Protein AF-A0A8T5AG30-F1 (afdb_monomer)

Mean predicted aligned error: 16.07 Å

Secondary structure (DSSP, 8-state):
--B-TTT--B-SSS-TTT---HHHHHH-HHHHHHHHHHHHHHHHHTTT--SS--B-TTPEE--SBTT--EE-TT-B-TTSSEEEETTEEEESSSBTTBB--EEEEEESSP--TTTTTSHHHH-TTTTTS-SSSS--BTBEEEEEES-----S--EEEEEETTEEEEEEHHHHHHHHHHHTTGGGSTT-SEEEE--SS-EEEEEE-TTS-EEEEEEEEEEEEEE-S-EEEEEETTS-EEEE-TT-EEEEEETTEEEEEEGGG--TT-EEEEESS---SSSSS----GGG-----S------SSTT--GGG----B--------S-HHHHHHHSSEEEEEEEEEEEE---EEEEEEEE--TT-TT--B-----------SS--TT-SS-STTHHHHH--S-B-HHHHHTT--TTEEEEEEESS-SGGGHHHHHHHHHHHHHHHHHTT---EEEEEE-S-B-HHHHHHHHHHHHHHT--EEEE---SSHHHHHHHHSS-SHHHHHHHHHHIIIIITT-TTTTSEEEEEEE-TTTS-HHHHHHHHHHHHHH-TT--EEEEE---BTTBTTSPPPPHHHHHHHHHHHHHTT-SSEEE--GGG--

Foldseek 3Di:
DAAAPPPRDDDLLHFVLLNHFQVCCVPVLVVSLVSLLVSQQVLAVVQVADSAAAPDVCFDFPQQWQSRHRADEQGAGRQLQWHHHPNDIDGLDQAQFWHQWDWDWAFKPHQPPCLVQACQNQVWPPPQQHVDNHHVGLFTATEIFRFFDDDFQWWFWKQFPLRTDTDTQNVVLVVQCVVQVVVVPPDDQKTKDAGPTFMWGWFAFPLQATDTFTFGMKMKHFGFKKWKWFQWPLRETATGHQQFWAWWDDPLWIAIDGLVPDDQFIWGWDFQADPDSDPDDDGDRPVPDDDDDDDDDDDDDDPDDDPSYFWFWTDDDGDDDDDDRVVSCVPHRIDTTGGRDMDMAMAGTMDMDTHTDDPNGRGGIITTHDHDHGATEPWSAQQDPCSSRSNCSVVSDDTHHLLRSLVVCDPSHQEYEYDDYACSVNLNNLLSNLVSNVVVCVVVVHQYAYEYEHLQGTRLVSLVSSLVSRLNRSYAYEHEQAWPDQSLCCSRTVHGSVNSLVSLLVSLQPRQVVDVISGRYAYEYEQSRSRCALVRLLSVLLSVVVSPLAHAYEYEWRAADHSRNSHAIAAPVRQVSNQVSSVVSRHPHYDYPPCVRHD

Nearest PDB structures (foldseek):
  2cw8-assembly1_A  TM=8.379E-01  e=8.698E-09  Thermococcus kodakarensis KOD1
  6rpq-assembly1_A  TM=7.203E-01  e=1.528E-08  Saccharomyces cerevisiae S288C
  6rpp-assembly1_A  TM=7.414E-01  e=7.823E-08  Pyrococcus abyssi GE5
  2lcj-assembly1_A  TM=6.545E-01  e=3.198E-07  Pyrococcus abyssi GE5
  5bkh-assembly1_A  TM=4.537E-01  e=1.528E-08  Pyrococcus horikoshii OT3

Solvent-accessible surface area (backbone atoms only — not comparable to full-atom values): 31076 Å² total; per-residue (Å²): 109,4,41,18,77,83,83,62,54,69,36,63,47,18,27,61,58,62,22,52,39,46,65,49,35,73,76,37,44,69,66,38,46,64,53,24,50,54,46,39,35,54,66,25,51,81,42,77,34,50,57,57,62,31,74,36,91,85,21,52,74,63,67,50,28,67,70,57,22,13,26,28,79,77,33,47,31,54,53,38,34,32,33,17,53,97,88,38,81,49,69,69,31,22,40,44,76,24,29,49,34,36,69,50,78,44,53,26,62,53,88,55,94,55,34,89,51,33,13,56,34,42,8,37,40,51,76,85,40,16,98,33,89,29,48,33,68,85,30,22,29,39,38,37,32,34,20,50,20,47,55,36,83,26,53,33,56,33,30,52,82,88,38,75,45,82,42,32,46,42,57,54,48,59,48,46,35,53,80,65,61,60,71,78,62,84,88,64,67,64,44,77,50,60,57,86,61,71,35,26,35,52,23,39,36,96,68,43,38,76,42,72,44,41,49,54,27,37,34,48,32,67,32,27,13,51,22,28,30,44,28,30,68,79,65,17,30,29,38,39,41,45,87,31,24,34,56,32,51,53,96,82,40,68,39,48,46,36,43,73,72,57,52,71,65,41,25,37,56,37,72,69,64,78,84,77,82,60,86,93,72,85,85,84,70,76,89,71,79,78,90,80,86,81,93,80,90,83,90,83,90,66,91,93,70,78,82,65,61,69,34,57,71,46,49,77,60,86,70,81,87,78,97,53,57,67,61,50,50,67,72,23,39,38,42,71,38,38,29,67,40,68,48,77,45,14,9,62,40,52,23,58,49,73,43,43,64,35,97,91,28,84,61,49,32,49,46,33,46,61,70,60,47,46,26,36,46,79,67,50,52,41,56,26,79,64,45,78,15,40,46,41,38,62,62,66,53,42,69,37,30,20,66,66,55,22,70,67,62,42,99,50,35,44,30,40,35,38,32,82,42,26,48,37,69,29,42,57,12,55,51,47,17,50,51,55,35,45,55,52,25,56,77,71,73,46,74,46,20,36,29,39,38,28,58,39,46,31,23,68,76,55,48,53,50,53,48,46,49,6,54,77,37,43,17,30,39,36,32,44,53,73,56,59,54,44,58,56,23,33,50,46,22,67,39,76,37,64,60,24,54,51,49,48,51,53,48,40,78,73,44,29,84,83,31,63,69,30,44,30,49,33,42,32,32,56,35,38,56,53,71,46,49,38,66,47,37,22,51,42,26,33,59,46,26,74,69,39,31,71,49,38,34,39,39,31,53,26,66,54,19,70,53,34,46,76,34,62,46,17,37,51,66,61,56,49,49,26,49,53,28,21,43,74,34,51,30,76,38,69,48,76,40,67,67,89,53,44,85

Structure (mmCIF, N/CA/C/O backbone):
data_AF-A0A8T5AG30-F1
#
_entry.id   AF-A0A8T5AG30-F1
#
loop_
_atom_site.group_PDB
_atom_site.id
_atom_site.type_symbol
_atom_site.label_atom_id
_atom_site.label_alt_id
_atom_site.label_comp_id
_atom_site.label_asym_id
_atom_site.label_entity_id
_atom_site.label_seq_id
_atom_site.pdbx_PDB_ins_code
_atom_site.Cartn_x
_atom_site.Cartn_y
_atom_site.Cartn_z
_atom_site.occupancy
_atom_site.B_iso_or_equiv
_atom_site.auth_seq_id
_atom_site.auth_comp_id
_atom_site.auth_asym_id
_atom_site.auth_atom_id
_atom_site.pdbx_PDB_model_num
ATOM 1 N N . MET A 1 1 ? -5.039 -18.017 -20.165 1.00 83.38 1 MET A N 1
ATOM 2 C CA . MET A 1 1 ? -4.876 -19.249 -19.356 1.00 83.38 1 MET A CA 1
ATOM 3 C C . MET A 1 1 ? -3.386 -19.418 -19.255 1.00 83.38 1 MET A C 1
ATOM 5 O O . MET A 1 1 ? -2.790 -19.891 -20.220 1.00 83.38 1 MET A O 1
ATOM 9 N N . GLY A 1 2 ? -2.805 -18.963 -18.146 1.00 93.56 2 GLY A N 1
ATOM 10 C CA . GLY A 1 2 ? -1.365 -18.887 -18.004 1.00 93.56 2 GLY A CA 1
ATOM 11 C C . GLY A 1 2 ? -0.684 -20.218 -18.258 1.00 93.56 2 GLY A C 1
ATOM 12 O O . GLY A 1 2 ? -1.138 -21.277 -17.811 1.00 93.56 2 GLY A O 1
ATOM 13 N N . ARG A 1 3 ? 0.435 -20.139 -18.972 1.00 97.06 3 ARG A N 1
ATOM 14 C CA . ARG A 1 3 ? 1.350 -21.251 -19.190 1.00 97.06 3 ARG A CA 1
ATOM 15 C C . ARG A 1 3 ? 2.615 -21.039 -18.372 1.00 97.06 3 ARG A C 1
ATOM 17 O O . ARG A 1 3 ? 3.246 -19.988 -18.463 1.00 97.06 3 ARG A O 1
ATOM 24 N N . CYS A 1 4 ? 3.003 -22.039 -17.589 1.00 97.94 4 CYS A N 1
ATOM 25 C CA . CYS A 1 4 ? 4.278 -22.020 -16.891 1.00 97.94 4 CYS A CA 1
ATOM 26 C C . CYS A 1 4 ? 5.426 -22.141 -17.903 1.00 97.94 4 CYS A C 1
ATOM 28 O O . CYS A 1 4 ? 5.482 -23.100 -18.673 1.00 97.94 4 CYS A O 1
ATOM 30 N N . ARG A 1 5 ? 6.357 -21.184 -17.880 1.00 97.12 5 ARG A N 1
ATOM 31 C CA . ARG A 1 5 ? 7.531 -21.123 -18.768 1.00 97.12 5 ARG A CA 1
ATOM 32 C C . ARG A 1 5 ? 8.571 -22.215 -18.473 1.00 97.12 5 ARG A C 1
ATOM 34 O O . ARG A 1 5 ? 9.407 -22.481 -19.324 1.00 97.12 5 ARG A O 1
ATOM 41 N N . ILE A 1 6 ? 8.480 -22.856 -17.303 1.00 97.62 6 ILE A N 1
ATOM 42 C CA . ILE A 1 6 ? 9.381 -23.918 -16.831 1.00 97.62 6 ILE A CA 1
ATOM 43 C C . ILE A 1 6 ? 8.861 -25.309 -17.231 1.00 97.62 6 ILE A C 1
ATOM 45 O O . ILE A 1 6 ? 9.487 -25.995 -18.030 1.00 97.62 6 ILE A O 1
ATOM 49 N N . CYS A 1 7 ? 7.705 -25.736 -16.707 1.00 97.56 7 CYS A N 1
ATOM 50 C CA . CYS A 1 7 ? 7.166 -27.086 -16.949 1.00 97.56 7 CYS A CA 1
ATOM 51 C C . CYS A 1 7 ? 6.157 -27.170 -18.108 1.00 97.56 7 CYS A C 1
ATOM 53 O O . CYS A 1 7 ? 5.653 -28.246 -18.416 1.00 97.56 7 CYS A O 1
ATOM 55 N N . GLY A 1 8 ? 5.804 -26.045 -18.734 1.00 97.12 8 GLY A N 1
ATOM 56 C CA . GLY A 1 8 ? 4.850 -25.996 -19.842 1.00 97.12 8 GLY A CA 1
ATOM 57 C C . GLY A 1 8 ? 3.374 -26.173 -19.462 1.00 97.12 8 GLY A C 1
ATOM 58 O O . GLY A 1 8 ? 2.541 -26.025 -20.358 1.00 97.12 8 GLY A O 1
ATOM 59 N N . LEU A 1 9 ? 3.052 -26.447 -18.187 1.00 97.56 9 LEU A N 1
ATOM 60 C CA . LEU A 1 9 ? 1.691 -26.592 -17.649 1.00 97.56 9 LEU A CA 1
ATOM 61 C C . LEU A 1 9 ? 0.832 -25.356 -17.949 1.00 97.56 9 LEU A C 1
ATOM 63 O O . LEU A 1 9 ? 1.264 -24.234 -17.695 1.00 97.56 9 LEU A O 1
ATOM 67 N N . THR A 1 10 ? -0.402 -25.566 -18.408 1.00 97.50 10 THR A N 1
ATOM 68 C CA . THR A 1 10 ? -1.349 -24.495 -18.761 1.00 97.50 10 THR A CA 1
ATOM 69 C C . THR A 1 10 ? -2.586 -24.568 -17.864 1.00 97.50 10 THR A C 1
ATOM 71 O O . THR A 1 10 ? -3.208 -25.623 -17.761 1.00 97.50 10 THR A O 1
ATOM 74 N N . SER A 1 11 ? -2.960 -23.467 -17.204 1.00 97.19 11 SER A N 1
ATOM 75 C CA . SER A 1 11 ? -4.040 -23.442 -16.201 1.00 97.19 11 SER A CA 1
ATOM 76 C C . SER A 1 11 ? -4.792 -22.102 -16.167 1.00 97.19 11 SER A C 1
ATOM 78 O O . SER A 1 11 ? -4.362 -21.111 -16.751 1.00 97.19 11 SER A O 1
ATOM 80 N N . ARG A 1 12 ? -5.935 -22.055 -15.469 1.00 95.31 12 ARG A N 1
ATOM 81 C CA . ARG A 1 12 ? -6.598 -20.798 -15.052 1.00 95.31 12 ARG A CA 1
ATOM 82 C C . ARG A 1 12 ? -6.037 -20.241 -13.734 1.00 95.31 12 ARG A C 1
ATOM 84 O O . ARG A 1 12 ? -6.372 -19.128 -13.360 1.00 95.31 12 ARG A O 1
ATOM 91 N N . LEU A 1 13 ? -5.203 -21.021 -13.044 1.00 96.25 13 LEU A N 1
ATOM 92 C CA . LEU A 1 13 ? -4.541 -20.675 -11.780 1.00 96.25 13 LEU A CA 1
ATOM 93 C C . LEU A 1 13 ? -3.055 -20.312 -11.969 1.00 96.25 13 LEU A C 1
ATOM 95 O O . LEU A 1 13 ? -2.296 -20.257 -11.011 1.00 96.25 13 LEU A O 1
ATOM 99 N N . ILE A 1 14 ? -2.633 -20.091 -13.213 1.00 97.94 14 ILE A N 1
ATOM 100 C CA . ILE A 1 14 ? -1.331 -19.521 -13.567 1.00 97.94 14 ILE A CA 1
ATOM 101 C C . ILE A 1 14 ? -1.638 -18.177 -14.217 1.00 97.94 14 ILE A C 1
ATOM 103 O O . ILE A 1 14 ? -2.494 -18.128 -15.102 1.00 97.94 14 ILE A O 1
ATOM 107 N N . SER A 1 15 ? -0.950 -17.115 -13.800 1.00 95.75 15 SER A N 1
ATOM 108 C CA . SER A 1 15 ? -1.055 -15.815 -14.464 1.00 95.75 15 SER A CA 1
ATOM 109 C C . SER A 1 15 ? -0.202 -15.802 -15.734 1.00 95.75 15 SER A C 1
ATOM 111 O O . SER A 1 15 ? 0.982 -16.137 -15.682 1.00 95.75 15 SER A O 1
ATOM 113 N N . ASP A 1 16 ? -0.780 -15.389 -16.861 1.00 92.25 16 ASP A N 1
ATOM 114 C CA . ASP A 1 16 ? -0.101 -15.182 -18.145 1.00 92.25 16 ASP A CA 1
ATOM 115 C C . ASP A 1 16 ? 1.053 -14.156 -18.020 1.00 92.25 16 ASP A C 1
ATOM 117 O O . ASP A 1 16 ? 2.134 -14.352 -18.588 1.00 92.25 16 ASP A O 1
ATOM 121 N N . GLY A 1 17 ? 0.873 -13.104 -17.208 1.00 90.38 17 GLY A N 1
ATOM 122 C CA . GLY A 1 17 ? 1.899 -12.084 -16.956 1.00 90.38 17 GLY A CA 1
ATOM 123 C C . GLY A 1 17 ? 3.115 -12.625 -16.194 1.00 90.38 17 GLY A C 1
ATOM 124 O O . GLY A 1 17 ? 4.261 -12.421 -16.605 1.00 90.38 17 GLY A O 1
ATOM 125 N N . LEU A 1 18 ? 2.881 -13.379 -15.115 1.00 95.62 18 L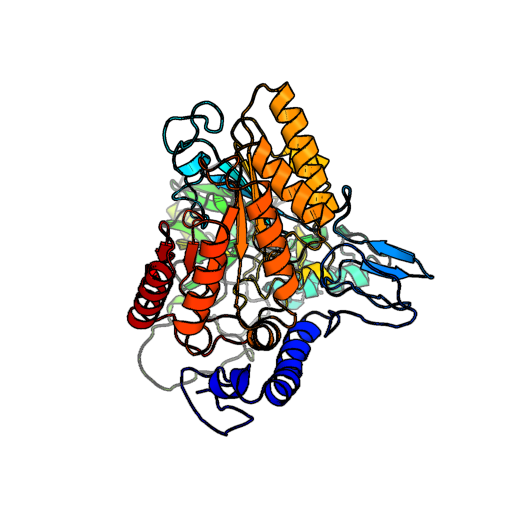EU A N 1
ATOM 126 C CA . LEU A 1 18 ? 3.958 -13.999 -14.334 1.00 95.62 18 LEU A CA 1
ATOM 127 C C . LEU A 1 18 ? 4.596 -15.192 -15.066 1.00 95.62 18 LEU A C 1
ATOM 129 O O . LEU A 1 18 ? 5.819 -15.298 -15.114 1.00 95.62 18 LEU A O 1
ATOM 133 N N . GLY A 1 19 ? 3.787 -16.071 -15.664 1.00 96.50 19 GLY A N 1
ATOM 134 C CA . GLY A 1 19 ? 4.239 -17.246 -16.416 1.00 96.50 19 GLY A CA 1
ATOM 135 C C . GLY A 1 19 ? 4.862 -18.361 -15.570 1.00 96.50 19 GLY A C 1
ATOM 136 O O . GLY A 1 19 ? 5.688 -19.119 -16.077 1.00 96.50 19 GLY A O 1
ATOM 137 N N . LEU A 1 20 ? 4.500 -18.481 -14.290 1.00 98.00 20 LEU A N 1
ATOM 138 C CA . LEU A 1 20 ? 5.020 -19.494 -13.359 1.00 98.00 20 LEU A CA 1
ATOM 139 C C . LEU A 1 20 ? 3.883 -20.131 -12.555 1.00 98.00 20 LEU A C 1
ATOM 141 O O . LEU A 1 20 ? 2.949 -19.429 -12.176 1.00 98.00 20 LEU A O 1
ATOM 145 N N . CYS A 1 21 ? 3.958 -21.435 -12.278 1.00 98.25 21 CYS A N 1
ATOM 146 C CA . CYS A 1 21 ? 3.052 -22.129 -11.354 1.00 98.25 21 CYS A CA 1
ATOM 147 C C . CYS A 1 21 ? 3.714 -22.331 -9.982 1.00 98.25 21 CYS A C 1
ATOM 149 O O . CYS A 1 21 ? 4.939 -22.419 -9.895 1.00 98.25 21 CYS A O 1
ATOM 151 N N . LEU A 1 22 ? 2.908 -22.453 -8.920 1.00 98.12 22 LEU A N 1
ATOM 152 C CA . LEU A 1 22 ? 3.395 -22.639 -7.546 1.00 98.12 22 LEU A CA 1
ATOM 153 C C . LEU A 1 22 ? 4.337 -23.841 -7.387 1.00 98.12 22 LEU A C 1
ATOM 155 O O . LEU A 1 22 ? 5.354 -23.717 -6.710 1.00 98.12 22 LEU A O 1
ATOM 159 N N . GLN A 1 23 ? 4.059 -24.959 -8.066 1.00 97.88 23 GLN A N 1
ATOM 160 C CA . GLN A 1 23 ? 4.917 -26.145 -8.020 1.00 97.88 23 GLN A CA 1
ATOM 161 C C . GLN A 1 23 ? 6.350 -25.825 -8.472 1.00 97.88 23 GLN A C 1
ATOM 163 O O . GLN A 1 23 ? 7.289 -26.057 -7.720 1.00 97.88 23 GLN A O 1
ATOM 168 N N . CYS A 1 24 ? 6.541 -25.203 -9.641 1.00 98.31 24 CYS A N 1
ATOM 169 C CA . CYS A 1 24 ? 7.884 -24.826 -10.090 1.00 98.31 24 CYS A CA 1
ATOM 170 C C . CYS A 1 24 ? 8.518 -23.717 -9.236 1.00 98.31 24 CYS A C 1
ATOM 172 O O . CYS A 1 24 ? 9.739 -23.656 -9.161 1.00 98.31 24 CYS A O 1
ATOM 174 N N . ILE A 1 25 ? 7.728 -22.870 -8.566 1.00 98.12 25 ILE A N 1
ATOM 175 C CA . ILE A 1 25 ? 8.259 -21.879 -7.615 1.00 98.12 25 ILE A CA 1
ATOM 176 C C . ILE A 1 25 ? 8.811 -22.562 -6.350 1.00 98.12 25 ILE A C 1
ATOM 178 O O . ILE A 1 25 ? 9.842 -22.129 -5.842 1.00 98.12 25 ILE A O 1
ATOM 182 N N . ARG A 1 26 ? 8.168 -23.636 -5.865 1.00 97.06 26 ARG A N 1
ATOM 183 C CA . ARG A 1 26 ? 8.631 -24.422 -4.705 1.00 97.06 26 ARG A CA 1
ATOM 184 C C . ARG A 1 26 ? 9.756 -25.413 -5.060 1.00 97.06 26 ARG A C 1
ATOM 186 O O . ARG A 1 26 ? 10.711 -25.525 -4.302 1.00 97.06 26 ARG A O 1
ATOM 193 N N . GLU A 1 27 ? 9.674 -26.102 -6.201 1.00 97.81 27 GLU A N 1
ATOM 194 C CA . GLU A 1 27 ? 10.610 -27.175 -6.602 1.00 97.81 27 GLU A CA 1
ATOM 195 C C . GLU A 1 27 ? 11.847 -26.695 -7.383 1.00 97.81 27 GLU A C 1
ATOM 197 O O . GLU A 1 27 ? 12.892 -27.340 -7.335 1.00 97.81 27 GLU A O 1
ATOM 202 N N . LYS A 1 28 ? 11.741 -25.587 -8.128 1.00 97.88 28 LYS A N 1
ATOM 203 C CA . LYS A 1 28 ? 12.795 -25.054 -9.012 1.00 97.88 28 LYS A CA 1
ATOM 204 C C . LYS A 1 28 ? 13.043 -23.562 -8.724 1.00 97.88 28 LYS A C 1
ATOM 206 O O . LYS A 1 28 ? 12.833 -22.719 -9.603 1.00 97.88 28 LYS A O 1
ATOM 211 N N . PRO A 1 29 ? 13.466 -23.210 -7.494 1.00 97.12 29 PRO A N 1
ATOM 212 C CA . PRO A 1 29 ? 13.489 -21.826 -7.028 1.00 97.12 29 PRO A CA 1
ATOM 213 C C . PRO A 1 29 ? 14.366 -20.911 -7.889 1.00 97.12 29 PRO A C 1
ATOM 215 O O . PRO A 1 29 ? 13.937 -19.808 -8.215 1.00 97.12 29 PRO A O 1
ATOM 218 N N . ASP A 1 30 ? 15.547 -21.360 -8.324 1.00 97.69 30 ASP A N 1
ATOM 219 C CA . ASP A 1 30 ? 16.453 -20.532 -9.130 1.00 97.69 30 ASP A CA 1
ATOM 220 C C . ASP A 1 30 ? 15.893 -20.231 -10.530 1.00 97.69 30 ASP A C 1
ATOM 222 O O . ASP A 1 30 ? 15.916 -19.080 -10.970 1.00 97.69 30 ASP A O 1
ATOM 226 N N . GLU A 1 31 ? 15.311 -21.225 -11.212 1.00 97.38 31 GLU A N 1
ATOM 227 C CA . GLU A 1 31 ? 14.627 -21.029 -12.503 1.00 97.38 31 GLU A CA 1
ATOM 228 C C . GLU A 1 31 ? 13.431 -20.073 -12.354 1.00 97.38 31 GLU A C 1
ATOM 230 O O . GLU A 1 31 ? 13.253 -19.153 -13.157 1.00 97.38 31 GLU A O 1
ATOM 235 N N . ALA A 1 32 ? 12.629 -20.251 -11.298 1.00 97.25 32 ALA A N 1
ATOM 236 C CA . ALA A 1 32 ? 11.474 -19.405 -11.010 1.00 97.25 32 ALA A CA 1
ATOM 237 C C . ALA A 1 32 ? 11.868 -17.956 -10.678 1.00 97.25 32 ALA A C 1
ATOM 239 O O . ALA A 1 32 ? 11.193 -17.022 -11.115 1.00 97.25 32 ALA A O 1
ATOM 240 N N . LEU A 1 33 ? 12.974 -17.752 -9.957 1.00 96.81 33 LEU A N 1
ATOM 241 C CA . LEU A 1 33 ? 13.527 -16.425 -9.691 1.00 96.81 33 LEU A CA 1
ATOM 242 C C . LEU A 1 33 ? 13.986 -15.748 -10.987 1.00 96.81 33 LEU A C 1
ATOM 244 O O . LEU A 1 33 ? 13.591 -14.613 -11.236 1.00 96.81 33 LEU A O 1
ATOM 248 N N . GLN A 1 34 ? 14.759 -16.425 -11.843 1.00 95.50 34 GLN A N 1
ATOM 249 C CA . GLN A 1 34 ? 15.235 -15.829 -13.103 1.00 95.50 34 GLN A CA 1
ATOM 250 C C . GLN A 1 34 ? 14.084 -15.455 -14.055 1.00 95.50 34 GLN A C 1
ATOM 252 O O . GLN A 1 34 ? 14.128 -14.405 -14.700 1.00 95.50 34 GLN A O 1
ATOM 257 N N . GLU A 1 35 ? 13.018 -16.259 -14.118 1.00 93.69 35 GLU A N 1
ATOM 258 C CA . GLU A 1 35 ? 11.829 -15.921 -14.910 1.00 93.69 35 GLU A CA 1
ATOM 259 C C . GLU A 1 35 ? 11.004 -14.767 -14.312 1.00 93.69 35 GLU A C 1
ATOM 261 O O . GLU A 1 35 ? 10.478 -13.945 -15.071 1.00 93.69 35 GLU A O 1
ATOM 266 N N . SER A 1 36 ? 10.908 -14.647 -12.981 1.00 96.12 36 SER A N 1
ATOM 267 C CA . SER A 1 36 ? 10.146 -13.563 -12.338 1.00 96.12 36 SER A CA 1
ATOM 268 C C . SER A 1 36 ? 10.816 -12.191 -12.478 1.00 96.12 36 SER A C 1
ATOM 270 O O . SER A 1 36 ? 10.113 -11.181 -12.588 1.00 96.12 36 SER A O 1
ATOM 272 N N . LEU A 1 37 ? 12.156 -12.134 -12.583 1.00 92.75 37 LEU A N 1
ATOM 273 C CA . LEU A 1 37 ? 12.903 -10.891 -12.838 1.00 92.75 37 LEU A CA 1
ATOM 274 C C . LEU A 1 37 ? 12.360 -10.121 -14.052 1.00 92.75 37 LEU A C 1
ATOM 276 O O . LEU A 1 37 ? 12.364 -8.890 -14.041 1.00 92.75 37 LEU A O 1
ATOM 280 N N . LYS A 1 38 ? 11.854 -10.821 -15.077 1.00 91.88 38 LYS A N 1
ATOM 281 C CA . LYS A 1 38 ? 11.270 -10.215 -16.286 1.00 91.88 38 LYS A CA 1
ATOM 282 C C . LYS A 1 38 ? 9.990 -9.439 -15.965 1.00 91.88 38 LYS A C 1
ATOM 284 O O . LYS A 1 38 ? 9.868 -8.279 -16.352 1.00 91.88 38 LYS A O 1
ATOM 289 N N . ALA A 1 39 ? 9.077 -10.045 -15.202 1.00 93.38 39 ALA A N 1
ATOM 290 C CA . ALA A 1 39 ? 7.822 -9.416 -14.785 1.00 93.38 39 ALA A CA 1
ATOM 291 C C . ALA A 1 39 ? 8.065 -8.222 -13.842 1.00 93.38 39 ALA A C 1
ATOM 293 O O . ALA A 1 39 ? 7.402 -7.192 -13.964 1.00 93.38 39 ALA A O 1
ATOM 294 N N . HIS A 1 40 ? 9.058 -8.318 -12.954 1.00 93.69 40 HIS A N 1
ATOM 295 C CA . HIS A 1 40 ? 9.472 -7.218 -12.074 1.00 93.69 40 HIS A CA 1
ATOM 296 C C . HIS A 1 40 ? 10.158 -6.067 -12.834 1.00 93.69 40 HIS A C 1
ATOM 298 O O . HIS A 1 40 ? 9.847 -4.891 -12.620 1.00 93.69 40 HIS A O 1
ATOM 304 N N . ALA A 1 41 ? 11.030 -6.379 -13.796 1.00 90.56 41 ALA A N 1
ATOM 305 C CA . ALA A 1 41 ? 11.631 -5.380 -14.674 1.00 90.56 41 ALA A CA 1
ATOM 306 C C . ALA A 1 41 ? 10.572 -4.650 -15.520 1.00 90.56 41 ALA A C 1
ATOM 308 O O . ALA A 1 41 ? 10.596 -3.421 -15.602 1.00 90.56 41 ALA A O 1
ATOM 309 N N . GLU A 1 42 ? 9.610 -5.371 -16.102 1.00 88.44 42 GLU A N 1
ATOM 310 C CA . GLU A 1 42 ? 8.503 -4.766 -16.849 1.00 88.44 42 GLU A CA 1
ATOM 311 C C . GLU A 1 42 ? 7.597 -3.919 -15.939 1.00 88.44 42 GLU A C 1
ATOM 313 O O . GLU A 1 42 ? 7.303 -2.765 -16.250 1.00 88.44 42 GLU A O 1
ATOM 318 N N . SER A 1 43 ? 7.223 -4.450 -14.768 1.00 85.62 43 SER A N 1
ATOM 319 C CA . SER A 1 43 ? 6.443 -3.750 -13.739 1.00 85.62 43 SER A CA 1
ATOM 320 C C . SER A 1 43 ? 7.031 -2.373 -13.406 1.00 85.62 43 SER A C 1
ATOM 322 O O . SER A 1 43 ? 6.306 -1.392 -13.235 1.00 85.62 43 SER A O 1
ATOM 324 N N . ARG A 1 44 ? 8.358 -2.273 -13.307 1.00 84.38 44 ARG A N 1
ATOM 325 C CA . ARG A 1 44 ? 9.033 -1.089 -12.758 1.00 84.38 44 ARG A CA 1
ATOM 326 C C . ARG A 1 44 ? 9.564 -0.133 -13.823 1.00 84.38 44 ARG A C 1
ATOM 328 O O . ARG A 1 44 ? 9.544 1.082 -13.596 1.00 84.38 44 ARG A O 1
ATOM 335 N N . SER A 1 45 ? 9.937 -0.637 -15.000 1.00 80.88 45 SER A N 1
ATOM 336 C CA . SER A 1 45 ? 10.317 0.195 -16.152 1.00 80.88 45 SER A CA 1
ATOM 337 C C . SER A 1 45 ? 9.162 1.081 -16.635 1.00 80.88 45 SER A C 1
ATOM 339 O O . SER A 1 45 ? 9.393 2.256 -16.919 1.00 80.88 45 SER A O 1
ATOM 341 N N . ARG A 1 46 ? 7.913 0.586 -16.573 1.00 78.44 46 ARG A N 1
ATOM 342 C CA . ARG A 1 46 ? 6.656 1.338 -16.807 1.00 78.44 46 ARG A CA 1
ATOM 343 C C . ARG A 1 46 ? 6.543 2.661 -16.022 1.00 78.44 46 ARG A C 1
ATOM 345 O O . ARG A 1 46 ? 5.750 3.522 -16.393 1.00 78.44 46 ARG A O 1
ATOM 352 N N . PHE A 1 47 ? 7.325 2.838 -14.952 1.00 69.75 47 PHE A N 1
ATOM 353 C CA . PHE A 1 47 ? 7.337 4.034 -14.101 1.00 69.75 47 PHE A CA 1
ATOM 354 C C . PHE A 1 47 ? 8.695 4.756 -14.055 1.00 69.75 47 PHE A C 1
ATOM 356 O O . PHE A 1 47 ? 8.856 5.697 -13.276 1.00 69.75 47 PHE A O 1
ATOM 363 N N . GLY A 1 48 ? 9.687 4.329 -14.843 1.00 73.94 48 GLY A N 1
ATOM 364 C CA . GLY A 1 48 ? 11.048 4.875 -14.782 1.00 73.94 48 GLY A CA 1
ATOM 365 C C . GLY A 1 48 ? 11.741 4.641 -13.432 1.00 73.94 48 GLY A C 1
ATOM 366 O O . GLY A 1 48 ? 12.556 5.461 -13.005 1.00 73.94 48 GLY A O 1
ATOM 367 N N . LEU A 1 49 ? 11.386 3.560 -12.726 1.00 83.88 49 LEU A N 1
ATOM 368 C CA . LEU A 1 49 ? 11.973 3.199 -11.435 1.00 83.88 49 LEU A CA 1
ATOM 369 C C . LEU A 1 49 ? 13.107 2.175 -11.604 1.00 83.88 49 LEU A C 1
ATOM 371 O O . LEU A 1 49 ? 13.065 1.380 -12.544 1.00 83.88 49 LEU A O 1
ATOM 375 N N . PRO A 1 50 ? 14.100 2.135 -10.688 1.00 87.44 50 PRO A N 1
ATOM 376 C CA . PRO A 1 50 ? 15.149 1.115 -10.713 1.00 87.44 50 PRO A CA 1
ATOM 377 C C . PRO A 1 50 ? 14.534 -0.285 -10.703 1.00 87.44 50 PRO A C 1
ATOM 379 O O . PRO A 1 50 ? 13.700 -0.568 -9.840 1.00 87.44 50 PRO A O 1
ATOM 382 N N . LEU A 1 51 ? 14.923 -1.144 -11.648 1.00 90.06 51 LEU A N 1
ATOM 383 C CA . LEU A 1 51 ? 14.285 -2.451 -11.867 1.00 90.06 51 LEU A CA 1
ATOM 384 C C . LEU A 1 51 ? 14.371 -3.345 -10.621 1.00 90.06 51 LEU A C 1
ATOM 386 O O . LEU A 1 51 ? 13.383 -3.943 -10.217 1.00 90.06 51 LEU A O 1
ATOM 390 N N . PHE A 1 52 ? 15.523 -3.335 -9.953 1.00 92.06 52 PHE A N 1
ATOM 391 C CA . PHE A 1 52 ? 15.801 -4.093 -8.732 1.00 92.06 52 PHE A CA 1
ATOM 392 C C . PHE A 1 52 ? 16.373 -3.160 -7.652 1.00 92.06 52 PHE A C 1
ATOM 394 O O . PHE A 1 52 ? 16.790 -2.041 -7.980 1.00 92.06 52 PHE A O 1
ATOM 401 N N . PRO A 1 53 ? 16.398 -3.563 -6.367 1.00 93.75 53 PRO A N 1
ATOM 402 C CA . PRO A 1 53 ? 17.054 -2.786 -5.320 1.00 93.75 53 PRO A CA 1
ATOM 403 C C . PRO A 1 53 ? 18.535 -2.546 -5.667 1.00 93.75 53 PRO A C 1
ATOM 405 O O . PRO A 1 53 ? 19.253 -3.523 -5.882 1.00 93.75 53 PRO A O 1
ATOM 408 N N . PRO A 1 54 ? 19.009 -1.286 -5.741 1.00 93.38 54 PRO A N 1
ATOM 409 C CA . PRO A 1 54 ? 20.407 -0.994 -6.051 1.00 93.38 54 PRO A CA 1
ATOM 410 C C . PRO A 1 54 ? 21.376 -1.666 -5.072 1.00 93.38 54 PRO A C 1
ATOM 412 O O . PRO A 1 54 ? 21.207 -1.562 -3.856 1.00 93.38 54 PRO A O 1
ATOM 415 N N . LYS A 1 55 ? 22.391 -2.342 -5.614 1.00 95.31 55 LYS A N 1
ATOM 416 C CA . LYS A 1 55 ? 23.484 -3.010 -4.885 1.00 95.31 55 LYS A CA 1
ATOM 417 C C . LYS A 1 55 ? 24.840 -2.613 -5.480 1.00 95.31 55 LYS A C 1
ATOM 419 O O . LYS A 1 55 ? 25.693 -3.459 -5.723 1.00 95.31 55 LYS A O 1
ATOM 424 N N . ASP A 1 56 ? 24.982 -1.333 -5.799 1.00 92.56 56 ASP A N 1
ATOM 425 C CA . ASP A 1 56 ? 26.200 -0.781 -6.386 1.00 92.56 56 ASP A CA 1
ATOM 426 C C . ASP A 1 56 ? 27.358 -0.861 -5.363 1.00 92.56 56 ASP A C 1
ATOM 428 O O . ASP A 1 56 ? 27.169 -0.372 -4.246 1.00 92.56 56 ASP A O 1
ATOM 432 N N . PRO A 1 57 ? 28.516 -1.484 -5.670 1.00 91.62 57 PRO A N 1
ATOM 433 C CA . PRO A 1 57 ? 29.619 -1.626 -4.712 1.00 91.62 57 PRO A CA 1
ATOM 434 C C . PRO A 1 57 ? 30.195 -0.293 -4.220 1.00 91.62 57 PRO A C 1
ATOM 436 O O . PRO A 1 57 ? 30.642 -0.214 -3.079 1.00 91.62 57 PRO A O 1
ATOM 439 N N . GLU A 1 58 ? 30.140 0.752 -5.050 1.00 88.62 58 GLU A N 1
ATOM 440 C CA . GLU A 1 58 ? 30.574 2.118 -4.715 1.00 88.62 58 GLU A CA 1
ATOM 441 C C . GLU A 1 58 ? 29.381 3.009 -4.303 1.00 88.62 58 GLU A C 1
ATOM 443 O O . GLU A 1 58 ? 29.487 4.229 -4.154 1.00 88.62 58 GLU A O 1
ATOM 448 N N . GLY A 1 59 ? 28.203 2.401 -4.130 1.00 90.62 59 GLY A N 1
ATOM 449 C CA . GLY A 1 59 ? 26.963 3.080 -3.793 1.00 90.62 59 GLY A CA 1
ATOM 450 C C . GLY A 1 59 ? 26.809 3.412 -2.313 1.00 90.62 59 GLY A C 1
ATOM 451 O O . GLY A 1 59 ? 27.224 2.672 -1.426 1.00 90.62 59 GLY A O 1
ATOM 452 N N . ILE A 1 60 ? 26.115 4.517 -2.037 1.00 92.88 60 ILE A N 1
ATOM 453 C CA . ILE A 1 60 ? 25.878 4.987 -0.667 1.00 92.88 60 ILE A CA 1
ATOM 454 C C . ILE A 1 60 ? 24.632 4.313 -0.082 1.00 92.88 60 ILE A C 1
ATOM 456 O O . ILE A 1 60 ? 23.575 4.264 -0.723 1.00 92.88 60 ILE A O 1
ATOM 460 N N . ALA A 1 61 ? 24.747 3.843 1.162 1.00 92.31 61 ALA A N 1
ATOM 461 C CA . ALA A 1 61 ? 23.696 3.130 1.880 1.00 92.31 61 ALA A CA 1
ATOM 462 C C . ALA A 1 61 ? 22.490 4.023 2.210 1.00 92.31 61 ALA A C 1
ATOM 464 O O . ALA A 1 61 ? 22.580 4.996 2.956 1.00 92.31 61 ALA A O 1
ATOM 465 N N . CYS A 1 62 ? 21.311 3.655 1.702 1.00 87.50 62 CYS A N 1
ATOM 466 C CA . CYS A 1 62 ? 20.090 4.449 1.868 1.00 87.50 62 CYS A CA 1
ATOM 467 C C . CYS A 1 62 ? 19.498 4.431 3.292 1.00 87.50 62 CYS A C 1
ATOM 469 O O . CYS A 1 62 ? 18.822 5.385 3.687 1.00 87.50 62 CYS A O 1
ATOM 471 N N . GLY A 1 63 ? 19.695 3.346 4.047 1.00 85.31 63 GLY A N 1
ATOM 472 C CA . GLY A 1 63 ? 19.279 3.194 5.450 1.00 85.31 63 GLY A CA 1
ATOM 473 C C . GLY A 1 63 ? 17.773 3.058 5.746 1.00 85.31 63 GLY A C 1
ATOM 474 O O . GLY A 1 63 ? 17.433 2.457 6.756 1.00 85.31 63 GLY A O 1
ATOM 475 N N . ILE A 1 64 ? 16.860 3.561 4.904 1.00 87.94 64 ILE A N 1
ATOM 476 C CA . ILE A 1 64 ? 15.432 3.729 5.274 1.00 87.94 64 ILE A CA 1
ATOM 477 C C . ILE A 1 64 ? 14.618 2.426 5.384 1.00 87.94 64 ILE A C 1
ATOM 479 O O . ILE A 1 64 ? 13.763 2.301 6.261 1.00 87.94 64 ILE A O 1
ATOM 483 N N . CYS A 1 65 ? 14.849 1.459 4.496 1.00 91.38 65 CYS A N 1
ATOM 484 C CA . CYS A 1 65 ? 14.073 0.216 4.423 1.00 91.38 65 CYS A CA 1
ATOM 485 C C . CYS A 1 65 ? 14.975 -0.988 4.125 1.00 91.38 65 CYS A C 1
ATOM 487 O O . CYS A 1 65 ? 16.105 -0.833 3.650 1.00 91.38 65 CYS A O 1
ATOM 489 N N . MET A 1 66 ? 14.465 -2.194 4.369 1.00 94.50 66 MET A N 1
ATOM 490 C CA . MET A 1 66 ? 15.232 -3.447 4.356 1.00 94.50 66 MET A CA 1
ATOM 491 C C . MET A 1 66 ? 15.671 -3.908 2.959 1.00 94.50 66 MET A C 1
ATOM 493 O O . MET A 1 66 ? 16.452 -4.846 2.838 1.00 94.50 66 MET A O 1
ATOM 497 N N . ASN A 1 67 ? 15.305 -3.157 1.914 1.00 92.06 67 ASN A N 1
ATOM 498 C CA . ASN A 1 67 ? 15.981 -3.187 0.615 1.00 92.06 67 ASN A CA 1
ATOM 499 C C . ASN A 1 67 ? 17.478 -2.830 0.700 1.00 92.06 67 ASN A C 1
ATOM 501 O O . ASN A 1 67 ? 18.206 -3.143 -0.236 1.00 92.06 67 ASN A O 1
ATOM 505 N N . LYS A 1 68 ? 17.925 -2.137 1.767 1.00 91.94 68 LYS A N 1
ATOM 506 C CA . LYS A 1 68 ? 19.334 -1.785 2.052 1.00 91.94 68 LYS A CA 1
ATOM 507 C C . LYS A 1 68 ? 20.094 -1.265 0.816 1.00 91.94 68 LYS A C 1
ATOM 509 O O . LYS A 1 68 ? 21.225 -1.658 0.558 1.00 91.94 68 LYS A O 1
ATOM 514 N N . CYS A 1 69 ? 19.438 -0.393 0.041 1.00 93.81 69 CYS A N 1
ATOM 515 C CA . CYS A 1 69 ? 19.926 0.040 -1.271 1.00 93.81 69 CYS A CA 1
ATOM 516 C C . CYS A 1 69 ? 21.305 0.709 -1.158 1.00 93.81 69 CYS A C 1
ATOM 518 O O . CYS A 1 69 ? 21.404 1.723 -0.461 1.00 93.81 69 CYS A O 1
ATOM 520 N N . GLN A 1 70 ? 22.293 0.206 -1.900 1.00 96.19 70 GLN A N 1
ATOM 521 C CA . GLN A 1 70 ? 23.558 0.888 -2.176 1.00 96.19 70 GLN A CA 1
ATOM 522 C C . GLN A 1 70 ? 23.404 1.646 -3.495 1.00 96.19 70 GLN A C 1
ATOM 524 O O . GLN A 1 70 ? 23.258 1.040 -4.560 1.00 96.19 70 GLN A O 1
ATOM 529 N N . ILE A 1 71 ? 23.331 2.975 -3.421 1.00 91.94 71 ILE A N 1
ATOM 530 C CA . ILE A 1 71 ? 22.943 3.826 -4.551 1.00 91.94 71 ILE A CA 1
ATOM 531 C C . ILE A 1 71 ? 24.198 4.465 -5.153 1.00 91.94 71 ILE A C 1
ATOM 533 O O . ILE A 1 71 ? 24.744 5.409 -4.578 1.00 91.94 71 ILE A O 1
ATOM 537 N N . GLY A 1 72 ? 24.654 3.954 -6.300 1.00 91.38 72 GLY A N 1
ATOM 538 C CA . GLY A 1 72 ? 25.794 4.505 -7.043 1.00 91.38 72 GLY A CA 1
ATOM 539 C C . GLY A 1 72 ? 25.555 5.923 -7.580 1.00 91.38 72 GLY A C 1
ATOM 540 O O . GLY A 1 72 ? 24.399 6.358 -7.654 1.00 91.38 72 GLY A O 1
ATOM 541 N N . PRO A 1 73 ? 26.613 6.658 -7.971 1.00 89.44 73 PRO A N 1
ATOM 542 C CA . PRO A 1 73 ? 26.510 8.024 -8.487 1.00 89.44 73 PRO A CA 1
ATOM 543 C C . PRO A 1 73 ? 25.488 8.178 -9.627 1.00 89.44 73 PRO A C 1
ATOM 545 O O . PRO A 1 73 ? 25.417 7.367 -10.555 1.00 89.44 73 PRO A O 1
ATOM 548 N N . GLY A 1 74 ? 24.639 9.205 -9.535 1.00 86.12 74 GLY A N 1
ATOM 549 C CA . GLY A 1 74 ? 23.558 9.481 -10.487 1.00 86.12 74 GLY A CA 1
ATOM 550 C C . GLY A 1 74 ? 22.391 8.479 -10.469 1.00 86.12 74 GLY A C 1
ATOM 551 O O . GLY A 1 74 ? 21.418 8.664 -11.203 1.00 86.12 74 GLY A O 1
ATOM 552 N N . LYS A 1 75 ? 22.445 7.410 -9.660 1.00 88.75 75 LYS A N 1
ATOM 553 C CA . LYS A 1 75 ? 21.373 6.406 -9.560 1.00 88.75 75 LYS A CA 1
ATOM 554 C C . LYS A 1 75 ? 20.335 6.801 -8.503 1.00 88.75 75 LYS A C 1
ATOM 556 O O . LYS A 1 75 ? 20.584 7.624 -7.621 1.00 88.75 75 LYS A O 1
ATOM 561 N N . ARG A 1 76 ? 19.153 6.179 -8.580 1.00 87.56 76 ARG A N 1
ATOM 562 C CA . ARG A 1 76 ? 18.042 6.352 -7.625 1.00 87.56 76 ARG A CA 1
ATOM 563 C C . ARG A 1 76 ? 17.862 5.105 -6.763 1.00 87.56 76 ARG A C 1
ATOM 565 O O . ARG A 1 76 ? 18.100 3.997 -7.234 1.00 87.56 76 ARG A O 1
ATOM 572 N N . GLY A 1 77 ? 17.395 5.272 -5.528 1.00 87.31 77 GLY A N 1
ATOM 573 C CA . GLY A 1 77 ? 16.974 4.170 -4.656 1.00 87.31 77 GLY A CA 1
ATOM 574 C C . GLY A 1 77 ? 15.682 3.499 -5.136 1.00 87.31 77 GLY A C 1
ATOM 575 O O . GLY A 1 77 ? 14.909 4.090 -5.887 1.00 87.31 77 GLY A O 1
ATOM 576 N N . PHE A 1 78 ? 15.411 2.274 -4.671 1.00 90.62 78 PHE A N 1
ATOM 577 C CA . PHE A 1 78 ? 14.300 1.436 -5.160 1.00 90.62 78 PHE A CA 1
ATOM 578 C C . PHE A 1 78 ? 12.909 2.099 -5.079 1.00 90.62 78 PHE A C 1
ATOM 580 O O . PHE A 1 78 ? 12.066 1.882 -5.944 1.00 90.62 78 PHE A O 1
ATOM 587 N N . CYS A 1 79 ? 12.666 2.954 -4.083 1.00 85.88 79 CYS A N 1
ATOM 588 C CA . CYS A 1 79 ? 11.412 3.700 -3.941 1.00 85.88 79 CYS A CA 1
ATOM 589 C C . CYS A 1 79 ? 11.305 4.953 -4.837 1.00 85.88 79 CYS A C 1
ATOM 591 O O . CYS A 1 79 ? 10.290 5.639 -4.783 1.00 85.88 79 CYS A O 1
ATOM 593 N N . GLY A 1 80 ? 12.343 5.308 -5.603 1.00 83.19 80 GLY A N 1
ATOM 594 C CA . GLY A 1 80 ? 12.425 6.514 -6.444 1.00 83.19 80 GLY A CA 1
ATOM 595 C C . GLY A 1 80 ? 12.624 7.845 -5.701 1.00 83.19 80 GLY A C 1
ATOM 596 O O . GLY A 1 80 ? 13.083 8.804 -6.308 1.00 83.19 80 GLY A O 1
ATOM 597 N N . LEU A 1 81 ? 12.358 7.904 -4.390 1.00 83.38 81 LEU A N 1
ATOM 598 C CA . LEU A 1 81 ? 12.355 9.139 -3.580 1.00 83.38 81 LEU A CA 1
ATOM 599 C C . LEU A 1 81 ? 13.743 9.694 -3.200 1.00 83.38 81 LEU A C 1
ATOM 601 O O . LEU A 1 81 ? 13.831 10.698 -2.492 1.00 83.38 81 LEU A O 1
ATOM 605 N N . VAL A 1 82 ? 14.826 9.033 -3.606 1.00 83.69 82 VAL A N 1
ATOM 606 C CA . VAL A 1 82 ? 16.201 9.365 -3.208 1.00 83.69 82 VAL A CA 1
ATOM 607 C C . VAL A 1 82 ? 17.171 9.076 -4.349 1.00 83.69 82 VAL A C 1
ATOM 609 O O . VAL A 1 82 ? 17.069 8.028 -4.989 1.00 83.69 82 VAL A O 1
ATOM 612 N N . THR A 1 83 ? 18.118 9.984 -4.569 1.00 85.62 83 THR A N 1
ATOM 613 C CA . THR A 1 83 ? 19.120 9.932 -5.646 1.00 85.62 83 THR A CA 1
ATOM 614 C C . THR A 1 83 ? 20.500 10.213 -5.061 1.00 85.62 83 THR A C 1
ATOM 616 O O . THR A 1 83 ? 20.621 11.079 -4.197 1.00 85.62 83 THR A O 1
ATOM 619 N N . ASN A 1 84 ? 21.538 9.514 -5.522 1.00 87.00 84 ASN A N 1
ATOM 620 C CA . ASN A 1 84 ? 22.918 9.907 -5.236 1.00 87.00 84 ASN A CA 1
ATOM 621 C C . ASN A 1 84 ? 23.340 10.996 -6.234 1.00 87.00 84 ASN A C 1
ATOM 623 O O . ASN A 1 84 ? 23.397 10.740 -7.437 1.00 87.00 84 ASN A O 1
ATOM 627 N N . ILE A 1 85 ? 23.597 12.201 -5.734 1.00 83.75 85 ILE A N 1
ATOM 628 C CA . ILE A 1 85 ? 24.075 13.358 -6.496 1.00 83.75 85 ILE A CA 1
ATOM 629 C C . ILE A 1 85 ? 25.377 13.802 -5.827 1.00 83.75 85 ILE A C 1
ATOM 631 O O . ILE A 1 85 ? 25.395 14.013 -4.617 1.00 83.75 85 ILE A O 1
ATOM 635 N N . ASP A 1 86 ? 26.461 13.874 -6.598 1.00 80.81 86 ASP A N 1
ATOM 636 C CA . ASP A 1 86 ? 27.790 14.337 -6.166 1.00 80.81 86 ASP A CA 1
ATOM 637 C C . ASP A 1 86 ? 28.297 13.688 -4.860 1.00 80.81 86 ASP A C 1
ATOM 639 O O . ASP A 1 86 ? 28.826 14.344 -3.960 1.00 80.81 86 ASP A O 1
ATOM 643 N N . GLY A 1 87 ? 28.088 12.372 -4.731 1.00 78.94 87 GLY A N 1
ATOM 644 C CA . GLY A 1 87 ? 28.488 11.598 -3.552 1.00 78.94 87 GLY A CA 1
ATOM 645 C C . GLY A 1 87 ? 27.602 11.826 -2.322 1.00 78.94 87 GLY A C 1
ATOM 646 O O . GLY A 1 87 ? 28.045 11.599 -1.196 1.00 78.94 87 GLY A O 1
ATOM 647 N N . ARG A 1 88 ? 26.358 12.297 -2.496 1.00 78.69 88 ARG A N 1
ATOM 648 C CA . ARG A 1 88 ? 25.410 12.589 -1.408 1.00 78.69 88 ARG A CA 1
ATOM 649 C C . ARG A 1 88 ? 24.006 12.084 -1.739 1.00 78.69 88 ARG A C 1
ATOM 651 O O . ARG A 1 88 ? 23.503 12.262 -2.845 1.00 78.69 88 ARG A O 1
ATOM 658 N N . LEU A 1 89 ? 23.329 11.478 -0.760 1.00 82.50 89 LEU A N 1
ATOM 659 C CA . LEU A 1 89 ? 21.949 11.007 -0.924 1.00 82.50 89 LEU A CA 1
ATOM 660 C C . LEU A 1 89 ? 20.938 12.144 -0.743 1.00 82.50 89 LEU A C 1
ATOM 662 O O . LEU A 1 89 ? 20.509 12.445 0.371 1.00 82.50 89 LEU A O 1
ATOM 666 N N . ILE A 1 90 ? 20.511 12.734 -1.855 1.00 79.94 90 ILE A N 1
ATOM 667 C CA . ILE A 1 90 ? 19.473 13.764 -1.887 1.00 79.94 90 ILE A CA 1
ATOM 668 C C . ILE A 1 90 ? 18.096 13.098 -1.840 1.00 79.94 90 ILE A C 1
ATOM 670 O O . ILE A 1 90 ? 17.758 12.271 -2.692 1.00 79.94 90 ILE A O 1
ATOM 674 N N . ARG A 1 91 ? 17.293 13.454 -0.830 1.00 82.25 91 ARG A N 1
ATOM 675 C CA . ARG A 1 91 ? 15.919 12.965 -0.655 1.00 82.25 91 ARG A CA 1
ATOM 676 C C . ARG A 1 91 ? 14.920 13.978 -1.198 1.00 82.25 91 ARG A C 1
ATOM 678 O O . ARG A 1 91 ? 14.911 15.139 -0.798 1.00 82.25 91 ARG A O 1
ATOM 685 N N . PHE A 1 92 ? 14.056 13.504 -2.082 1.00 75.44 92 PHE A N 1
ATOM 686 C CA . PHE A 1 92 ? 12.955 14.272 -2.656 1.00 75.44 92 PHE A CA 1
ATOM 687 C C . PHE A 1 92 ? 11.640 14.019 -1.913 1.00 75.44 92 PHE A C 1
ATOM 689 O O . PHE A 1 92 ? 10.763 14.873 -1.938 1.00 75.44 92 PHE A O 1
ATOM 696 N N . GLY A 1 93 ? 11.536 12.886 -1.210 1.00 78.94 93 GLY A N 1
ATOM 697 C CA . GLY A 1 93 ? 10.421 12.550 -0.331 1.00 78.94 93 GLY A CA 1
ATOM 698 C C . GLY A 1 93 ? 10.847 11.693 0.862 1.00 78.94 93 GLY A C 1
ATOM 699 O O . GLY A 1 93 ? 11.904 11.058 0.842 1.00 78.94 93 GLY A O 1
ATOM 700 N N . GLY A 1 94 ? 10.006 11.663 1.895 1.00 77.81 94 GLY A N 1
ATOM 701 C CA . GLY A 1 94 ? 10.228 10.921 3.134 1.00 77.81 94 GLY A CA 1
ATOM 702 C C . GLY A 1 94 ? 11.034 11.656 4.207 1.00 77.81 94 GLY A C 1
ATOM 703 O O . GLY A 1 94 ? 11.428 11.015 5.179 1.00 77.81 94 GLY A O 1
ATOM 704 N N . THR A 1 95 ? 11.279 12.961 4.061 1.00 83.69 95 THR A N 1
ATOM 705 C CA . THR A 1 95 ? 11.824 13.825 5.129 1.00 83.69 95 THR A CA 1
ATOM 706 C C . THR A 1 95 ? 10.676 14.539 5.856 1.00 83.69 95 THR A C 1
ATOM 708 O O . THR A 1 95 ? 9.591 14.621 5.278 1.00 83.69 95 THR A O 1
ATOM 711 N N . PRO A 1 96 ? 10.854 15.058 7.088 1.00 82.38 96 PRO A N 1
ATOM 712 C CA . PRO A 1 96 ? 9.804 15.798 7.799 1.00 82.38 96 PRO A CA 1
ATOM 713 C C . PRO A 1 96 ? 9.169 16.924 6.977 1.00 82.38 96 PRO A C 1
ATOM 715 O O . PRO A 1 96 ? 7.961 17.112 7.008 1.00 82.38 96 PRO A O 1
ATOM 718 N N . GLU A 1 97 ? 9.962 17.617 6.167 1.00 83.12 97 GLU A N 1
ATOM 719 C CA . GLU A 1 97 ? 9.537 18.760 5.359 1.00 83.12 97 GLU A CA 1
ATOM 720 C C . GLU A 1 97 ? 8.848 18.330 4.050 1.00 83.12 97 GLU A C 1
ATOM 722 O O . GLU A 1 97 ? 8.244 19.164 3.376 1.00 83.12 97 GLU A O 1
ATOM 727 N N . LYS A 1 98 ? 8.994 17.054 3.650 1.00 77.38 98 LYS A N 1
ATOM 728 C CA . LYS A 1 98 ? 8.584 16.529 2.338 1.00 77.38 98 LYS A CA 1
ATOM 729 C C . LYS A 1 98 ? 8.050 15.095 2.411 1.00 77.38 98 LYS A C 1
ATOM 731 O O . LYS A 1 98 ? 8.749 14.132 2.087 1.00 77.38 98 LYS A O 1
ATOM 736 N N . GLY A 1 99 ? 6.780 14.939 2.760 1.00 79.75 99 GLY A N 1
ATOM 737 C CA . GLY A 1 99 ? 6.001 13.732 2.485 1.00 79.75 99 GLY A CA 1
ATOM 738 C C . GLY A 1 99 ? 5.298 13.863 1.135 1.00 79.75 99 GLY A C 1
ATOM 739 O O . GLY A 1 99 ? 4.584 14.839 0.920 1.00 79.75 99 GLY A O 1
ATOM 740 N N . ILE A 1 100 ? 5.481 12.907 0.218 1.00 75.62 100 ILE A N 1
ATOM 741 C CA . ILE A 1 100 ? 4.855 12.967 -1.119 1.00 75.62 100 ILE A CA 1
ATOM 742 C C . ILE A 1 100 ? 3.401 12.482 -1.028 1.00 75.62 100 ILE A C 1
ATOM 744 O O . ILE A 1 100 ? 3.147 11.318 -1.343 1.00 75.62 100 ILE A O 1
ATOM 748 N N . LEU A 1 101 ? 2.476 13.284 -0.475 1.00 68.00 101 LEU A N 1
ATOM 749 C CA . LEU A 1 101 ? 1.212 12.740 0.039 1.00 68.00 101 LEU A CA 1
ATOM 750 C C . LEU A 1 101 ? -0.082 13.538 -0.109 1.00 68.00 101 LEU A C 1
ATOM 752 O O . LEU A 1 101 ? -0.107 14.734 -0.371 1.00 68.00 101 LEU A O 1
ATOM 756 N N . GLU A 1 102 ? -1.164 12.796 0.120 1.00 67.12 102 GLU A N 1
ATOM 757 C CA . GLU A 1 102 ? -2.543 13.227 0.297 1.00 67.12 102 GLU A CA 1
ATOM 758 C C . GLU A 1 102 ? -3.091 12.623 1.605 1.00 67.12 102 GLU A C 1
ATOM 760 O O . GLU A 1 102 ? -2.444 11.835 2.302 1.00 67.12 102 GLU A O 1
ATOM 765 N N . TRP A 1 103 ? -4.298 13.009 1.975 1.00 74.88 103 TRP A N 1
ATOM 766 C CA . TRP A 1 103 ? -4.981 12.489 3.147 1.00 74.88 103 TRP A CA 1
ATOM 767 C C . TRP A 1 103 ? -6.475 12.763 2.997 1.00 74.88 103 TRP A C 1
ATOM 769 O O . TRP A 1 103 ? -6.873 13.696 2.297 1.00 74.88 103 TRP A O 1
ATOM 779 N N . TYR A 1 104 ? -7.304 11.980 3.678 1.00 66.06 104 TYR A N 1
ATOM 780 C CA . TYR A 1 104 ? -8.720 12.294 3.847 1.00 66.06 104 TYR A CA 1
ATOM 781 C C . TYR A 1 104 ? -9.199 11.926 5.253 1.00 66.06 104 TYR A C 1
ATOM 783 O O . TYR A 1 104 ? -8.504 11.242 6.006 1.00 66.06 104 TYR A O 1
ATOM 791 N N . TYR A 1 105 ? -10.379 12.418 5.625 1.00 77.62 105 TYR A N 1
ATOM 792 C CA . TYR A 1 105 ? -11.055 12.002 6.850 1.00 77.62 105 TYR A CA 1
ATOM 793 C C . TYR A 1 105 ? -11.956 10.812 6.541 1.00 77.62 105 TYR A C 1
ATOM 795 O O . TYR A 1 105 ? -12.896 10.927 5.758 1.00 77.62 105 TYR A O 1
ATOM 803 N N . ASP A 1 106 ? -11.638 9.672 7.139 1.00 72.00 106 ASP A N 1
ATOM 804 C CA . ASP A 1 106 ? -12.335 8.406 6.951 1.00 72.00 106 ASP A CA 1
ATOM 805 C C . ASP A 1 106 ? -13.207 8.127 8.193 1.00 72.00 106 ASP A C 1
ATOM 807 O O . ASP A 1 106 ? -12.658 7.930 9.286 1.00 72.00 106 ASP A O 1
ATOM 811 N N . PRO A 1 107 ? -14.550 8.203 8.095 1.00 77.69 107 PRO A N 1
ATOM 812 C CA . PRO A 1 107 ? -15.438 8.118 9.254 1.00 77.69 107 PRO A CA 1
ATOM 813 C C . PRO A 1 107 ? -15.289 6.821 10.054 1.00 77.69 107 PRO A C 1
ATOM 815 O O . PRO A 1 107 ? -15.018 5.757 9.501 1.00 77.69 107 PRO A O 1
ATOM 818 N N . LEU A 1 108 ? -15.508 6.901 11.369 1.00 78.81 108 LEU A N 1
ATOM 819 C CA . LEU A 1 108 ? -15.559 5.725 12.238 1.00 78.81 108 LEU A CA 1
ATOM 820 C C . LEU A 1 108 ? -17.017 5.275 12.471 1.00 78.81 108 LEU A C 1
ATOM 822 O O . LEU A 1 108 ? -17.873 6.124 12.739 1.00 78.81 108 LEU A O 1
ATOM 826 N N . PRO A 1 109 ? -17.317 3.959 12.415 1.00 80.56 109 PRO A N 1
ATOM 827 C CA . PRO A 1 109 ? -16.402 2.851 12.115 1.00 80.56 109 PRO A CA 1
ATOM 828 C C . PRO A 1 109 ? -15.997 2.777 10.629 1.00 80.56 109 PRO A C 1
ATOM 830 O O . PRO A 1 109 ? -16.823 2.952 9.737 1.00 80.56 109 PRO A O 1
ATOM 833 N N . THR A 1 110 ? -14.719 2.472 10.387 1.00 75.69 110 THR A N 1
ATOM 834 C CA . THR A 1 110 ? -14.111 2.314 9.050 1.00 75.69 110 THR A CA 1
ATOM 835 C C . THR A 1 110 ? -14.137 0.849 8.586 1.00 75.69 110 THR A C 1
ATOM 837 O O . THR A 1 110 ? -14.341 -0.066 9.383 1.00 75.69 110 THR A O 1
ATOM 840 N N . ASN A 1 111 ? -13.886 0.602 7.296 1.00 69.75 111 ASN A N 1
ATOM 841 C CA . ASN A 1 111 ? -13.716 -0.738 6.726 1.00 69.75 111 ASN A CA 1
ATOM 842 C C . ASN A 1 111 ? -12.272 -1.293 6.806 1.00 69.75 111 ASN A C 1
ATOM 844 O O . ASN A 1 111 ? -12.044 -2.412 6.338 1.00 69.75 111 ASN A O 1
ATOM 848 N N . CYS A 1 112 ? -11.326 -0.551 7.408 1.00 82.06 112 CYS A N 1
ATOM 849 C CA . CYS A 1 112 ? -9.944 -0.972 7.704 1.00 82.06 112 CYS A CA 1
ATOM 850 C C . CYS A 1 112 ? -9.853 -2.433 8.190 1.00 82.06 112 CYS A C 1
ATOM 852 O O . CYS A 1 112 ? -10.692 -2.897 8.960 1.00 82.06 112 CYS A O 1
ATOM 854 N N . VAL A 1 113 ? -8.798 -3.168 7.812 1.00 84.38 113 VAL A N 1
ATOM 855 C CA . VAL A 1 113 ? -8.636 -4.604 8.142 1.00 84.38 113 VAL A CA 1
ATOM 856 C C . VAL A 1 113 ? -8.802 -4.900 9.644 1.00 84.38 113 VAL A C 1
ATOM 858 O O . VAL A 1 113 ? -9.355 -5.944 10.004 1.00 84.38 113 VAL A O 1
ATOM 861 N N . ALA A 1 114 ? -8.398 -3.956 10.500 1.00 89.38 114 ALA A N 1
ATOM 862 C CA . ALA A 1 114 ? -8.459 -4.016 11.960 1.00 89.38 114 ALA A CA 1
ATOM 863 C C . ALA A 1 114 ? -9.818 -3.623 12.593 1.00 89.38 114 ALA A C 1
ATOM 865 O O . ALA A 1 114 ? -9.928 -3.620 13.818 1.00 89.38 114 ALA A O 1
ATOM 866 N N . TRP A 1 115 ? -10.859 -3.298 11.808 1.00 88.81 115 TRP A N 1
ATOM 867 C CA . TRP A 1 115 ? -12.126 -2.721 12.311 1.00 88.81 115 TRP A CA 1
ATOM 868 C C . TRP A 1 115 ? -12.818 -3.531 13.419 1.00 88.81 115 TRP A C 1
ATOM 870 O O . TRP A 1 115 ? -13.562 -2.981 14.221 1.00 88.81 115 TRP A O 1
ATOM 880 N N . TRP A 1 116 ? -12.571 -4.836 13.472 1.00 92.38 116 TRP A N 1
ATOM 881 C CA . TRP A 1 116 ? -13.224 -5.789 14.368 1.00 92.38 116 TRP A CA 1
ATOM 882 C C . TRP A 1 116 ? -12.538 -5.950 15.734 1.00 92.38 116 TRP A C 1
ATOM 884 O O . TRP A 1 116 ? -13.076 -6.647 16.586 1.00 92.38 116 TRP A O 1
ATOM 894 N N . PHE A 1 117 ? -11.391 -5.295 15.960 1.00 93.50 117 PHE A N 1
ATOM 895 C CA . PHE A 1 117 ? -10.709 -5.248 17.265 1.00 93.50 117 PHE A CA 1
ATOM 896 C C . PHE A 1 117 ? -10.046 -3.894 17.592 1.00 93.50 117 PHE A C 1
ATOM 898 O O . PHE A 1 117 ? -9.480 -3.727 18.671 1.00 93.50 117 PHE A O 1
ATOM 905 N N . CYS A 1 118 ? -10.048 -2.909 16.683 1.00 94.06 118 CYS A N 1
ATOM 906 C CA . CYS A 1 118 ? -9.418 -1.615 16.958 1.00 94.06 118 CYS A CA 1
ATOM 907 C C . CYS A 1 118 ? -10.337 -0.702 17.788 1.00 94.06 118 CYS A C 1
ATOM 909 O O . CYS A 1 118 ? -11.548 -0.632 17.550 1.00 94.06 118 CYS A O 1
ATOM 911 N N . ALA A 1 119 ? -9.757 0.035 18.742 1.00 94.56 119 ALA A N 1
ATOM 912 C CA . ALA A 1 119 ? -10.487 0.882 19.693 1.00 94.56 119 ALA A CA 1
ATOM 913 C C . ALA A 1 119 ? -11.506 1.829 19.029 1.00 94.56 119 ALA A C 1
ATOM 915 O O . ALA A 1 119 ? -12.647 1.910 19.470 1.00 94.56 119 ALA A O 1
ATOM 916 N N . GLY A 1 120 ? -11.141 2.483 17.920 1.00 93.06 120 GLY A N 1
ATOM 917 C CA . GLY A 1 120 ? -12.027 3.429 17.227 1.00 93.06 120 GLY A CA 1
ATOM 918 C C . GLY A 1 120 ? -13.287 2.808 16.601 1.00 93.06 120 GLY A C 1
ATOM 919 O O . GLY A 1 120 ? -14.286 3.501 16.422 1.00 93.06 120 GLY A O 1
ATOM 920 N N . CYS A 1 121 ? -13.267 1.509 16.283 1.00 92.88 121 CYS A N 1
ATOM 921 C CA . CYS A 1 121 ? -14.404 0.806 15.675 1.00 92.88 121 CYS A CA 1
ATOM 922 C C . CYS A 1 121 ? -15.159 -0.107 16.655 1.00 92.88 121 CYS A C 1
ATOM 924 O O . CYS A 1 121 ? -16.292 -0.481 16.368 1.00 92.88 121 CYS A O 1
ATOM 926 N N . THR A 1 122 ? -14.566 -0.442 17.805 1.00 95.06 122 THR A N 1
ATOM 927 C CA . THR A 1 122 ? -15.121 -1.413 18.770 1.00 95.06 122 THR A CA 1
ATOM 928 C C . THR A 1 122 ? -15.335 -0.865 20.178 1.00 95.06 122 THR A C 1
ATOM 930 O O . THR A 1 122 ? -16.153 -1.410 20.907 1.00 95.06 122 THR A O 1
ATOM 933 N N . GLY A 1 123 ? -14.622 0.191 20.577 1.00 94.06 123 GLY A N 1
ATOM 934 C CA . GLY A 1 123 ? -14.572 0.671 21.961 1.00 94.06 123 GLY A CA 1
ATOM 935 C C . GLY A 1 123 ? -13.615 -0.089 22.888 1.00 94.06 123 GLY A C 1
ATOM 936 O O . GLY A 1 123 ? -13.534 0.250 24.067 1.00 94.06 123 GLY A O 1
ATOM 937 N N . LEU A 1 124 ? -12.885 -1.096 22.387 1.00 94.62 124 LEU A N 1
ATOM 938 C CA . LEU A 1 124 ? -11.945 -1.889 23.191 1.00 94.62 124 LEU A CA 1
ATOM 939 C C . LEU A 1 124 ? -10.863 -1.007 23.838 1.00 94.62 124 LEU A C 1
ATOM 941 O O . LEU A 1 124 ? -10.342 -0.071 23.223 1.00 94.62 124 LEU A O 1
ATOM 945 N N . GLY A 1 125 ? -10.542 -1.296 25.100 1.00 92.94 125 GLY A N 1
ATOM 946 C CA . GLY A 1 125 ? -9.678 -0.465 25.939 1.00 92.94 125 GLY A CA 1
ATOM 947 C C . GLY A 1 125 ? -10.291 0.860 26.432 1.00 92.94 125 GLY A C 1
ATOM 948 O O . GLY A 1 125 ? -9.540 1.734 26.873 1.00 92.94 125 GLY A O 1
ATOM 949 N N . TYR A 1 126 ? -11.613 1.064 26.368 1.00 94.06 126 TYR A N 1
ATOM 950 C CA . TYR A 1 126 ? -12.283 2.211 27.009 1.00 94.06 126 TYR A CA 1
ATOM 951 C C . TYR A 1 126 ? -12.059 2.229 28.540 1.00 94.06 126 TYR A C 1
ATOM 953 O O . TYR A 1 126 ? -12.134 1.174 29.167 1.00 94.06 126 TYR A O 1
ATOM 961 N N . PRO A 1 127 ? -11.846 3.396 29.188 1.00 93.56 127 PRO A N 1
ATOM 962 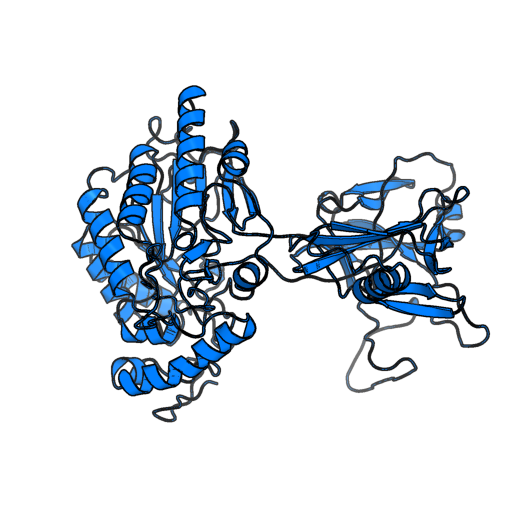C CA . PRO A 1 127 ? -11.702 4.743 28.619 1.00 93.56 127 PRO A CA 1
ATOM 963 C C . PRO A 1 127 ? -10.258 5.098 28.224 1.00 93.56 127 PRO A C 1
ATOM 965 O O . PRO A 1 127 ? -10.012 6.193 27.730 1.00 93.56 127 PRO A O 1
ATOM 968 N N . LYS A 1 128 ? -9.287 4.204 28.457 1.00 95.12 128 LYS A N 1
ATOM 969 C CA . LYS A 1 128 ? -7.849 4.476 28.288 1.00 95.12 128 LYS A CA 1
ATOM 970 C C . LYS A 1 128 ? -7.448 4.722 26.828 1.00 95.12 128 LYS A C 1
ATOM 972 O O . LYS A 1 128 ? -6.579 5.547 26.568 1.00 95.12 128 LYS A O 1
ATOM 977 N N . TYR A 1 129 ? -8.064 3.998 25.893 1.00 96.06 129 TYR A N 1
ATOM 978 C CA . TYR A 1 129 ? -7.697 3.994 24.472 1.00 96.06 129 TYR A CA 1
ATOM 979 C C . TYR A 1 129 ? -8.862 4.294 23.515 1.00 96.06 129 TYR A C 1
ATOM 981 O O . TYR A 1 129 ? -8.634 4.424 22.312 1.00 96.06 129 TYR A O 1
ATOM 989 N N . ALA A 1 130 ? -10.091 4.442 24.017 1.00 96.31 130 ALA A N 1
ATOM 990 C CA . ALA A 1 130 ? -11.288 4.723 23.223 1.00 96.31 130 ALA A CA 1
ATOM 991 C C . ALA A 1 130 ? -12.129 5.844 23.851 1.00 96.31 130 ALA A C 1
ATOM 993 O O . ALA A 1 130 ? -12.264 5.910 25.070 1.00 96.31 130 ALA A O 1
ATOM 994 N N . TYR A 1 131 ? -12.753 6.683 23.021 1.00 95.69 131 TYR A N 1
ATOM 995 C CA . TYR A 1 131 ? -13.676 7.736 23.463 1.00 95.69 131 TYR A CA 1
ATOM 996 C C . TYR A 1 131 ? -15.037 7.200 23.942 1.00 95.69 131 TYR A C 1
ATOM 998 O O . TYR A 1 131 ? -15.786 7.926 24.598 1.00 95.69 131 TYR A O 1
ATOM 1006 N N . ARG A 1 132 ? -15.403 5.959 23.589 1.00 94.19 132 ARG A N 1
ATOM 1007 C CA . ARG A 1 132 ? -16.706 5.335 23.890 1.00 94.19 132 ARG A CA 1
ATOM 1008 C C . ARG A 1 132 ? -16.539 3.832 24.144 1.00 94.19 132 ARG A C 1
ATOM 1010 O O . ARG A 1 132 ? -15.617 3.232 23.607 1.00 94.19 132 ARG A O 1
ATOM 1017 N N . GLN A 1 133 ? -17.475 3.212 24.868 1.00 93.44 133 GLN A N 1
ATOM 1018 C CA . GLN A 1 133 ? -17.585 1.746 25.056 1.00 93.44 133 GLN A CA 1
ATOM 1019 C C . GLN A 1 133 ? -18.084 0.998 23.793 1.00 93.44 133 GLN A C 1
ATOM 1021 O O . GLN A 1 133 ? -18.700 -0.058 23.876 1.00 93.44 133 GLN A O 1
ATOM 1026 N N . GLY A 1 134 ? -17.896 1.587 22.615 1.00 93.50 134 GLY A N 1
ATOM 1027 C CA . GLY A 1 134 ? -18.364 1.091 21.326 1.00 93.50 134 GLY A CA 1
ATOM 1028 C C . GLY A 1 134 ? -17.731 1.906 20.199 1.00 93.50 134 GLY A C 1
ATOM 1029 O O . GLY A 1 134 ? -16.893 2.771 20.458 1.00 93.50 134 GLY A O 1
ATOM 1030 N N . ALA A 1 135 ? -18.154 1.676 18.954 1.00 92.50 135 ALA A N 1
ATOM 1031 C CA . ALA A 1 135 ? -17.674 2.434 17.798 1.00 92.50 135 ALA A CA 1
ATOM 1032 C C . ALA A 1 135 ? -17.744 3.960 18.019 1.00 92.50 135 ALA A C 1
ATOM 1034 O O . ALA A 1 135 ? -18.757 4.497 18.483 1.00 92.50 135 ALA A O 1
ATOM 1035 N N . GLU A 1 136 ? -16.689 4.680 17.635 1.00 93.69 136 GLU A N 1
ATOM 1036 C CA . GLU A 1 136 ? -16.573 6.134 17.804 1.00 93.69 136 GLU A CA 1
ATOM 1037 C C . GLU A 1 136 ? -17.360 6.913 16.733 1.00 93.69 136 GLU A C 1
ATOM 1039 O O . GLU A 1 136 ? -16.842 7.804 16.062 1.00 93.69 136 GLU A O 1
ATOM 1044 N N . VAL A 1 137 ? -18.645 6.584 16.574 1.00 89.50 137 VAL A N 1
ATOM 1045 C CA . VAL A 1 137 ? -19.554 7.229 15.616 1.00 89.50 137 VAL A CA 1
ATOM 1046 C C . VAL A 1 137 ? -19.556 8.743 15.834 1.00 89.50 137 VAL A C 1
ATOM 1048 O O . VAL A 1 137 ? -19.865 9.217 16.931 1.00 89.50 137 VAL A O 1
ATOM 1051 N N . GLY A 1 138 ? -19.215 9.486 14.776 1.00 82.19 138 GLY A N 1
ATOM 1052 C CA . GLY A 1 138 ? -19.050 10.946 14.783 1.00 82.19 138 GLY A CA 1
ATOM 1053 C C . GLY A 1 138 ? -17.592 11.429 14.782 1.00 82.19 138 GLY A C 1
ATOM 1054 O O . GLY A 1 138 ? -17.360 12.613 14.526 1.00 82.19 138 GLY A O 1
ATOM 1055 N N . TYR A 1 139 ? -16.632 10.527 15.009 1.00 89.69 139 TYR A N 1
ATOM 1056 C CA . TYR A 1 139 ? -15.199 10.739 14.793 1.00 89.69 139 TYR A CA 1
ATOM 1057 C C . TYR A 1 139 ? -14.763 10.213 13.415 1.00 89.69 139 TYR A C 1
ATOM 1059 O O . TYR A 1 139 ? -15.525 9.581 12.677 1.00 89.69 139 TYR A O 1
ATOM 1067 N N . SER A 1 140 ? -13.516 10.484 13.046 1.00 84.25 140 SER A N 1
ATOM 1068 C CA . SER A 1 140 ? -12.861 9.954 11.848 1.00 84.25 140 SER A CA 1
ATOM 1069 C C . SER A 1 140 ? -11.432 9.526 12.168 1.00 84.25 140 SER A C 1
ATOM 1071 O O . SER A 1 140 ? -10.824 10.019 13.122 1.00 84.25 140 SER A O 1
ATOM 1073 N N . ASN A 1 141 ? -10.868 8.649 11.341 1.00 85.25 141 ASN A N 1
ATOM 1074 C CA . ASN A 1 141 ? -9.420 8.541 11.233 1.00 85.25 141 ASN A CA 1
ATOM 1075 C C . ASN A 1 141 ? -8.896 9.518 10.170 1.00 85.25 141 ASN A C 1
ATOM 1077 O O . ASN A 1 141 ? -9.559 9.786 9.167 1.00 85.25 141 ASN A O 1
ATOM 1081 N N . LEU A 1 142 ? -7.714 10.083 10.411 1.00 85.88 142 LEU A N 1
ATOM 1082 C CA . LEU A 1 142 ? -6.943 10.781 9.390 1.00 85.88 142 LEU A CA 1
ATOM 1083 C C . LEU A 1 142 ? -6.236 9.708 8.561 1.00 85.88 142 LEU A C 1
ATOM 1085 O O . LEU A 1 142 ? -5.197 9.181 8.966 1.00 85.88 142 LEU A O 1
ATOM 1089 N N . ALA A 1 143 ? -6.841 9.368 7.428 1.00 79.25 143 ALA A N 1
ATOM 1090 C CA . ALA A 1 143 ? -6.336 8.380 6.495 1.00 79.25 143 ALA A CA 1
ATOM 1091 C C . ALA A 1 143 ? -5.233 9.013 5.642 1.00 79.25 143 ALA A C 1
ATOM 1093 O O . ALA A 1 143 ? -5.506 9.844 4.775 1.00 79.25 143 ALA A O 1
ATOM 1094 N N . VAL A 1 144 ? -3.979 8.647 5.904 1.00 75.12 144 VAL A N 1
ATOM 1095 C CA . VAL A 1 144 ? -2.798 9.190 5.226 1.00 75.12 144 VAL A CA 1
ATOM 1096 C C . VAL A 1 144 ? -2.433 8.286 4.051 1.00 75.12 144 VAL A C 1
ATOM 1098 O O . VAL A 1 144 ? -1.983 7.152 4.230 1.00 75.12 144 VAL A O 1
ATOM 1101 N N . PHE A 1 145 ? -2.615 8.826 2.847 1.00 64.69 145 PHE A N 1
ATOM 1102 C CA . PHE A 1 145 ? -2.477 8.147 1.561 1.00 64.69 145 PHE A CA 1
ATOM 1103 C C . PHE A 1 145 ? -1.560 8.957 0.668 1.00 64.69 145 PHE A C 1
ATOM 1105 O O . PHE A 1 145 ? -1.858 10.096 0.338 1.00 64.69 145 PHE A O 1
ATOM 1112 N N . TYR A 1 146 ? -0.464 8.398 0.189 1.00 63.69 146 TYR A N 1
ATOM 1113 C CA . TYR A 1 146 ? 0.514 9.234 -0.486 1.00 63.69 146 TYR A CA 1
ATOM 1114 C C . TYR A 1 146 ? 0.043 9.629 -1.952 1.00 63.69 146 TYR A C 1
ATOM 1116 O O . TYR A 1 146 ? 0.325 8.833 -2.837 1.00 63.69 146 TYR A O 1
ATOM 1124 N N . GLY A 1 147 ? -0.740 10.753 -2.169 1.00 52.88 147 GLY A N 1
ATOM 1125 C CA . GLY A 1 147 ? -0.847 11.827 -3.272 1.00 52.88 147 GLY A CA 1
ATOM 1126 C C . GLY A 1 147 ? -1.998 11.954 -4.383 1.00 52.88 147 GLY A C 1
ATOM 1127 O O . GLY A 1 147 ? -2.138 10.977 -5.114 1.00 52.88 147 GLY A O 1
ATOM 1128 N N . ALA A 1 148 ? -2.724 13.119 -4.642 1.00 33.22 148 ALA A N 1
ATOM 1129 C CA . ALA A 1 148 ? -3.749 13.302 -5.780 1.00 33.22 148 ALA A CA 1
ATOM 1130 C C . ALA A 1 148 ? -4.272 14.724 -6.455 1.00 33.22 148 ALA A C 1
ATOM 1132 O O . ALA A 1 148 ? -3.621 15.751 -6.257 1.00 33.22 148 ALA A O 1
ATOM 1133 N N . CYS A 1 149 ? -5.371 14.770 -7.340 1.00 32.03 149 CYS A N 1
ATOM 1134 C CA . CYS A 1 149 ? -6.135 15.718 -8.382 1.00 32.03 149 CYS A CA 1
ATOM 1135 C C . CYS A 1 149 ? -6.149 15.716 -10.088 1.00 32.03 149 CYS A C 1
ATOM 1137 O O . CYS A 1 149 ? -5.718 14.719 -10.653 1.00 32.03 149 CYS A O 1
ATOM 1139 N N . LEU A 1 150 ? -6.747 16.667 -10.950 1.00 41.12 150 LEU A N 1
ATOM 1140 C CA . LEU A 1 150 ? -7.296 16.709 -12.463 1.00 41.12 150 LEU A CA 1
ATOM 1141 C C . LEU A 1 150 ? -6.485 16.518 -13.856 1.00 41.12 150 LEU A C 1
ATOM 1143 O O . LEU A 1 150 ? -5.291 16.756 -13.841 1.00 41.12 150 LEU A O 1
ATOM 1147 N N . PRO A 1 151 ? -7.094 16.268 -15.095 1.00 45.00 151 PRO A N 1
ATOM 1148 C CA . PRO A 1 151 ? -6.463 15.857 -16.413 1.00 45.00 151 PRO A CA 1
ATOM 1149 C C . PRO A 1 151 ? -5.959 16.757 -17.581 1.00 45.00 151 PRO A C 1
ATOM 1151 O O . PRO A 1 151 ? -6.441 17.856 -17.838 1.00 45.00 151 PRO A O 1
ATOM 1154 N N . GLU A 1 152 ? -5.084 16.137 -18.413 1.00 50.16 152 GLU A N 1
ATOM 1155 C CA . GLU A 1 152 ? -4.513 16.597 -19.710 1.00 50.16 152 GLU A CA 1
ATOM 1156 C C . GLU A 1 152 ? -5.342 16.244 -20.965 1.00 50.16 152 GLU A C 1
ATOM 1158 O O . GLU A 1 152 ? -5.461 17.044 -21.900 1.00 50.16 152 GLU A O 1
ATOM 1163 N N . TYR A 1 153 ? -5.880 15.022 -21.023 1.00 51.00 153 TYR A N 1
ATOM 1164 C CA . TYR A 1 153 ? -6.462 14.422 -22.236 1.00 51.00 153 TYR A CA 1
ATOM 1165 C C . TYR A 1 153 ? -7.894 14.884 -22.566 1.00 51.00 153 TYR A C 1
ATOM 1167 O O . TYR A 1 153 ? -8.497 14.405 -23.529 1.00 51.00 153 TYR A O 1
ATOM 1175 N N . GLU A 1 154 ? -8.431 15.827 -21.792 1.00 51.72 154 GLU A N 1
ATOM 1176 C CA . GLU A 1 154 ? -9.795 16.336 -21.938 1.00 51.72 154 GLU A CA 1
ATOM 1177 C C . GLU A 1 154 ? -9.992 17.107 -23.230 1.00 51.72 154 GLU A C 1
ATOM 1179 O O . GLU A 1 154 ? -9.232 18.027 -23.502 1.00 51.72 154 GLU A O 1
ATOM 1184 N N . LYS A 1 155 ? -11.026 16.779 -24.010 1.00 54.97 155 LYS A N 1
ATOM 1185 C CA . LYS A 1 155 ? -11.317 17.452 -25.283 1.00 54.97 155 LYS A CA 1
ATOM 1186 C C . LYS A 1 155 ? -12.304 18.604 -25.104 1.00 54.97 155 LYS A C 1
ATOM 1188 O O . LYS A 1 155 ? -13.346 18.411 -24.486 1.00 54.97 155 LYS A O 1
ATOM 1193 N N . LEU A 1 156 ? -12.003 19.743 -25.728 1.00 59.03 156 LEU A N 1
ATOM 1194 C CA . LEU A 1 156 ? -12.845 20.941 -25.775 1.00 59.03 156 LEU A CA 1
ATOM 1195 C C . LEU A 1 156 ? -12.954 21.507 -27.202 1.00 59.03 156 LEU A C 1
ATOM 1197 O O . LEU A 1 156 ? -12.188 21.131 -28.093 1.00 59.03 156 LEU A O 1
ATOM 1201 N N . PHE A 1 157 ? -13.903 22.423 -27.401 1.00 58.25 157 PHE A N 1
ATOM 1202 C CA . PHE A 1 157 ? -14.170 23.098 -28.675 1.00 58.25 157 PHE A CA 1
ATOM 1203 C C . PHE A 1 157 ? -13.623 24.531 -28.651 1.00 58.25 157 PHE A C 1
ATOM 1205 O O . PHE A 1 157 ? -14.072 25.361 -27.857 1.00 58.25 157 PHE A O 1
ATOM 1212 N N . ALA A 1 158 ? -12.666 24.819 -29.533 1.00 63.53 158 ALA A N 1
ATOM 1213 C CA . ALA A 1 158 ? -12.017 26.121 -29.656 1.00 63.53 158 ALA A CA 1
ATOM 1214 C C . ALA A 1 158 ? -12.055 26.635 -31.102 1.00 63.53 158 ALA A C 1
ATOM 1216 O O . ALA A 1 158 ? -12.087 25.859 -32.055 1.00 63.53 158 ALA A O 1
ATOM 1217 N N . ILE A 1 159 ? -12.004 27.953 -31.250 1.00 67.94 159 ILE A N 1
ATOM 1218 C CA . ILE A 1 159 ? -11.638 28.653 -32.475 1.00 67.94 159 ILE A CA 1
ATOM 1219 C C . ILE A 1 159 ? -10.237 29.234 -32.260 1.00 67.94 159 ILE A C 1
ATOM 1221 O O . ILE A 1 159 ? -10.001 29.956 -31.291 1.00 67.94 159 ILE A O 1
ATOM 1225 N N . ILE A 1 160 ? -9.312 28.892 -33.155 1.00 71.31 160 ILE A N 1
ATOM 1226 C CA . ILE A 1 160 ? -7.884 29.225 -33.092 1.00 71.31 160 ILE A CA 1
ATOM 1227 C C . ILE A 1 160 ? -7.512 29.806 -34.461 1.00 71.31 160 ILE A C 1
ATOM 1229 O O . ILE A 1 160 ? -7.717 29.132 -35.470 1.00 71.31 160 ILE A O 1
ATOM 1233 N N . TYR A 1 161 ? -7.029 31.053 -34.523 1.00 71.00 161 TYR A N 1
ATOM 1234 C CA . TYR A 1 161 ? -6.846 31.793 -35.792 1.00 71.00 161 TYR A CA 1
ATOM 1235 C C . TYR A 1 161 ? -8.107 31.773 -36.681 1.00 71.00 161 TYR A C 1
ATOM 1237 O O . TYR A 1 161 ? -8.054 31.450 -37.867 1.00 71.00 161 TYR A O 1
ATOM 1245 N N . ASP A 1 162 ? -9.260 32.017 -36.051 1.00 62.41 162 ASP A N 1
ATOM 1246 C CA . ASP A 1 162 ? -10.606 31.954 -36.640 1.00 62.41 162 ASP A CA 1
ATOM 1247 C C . ASP A 1 162 ? -10.967 30.614 -37.335 1.00 62.41 162 ASP A C 1
ATOM 1249 O O . ASP A 1 162 ? -11.979 30.517 -38.025 1.00 62.41 162 ASP A O 1
ATOM 1253 N N . LYS A 1 163 ? -10.206 29.535 -37.069 1.00 60.00 163 LYS A N 1
ATOM 1254 C CA . LYS A 1 163 ? -10.507 28.161 -37.503 1.00 60.00 163 LYS A CA 1
ATOM 1255 C C . LYS A 1 163 ? -11.014 27.274 -36.355 1.00 60.00 163 LYS A C 1
ATOM 1257 O O . LYS A 1 163 ? -10.409 27.249 -35.280 1.00 60.00 163 LYS A O 1
ATOM 1262 N N . PRO A 1 164 ? -12.084 26.491 -36.568 1.00 62.59 164 PRO A N 1
ATOM 1263 C CA . PRO A 1 164 ? -12.626 25.575 -35.568 1.00 62.59 164 PRO A CA 1
ATOM 1264 C C . PRO A 1 164 ? -11.741 24.354 -35.336 1.00 62.59 164 PRO A C 1
ATOM 1266 O O . PRO A 1 164 ? -11.271 23.719 -36.276 1.00 62.59 164 PRO A O 1
ATOM 1269 N N . THR A 1 165 ? -11.558 23.987 -34.070 1.00 59.94 165 THR A N 1
ATOM 1270 C CA . THR A 1 165 ? -10.733 22.849 -33.658 1.00 59.94 165 THR A CA 1
ATOM 1271 C C . THR A 1 165 ? -11.339 22.142 -32.442 1.00 59.94 165 THR A C 1
ATOM 1273 O O . THR A 1 165 ? -11.647 22.775 -31.431 1.00 59.94 165 THR A O 1
ATOM 1276 N N . ILE A 1 166 ? -11.448 20.810 -32.503 1.00 57.03 166 ILE A N 1
ATOM 1277 C CA . ILE A 1 166 ? -11.619 19.966 -31.310 1.00 57.03 166 ILE A CA 1
ATOM 1278 C C . ILE A 1 166 ? -10.222 19.565 -30.839 1.00 57.03 166 ILE A C 1
ATOM 1280 O O . ILE A 1 166 ? -9.523 18.819 -31.526 1.00 57.03 166 ILE A O 1
ATOM 1284 N N . ILE A 1 167 ? -9.806 20.058 -29.677 1.00 56.97 167 ILE A N 1
ATOM 1285 C CA . ILE A 1 167 ? -8.433 19.924 -29.173 1.00 56.97 167 ILE A CA 1
ATOM 1286 C C . ILE A 1 167 ? -8.442 19.422 -27.729 1.00 56.97 167 ILE A C 1
ATOM 1288 O O . ILE A 1 167 ? -9.391 19.683 -26.990 1.00 56.97 167 ILE A O 1
ATOM 1292 N N . SER A 1 168 ? -7.405 18.684 -27.311 1.00 64.62 168 SER A N 1
ATOM 1293 C CA . SER A 1 168 ? -7.248 18.381 -25.887 1.00 64.62 168 SER A CA 1
ATOM 1294 C C . SER A 1 168 ? -6.709 19.597 -25.134 1.00 64.62 168 SER A C 1
ATOM 1296 O O . SER A 1 168 ? -5.818 20.291 -25.627 1.00 64.62 168 SER A O 1
ATOM 1298 N N . ILE A 1 169 ? -7.222 19.849 -23.933 1.00 62.12 169 ILE A N 1
ATOM 1299 C CA . ILE A 1 169 ? -6.896 21.023 -23.121 1.00 62.12 169 ILE A CA 1
ATOM 1300 C C . ILE A 1 169 ? -5.387 21.143 -22.878 1.00 62.12 169 ILE A C 1
ATOM 1302 O O . ILE A 1 169 ? -4.824 22.227 -23.027 1.00 62.12 169 ILE A O 1
ATOM 1306 N N . GLY A 1 170 ? -4.710 20.013 -22.639 1.00 65.75 170 GLY A N 1
ATOM 1307 C CA . GLY A 1 170 ? -3.262 19.978 -22.473 1.00 65.75 170 GLY A CA 1
ATOM 1308 C C . GLY A 1 170 ? -2.481 20.370 -23.726 1.00 65.75 170 GLY A C 1
ATOM 1309 O O . GLY A 1 170 ? -1.446 21.025 -23.612 1.00 65.75 170 GLY A O 1
ATOM 1310 N N . LYS A 1 171 ? -2.994 20.055 -24.925 1.00 73.81 171 LYS A N 1
ATOM 1311 C CA . LYS A 1 171 ? -2.390 20.491 -26.195 1.00 73.81 171 LYS A CA 1
ATOM 1312 C C . LYS A 1 171 ? -2.628 21.975 -26.453 1.00 73.81 171 LYS A C 1
ATOM 1314 O O . LYS A 1 171 ? -1.689 22.656 -26.846 1.00 73.81 171 LYS A O 1
ATOM 1319 N N . LEU A 1 172 ? -3.841 22.473 -26.202 1.00 72.88 172 LEU A N 1
ATOM 1320 C CA . LEU A 1 172 ? -4.174 23.888 -26.394 1.00 72.88 172 LEU A CA 1
ATOM 1321 C C . LEU A 1 172 ? -3.313 24.788 -25.499 1.00 72.88 172 LEU A C 1
ATOM 1323 O O . LEU A 1 172 ? -2.610 25.663 -25.996 1.00 72.88 172 LEU A O 1
ATOM 1327 N N . VAL A 1 173 ? -3.309 24.532 -24.188 1.00 69.56 173 VAL A N 1
ATOM 1328 C CA . VAL A 1 173 ? -2.547 25.351 -23.234 1.00 69.56 173 VAL A CA 1
ATOM 1329 C C . VAL A 1 173 ? -1.039 25.227 -23.459 1.00 69.56 173 VAL A C 1
ATOM 1331 O O . VAL A 1 173 ? -0.339 26.232 -23.407 1.00 69.56 173 VAL A O 1
ATOM 1334 N N . THR A 1 174 ? -0.520 24.035 -23.770 1.00 72.25 174 THR A N 1
ATOM 1335 C CA . THR A 1 174 ? 0.923 23.861 -24.035 1.00 72.25 174 THR A CA 1
ATOM 1336 C C . THR A 1 174 ? 1.367 24.463 -25.376 1.00 72.25 174 THR A C 1
ATOM 1338 O O . THR A 1 174 ? 2.550 24.743 -25.537 1.00 72.25 174 THR A O 1
ATOM 1341 N N . GLY A 1 175 ? 0.457 24.705 -26.327 1.00 73.88 175 GLY A N 1
ATOM 1342 C CA . GLY A 1 175 ? 0.744 25.538 -27.502 1.00 73.88 175 GLY A CA 1
ATOM 1343 C C . GLY A 1 175 ? 0.927 27.007 -27.112 1.00 73.88 175 GLY A C 1
ATOM 1344 O O . GLY A 1 175 ? 1.986 27.587 -27.337 1.00 73.88 175 GLY A O 1
ATOM 1345 N N . ILE A 1 176 ? -0.065 27.564 -26.415 1.00 71.19 176 ILE A N 1
ATOM 1346 C CA . ILE A 1 176 ? -0.089 28.969 -25.973 1.00 71.19 176 ILE A CA 1
ATOM 1347 C C . ILE A 1 176 ? 1.125 29.313 -25.093 1.00 71.19 176 ILE A C 1
ATOM 1349 O O . ILE A 1 176 ? 1.795 30.316 -25.323 1.00 71.19 176 ILE A O 1
ATOM 1353 N N . LEU A 1 177 ? 1.471 28.451 -24.127 1.00 67.62 177 LEU A N 1
ATOM 1354 C CA . LEU A 1 177 ? 2.627 28.667 -23.243 1.00 67.62 177 LEU A CA 1
ATOM 1355 C C . LEU A 1 177 ? 3.973 28.733 -23.991 1.00 67.62 177 LEU A C 1
ATOM 1357 O O . LEU A 1 177 ? 4.924 29.322 -23.475 1.00 67.62 177 LEU A O 1
ATOM 1361 N N . LYS A 1 178 ? 4.054 28.183 -25.209 1.00 69.69 178 LYS A N 1
ATOM 1362 C CA . LYS A 1 178 ? 5.230 28.298 -26.082 1.00 69.69 178 LYS A CA 1
ATOM 1363 C C . LYS A 1 178 ? 5.205 29.575 -26.913 1.00 69.69 178 LYS A C 1
ATOM 1365 O O . LYS A 1 178 ? 6.219 30.257 -26.971 1.00 69.69 178 LYS A O 1
ATOM 1370 N N . GLU A 1 179 ? 4.060 29.936 -27.490 1.00 68.38 179 GLU A N 1
ATOM 1371 C CA . GLU A 1 179 ? 3.879 31.190 -28.248 1.00 68.38 179 GLU A CA 1
ATOM 1372 C C . GLU A 1 179 ? 4.111 32.449 -27.384 1.00 68.38 179 GLU A C 1
ATOM 1374 O O . GLU A 1 179 ? 4.613 33.474 -27.859 1.00 68.38 179 GLU A O 1
ATOM 1379 N N . ASP A 1 180 ? 3.804 32.368 -26.088 1.00 60.59 180 ASP A N 1
ATOM 1380 C CA . ASP A 1 180 ? 4.028 33.451 -25.129 1.00 60.59 180 ASP A CA 1
ATOM 1381 C C . ASP A 1 180 ? 5.484 33.521 -24.593 1.00 60.59 180 ASP A C 1
ATOM 1383 O O . ASP A 1 180 ? 5.831 34.485 -23.904 1.00 60.59 180 ASP A O 1
ATOM 1387 N N . ASN A 1 181 ? 6.354 32.551 -24.920 1.00 59.03 181 ASN A N 1
ATOM 1388 C CA . ASN A 1 181 ? 7.652 32.274 -24.267 1.00 59.03 181 ASN A CA 1
ATOM 1389 C C . ASN A 1 181 ? 7.553 32.022 -22.740 1.00 59.03 181 ASN A C 1
ATOM 1391 O O . ASN A 1 181 ? 8.485 32.307 -21.989 1.00 59.03 181 ASN A O 1
ATOM 1395 N N . ALA A 1 182 ? 6.432 31.478 -22.259 1.00 53.84 182 ALA A N 1
ATOM 1396 C CA . ALA A 1 182 ? 6.201 31.201 -20.836 1.00 53.84 182 ALA A CA 1
ATOM 1397 C C . ALA A 1 182 ? 6.769 29.843 -20.358 1.00 53.84 182 ALA A C 1
ATOM 1399 O O . ALA A 1 182 ? 6.897 29.624 -19.154 1.00 53.84 182 ALA A O 1
ATOM 1400 N N . ASP A 1 183 ? 7.121 28.940 -21.281 1.00 47.81 183 ASP A N 1
ATOM 1401 C CA . ASP A 1 183 ? 7.740 27.633 -20.984 1.00 47.81 183 ASP A CA 1
ATOM 1402 C C . ASP A 1 183 ? 9.225 27.728 -20.538 1.00 47.81 183 ASP A C 1
ATOM 1404 O O . ASP A 1 183 ? 9.754 26.745 -20.024 1.00 47.81 183 ASP A O 1
ATOM 1408 N N . ASP A 1 184 ? 9.890 28.883 -20.695 1.00 38.53 184 ASP A N 1
ATOM 1409 C CA . ASP A 1 184 ? 11.347 29.052 -20.476 1.00 38.53 184 ASP A CA 1
ATOM 1410 C C . ASP A 1 184 ? 11.736 29.419 -19.020 1.00 38.53 184 ASP A C 1
ATOM 1412 O O . ASP A 1 184 ? 12.905 29.613 -18.690 1.00 38.53 184 ASP A O 1
ATOM 1416 N N . VAL A 1 185 ? 10.759 29.493 -18.104 1.00 39.91 185 VAL A N 1
ATOM 1417 C CA . VAL A 1 185 ? 11.007 29.680 -16.662 1.00 39.91 185 VAL A CA 1
ATOM 1418 C C . VAL A 1 185 ? 11.033 28.320 -15.966 1.00 39.91 185 VAL A C 1
ATOM 1420 O O . VAL A 1 185 ? 10.002 27.682 -15.750 1.00 39.91 185 VAL A O 1
ATOM 1423 N N . SER A 1 186 ? 12.229 27.867 -15.591 1.00 42.91 186 SER A N 1
ATOM 1424 C CA . SER A 1 186 ? 12.459 26.514 -15.081 1.00 42.91 186 SER A CA 1
ATOM 1425 C C . SER A 1 186 ? 11.652 26.163 -13.816 1.00 42.91 186 SER A C 1
ATOM 1427 O O . SER A 1 186 ? 11.773 26.821 -12.783 1.00 42.91 186 SER A O 1
ATOM 1429 N N . PHE A 1 187 ? 10.945 25.027 -13.865 1.00 39.47 187 PHE A N 1
ATOM 1430 C CA . PHE A 1 187 ? 10.472 24.250 -12.705 1.00 39.47 187 PHE A CA 1
ATOM 1431 C C . PHE A 1 187 ? 9.457 24.901 -11.735 1.00 39.47 187 PHE A C 1
ATOM 1433 O O . PHE A 1 187 ? 9.354 24.491 -10.576 1.00 39.47 187 PHE A O 1
ATOM 1440 N N . THR A 1 188 ? 8.610 25.826 -12.193 1.00 37.41 188 THR A N 1
ATOM 1441 C CA . THR A 1 188 ? 7.433 26.259 -11.410 1.00 37.41 188 THR A CA 1
ATOM 1442 C C . THR A 1 188 ? 6.259 25.255 -11.528 1.00 37.41 188 THR A C 1
ATOM 1444 O O . THR A 1 188 ? 5.897 24.843 -12.632 1.00 37.41 188 THR A O 1
ATOM 1447 N N . PRO A 1 189 ? 5.618 24.827 -10.414 1.00 38.03 189 PRO A N 1
ATOM 1448 C CA . PRO A 1 189 ? 4.533 23.826 -10.435 1.00 38.03 189 PRO A CA 1
ATOM 1449 C C . PRO A 1 189 ? 3.151 24.394 -10.824 1.00 38.03 189 PRO A C 1
ATOM 1451 O O . PRO A 1 189 ? 2.185 23.640 -10.982 1.00 38.03 189 PRO A O 1
ATOM 1454 N N . PHE A 1 190 ? 3.055 25.716 -10.972 1.00 39.84 190 PHE A N 1
ATOM 1455 C CA . PHE A 1 190 ? 1.895 26.458 -11.458 1.00 39.84 190 PHE A CA 1
ATOM 1456 C C . PHE A 1 190 ? 2.399 27.526 -12.432 1.00 39.84 190 PHE A C 1
ATOM 1458 O O . PHE A 1 190 ? 3.179 28.393 -12.039 1.00 39.84 190 PHE A O 1
ATOM 1465 N N . ILE A 1 191 ? 1.962 27.457 -13.688 1.00 50.84 191 ILE A N 1
ATOM 1466 C CA . ILE A 1 191 ? 2.304 28.412 -14.748 1.00 50.84 191 ILE A CA 1
ATOM 1467 C C . ILE A 1 191 ? 1.007 29.049 -15.245 1.00 50.84 191 ILE A C 1
ATOM 1469 O O . ILE A 1 191 ? 0.022 28.345 -15.469 1.00 50.84 191 ILE A O 1
ATOM 1473 N N . LEU A 1 192 ? 1.010 30.373 -15.410 1.00 48.03 192 LEU A N 1
ATOM 1474 C CA . LEU A 1 192 ? -0.133 31.187 -15.826 1.00 48.03 192 LEU A CA 1
ATOM 1475 C C . LEU A 1 192 ? 0.334 32.202 -16.875 1.00 48.03 192 LEU A C 1
ATOM 1477 O O . LEU A 1 192 ? 1.211 33.010 -16.579 1.00 48.03 192 LEU A O 1
ATOM 1481 N N . SER A 1 193 ? -0.266 32.186 -18.065 1.00 59.69 193 SER A N 1
ATOM 1482 C CA . SER A 1 193 ? 0.032 33.139 -19.147 1.00 59.69 193 SER A CA 1
ATOM 1483 C C . SER A 1 193 ? -1.227 33.843 -19.655 1.00 59.69 193 SER A C 1
ATOM 1485 O O . SER A 1 193 ? -2.346 33.430 -19.346 1.00 59.69 193 SER A O 1
ATOM 1487 N N . ARG A 1 194 ? -1.042 34.914 -20.433 1.00 65.06 194 ARG A N 1
ATOM 1488 C CA . ARG A 1 194 ? -2.079 35.631 -21.189 1.00 65.06 194 ARG A CA 1
ATOM 1489 C C . ARG A 1 194 ? -1.812 35.425 -22.685 1.00 65.06 194 ARG A C 1
ATOM 1491 O O . ARG A 1 194 ? -0.793 35.947 -23.132 1.00 65.06 194 ARG A O 1
ATOM 1498 N N . PRO A 1 195 ? -2.695 34.740 -23.440 1.00 67.12 195 PRO A N 1
ATOM 1499 C CA . PRO A 1 195 ? -2.455 34.469 -24.851 1.00 67.12 195 PRO A CA 1
ATOM 1500 C C . PRO A 1 195 ? -2.218 35.756 -25.644 1.00 67.12 195 PRO A C 1
ATOM 1502 O O . PRO A 1 195 ? -3.053 36.662 -25.631 1.00 67.12 195 PRO A O 1
ATOM 1505 N N . ARG A 1 196 ? -1.120 35.809 -26.400 1.00 63.31 196 ARG A N 1
ATOM 1506 C CA . ARG A 1 196 ? -0.946 36.791 -27.489 1.00 63.31 196 ARG A CA 1
ATOM 1507 C C . ARG A 1 196 ? -1.861 36.502 -28.686 1.00 63.31 196 ARG A C 1
ATOM 1509 O O . ARG A 1 196 ? -2.167 37.396 -29.471 1.00 63.31 196 ARG A O 1
ATOM 1516 N N . THR A 1 197 ? -2.274 35.246 -28.827 1.00 64.88 197 THR A N 1
ATOM 1517 C CA . THR A 1 197 ? -2.991 34.706 -29.986 1.00 64.88 197 THR A CA 1
ATOM 1518 C C . THR A 1 197 ? -4.511 34.822 -29.823 1.00 64.88 197 THR A C 1
ATOM 1520 O O . THR A 1 197 ? -5.056 34.526 -28.761 1.00 64.88 197 THR A O 1
ATOM 1523 N N . SER A 1 198 ? -5.220 35.210 -30.894 1.00 69.56 198 SER A N 1
ATOM 1524 C CA . SER A 1 198 ? -6.692 35.272 -30.922 1.00 69.56 198 SER A CA 1
ATOM 1525 C C . SER A 1 198 ? -7.297 33.865 -30.839 1.00 69.56 198 SER A C 1
ATOM 1527 O O . SER A 1 198 ? -7.381 33.138 -31.835 1.00 69.56 198 SER A O 1
ATOM 1529 N N . ILE A 1 199 ? -7.691 33.479 -29.624 1.00 73.75 199 ILE A N 1
ATOM 1530 C CA . ILE A 1 199 ? -8.288 32.182 -29.298 1.00 73.75 199 ILE A CA 1
ATOM 1531 C C . ILE A 1 199 ? -9.614 32.426 -28.583 1.00 73.75 199 ILE A C 1
ATOM 1533 O O . ILE A 1 199 ? -9.679 33.147 -27.586 1.00 73.75 199 ILE A O 1
ATOM 1537 N N . LYS A 1 200 ? -10.677 31.800 -29.086 1.00 73.25 200 LYS A N 1
ATOM 1538 C CA . LYS A 1 200 ? -12.022 31.854 -28.503 1.00 73.25 200 LYS A CA 1
ATOM 1539 C C . LYS A 1 200 ? -12.477 30.432 -28.191 1.00 73.25 200 LYS A C 1
ATOM 1541 O O . LYS A 1 200 ? -12.234 29.526 -28.983 1.00 73.25 200 LYS A O 1
ATOM 1546 N N . VAL A 1 201 ? -13.155 30.210 -27.072 1.00 68.12 201 VAL A N 1
ATOM 1547 C CA . VAL A 1 201 ? -13.712 28.891 -26.716 1.00 68.12 201 VAL A CA 1
ATOM 1548 C C . VAL A 1 201 ? -15.233 28.943 -26.710 1.00 68.12 201 VAL A C 1
ATOM 1550 O O . VAL A 1 201 ? -15.819 29.996 -26.459 1.00 68.12 201 VAL A O 1
ATOM 1553 N N . ALA A 1 202 ? -15.872 27.819 -27.038 1.00 61.44 202 ALA A N 1
ATOM 1554 C CA . ALA A 1 202 ? -17.326 27.720 -26.980 1.00 61.44 202 ALA A CA 1
ATOM 1555 C C . ALA A 1 202 ? -17.786 27.741 -25.514 1.00 61.44 202 ALA A C 1
ATOM 1557 O O . ALA A 1 202 ? -17.352 26.906 -24.718 1.00 61.44 202 ALA A O 1
ATOM 1558 N N . GLY A 1 203 ? -18.668 28.682 -25.183 1.00 62.69 203 GLY A N 1
ATOM 1559 C CA . GLY A 1 203 ? -19.228 28.867 -23.849 1.00 62.69 203 GLY A CA 1
ATOM 1560 C C . GLY A 1 203 ? -20.670 29.358 -23.879 1.00 62.69 203 GLY A C 1
ATOM 1561 O O . GLY A 1 203 ? -21.259 29.517 -24.947 1.00 62.69 203 GLY A O 1
ATOM 1562 N N . LEU A 1 204 ? -21.246 29.575 -22.696 1.00 56.19 204 LEU A N 1
ATOM 1563 C CA . LEU A 1 204 ? -22.631 30.016 -22.517 1.00 56.19 204 LEU A CA 1
ATOM 1564 C C . LEU A 1 204 ? -22.686 31.439 -21.955 1.00 56.19 204 LEU A C 1
ATOM 1566 O O . LEU A 1 204 ? -21.900 31.783 -21.074 1.00 56.19 204 LEU A O 1
ATOM 1570 N N . ASP A 1 205 ? -23.636 32.238 -22.437 1.00 58.44 205 ASP A N 1
ATOM 1571 C CA . ASP A 1 205 ? -23.985 33.526 -21.833 1.00 58.44 205 ASP A CA 1
ATOM 1572 C C . ASP A 1 205 ? -25.107 33.409 -20.781 1.00 58.44 205 ASP A C 1
ATOM 1574 O O . ASP A 1 205 ? -25.635 32.329 -20.502 1.00 58.44 205 ASP A O 1
ATOM 1578 N N . ASN A 1 206 ? -25.496 34.548 -20.203 1.00 55.69 206 ASN A N 1
ATOM 1579 C CA . ASN A 1 206 ? -26.518 34.653 -19.155 1.00 55.69 206 ASN A CA 1
ATOM 1580 C C . ASN A 1 206 ? -27.915 34.140 -19.587 1.00 55.69 206 ASN A C 1
ATOM 1582 O O . ASN A 1 206 ? -28.751 33.836 -18.735 1.00 55.69 206 ASN A O 1
ATOM 1586 N N . ASN A 1 207 ? -28.171 34.014 -20.893 1.00 58.53 207 ASN A N 1
ATOM 1587 C CA . ASN A 1 207 ? -29.414 33.491 -21.469 1.00 58.53 207 ASN A CA 1
ATOM 1588 C C . ASN A 1 207 ? -29.280 32.015 -21.896 1.00 58.53 207 ASN A C 1
ATOM 1590 O O . ASN A 1 207 ? -30.137 31.485 -22.605 1.00 58.53 207 ASN A O 1
ATOM 1594 N N . CYS A 1 208 ? -28.191 31.353 -21.491 1.00 59.72 208 CYS A N 1
ATOM 1595 C CA . CYS A 1 208 ? -27.805 30.016 -21.933 1.00 59.72 208 CYS A CA 1
ATOM 1596 C C . CYS A 1 208 ? -27.737 29.889 -23.472 1.00 59.72 208 CYS A C 1
ATOM 1598 O O . CYS A 1 208 ? -28.046 28.829 -24.027 1.00 59.72 208 CYS A O 1
ATOM 1600 N N . LYS A 1 209 ? -27.336 30.964 -24.167 1.00 66.00 209 LYS A N 1
ATOM 1601 C CA . LYS A 1 209 ? -26.986 30.948 -25.595 1.00 66.00 209 LYS A CA 1
ATOM 1602 C C . LYS A 1 209 ? -25.505 30.630 -25.777 1.00 66.00 209 LYS A C 1
ATOM 1604 O O . LYS A 1 209 ? -24.678 31.077 -24.982 1.00 66.00 209 LYS A O 1
ATOM 1609 N N . ILE A 1 210 ? -25.166 29.863 -26.813 1.00 65.88 210 ILE A N 1
ATOM 1610 C CA . ILE A 1 210 ? -23.783 29.456 -27.090 1.00 65.88 210 ILE A CA 1
ATOM 1611 C C . ILE A 1 210 ? -23.069 30.558 -27.871 1.00 65.88 210 ILE A C 1
ATOM 1613 O O . ILE A 1 210 ? -23.512 30.974 -28.941 1.00 65.88 210 ILE A O 1
ATOM 1617 N N . LYS A 1 211 ? -21.932 31.014 -27.343 1.00 65.56 211 LYS A N 1
ATOM 1618 C CA . LYS A 1 211 ? -21.079 32.047 -27.942 1.00 65.56 211 LYS A CA 1
ATOM 1619 C C . LYS A 1 211 ? -19.607 31.652 -27.853 1.00 65.56 211 LYS A C 1
ATOM 1621 O O . LYS A 1 211 ? -19.203 30.889 -26.979 1.00 65.56 211 LYS A O 1
ATOM 1626 N N . TYR A 1 212 ? -18.802 32.193 -28.764 1.00 69.00 212 TYR A N 1
ATOM 1627 C CA . TYR A 1 212 ? -17.349 32.043 -28.751 1.00 69.00 212 TYR A CA 1
ATOM 1628 C C . TYR A 1 212 ? -16.706 33.224 -28.022 1.00 69.00 212 TYR A C 1
ATOM 1630 O O . TYR A 1 212 ? -16.544 34.296 -28.603 1.00 69.00 212 TYR A O 1
ATOM 1638 N N . ALA A 1 213 ? -16.345 33.019 -26.755 1.00 66.25 213 ALA A N 1
ATOM 1639 C CA . ALA A 1 213 ? -15.773 34.051 -25.891 1.00 66.25 213 ALA A CA 1
ATOM 1640 C C . ALA A 1 213 ? -14.227 33.977 -25.867 1.00 66.25 213 ALA A C 1
ATOM 1642 O O . ALA A 1 213 ? -13.673 32.874 -25.936 1.00 66.25 213 ALA A O 1
ATOM 1643 N N . PRO A 1 214 ? -13.511 35.118 -25.796 1.00 66.75 214 PRO A N 1
ATOM 1644 C CA . PRO A 1 214 ? -12.052 35.165 -25.896 1.00 66.75 214 PRO A CA 1
ATOM 1645 C C . PRO A 1 214 ? -11.354 34.674 -24.619 1.00 66.75 214 PRO A C 1
ATOM 1647 O O . PRO A 1 214 ? -11.690 35.083 -23.503 1.00 66.75 214 PRO A O 1
ATOM 1650 N N . VAL A 1 215 ? -10.343 33.819 -24.789 1.00 70.00 215 VAL A N 1
ATOM 1651 C CA . VAL A 1 215 ? -9.500 33.313 -23.694 1.00 70.00 215 VAL A CA 1
ATOM 1652 C C . VAL A 1 215 ? -8.571 34.435 -23.217 1.00 70.00 215 VAL A C 1
ATOM 1654 O O . VAL A 1 215 ? -7.755 34.935 -23.987 1.00 70.00 215 VAL A O 1
ATOM 1657 N N . SER A 1 216 ? -8.685 34.838 -21.950 1.00 59.19 216 SER A N 1
ATOM 1658 C CA . SER A 1 216 ? -7.902 35.928 -21.350 1.00 59.19 216 SER A CA 1
ATOM 1659 C C . SER A 1 216 ? -6.606 35.450 -20.702 1.00 59.19 216 SER A C 1
ATOM 1661 O O . SER A 1 216 ? -5.606 36.169 -20.731 1.00 59.19 216 SER A O 1
ATOM 1663 N N . ARG A 1 217 ? -6.612 34.248 -20.112 1.00 61.59 217 ARG A N 1
ATOM 1664 C CA . ARG A 1 217 ? -5.441 33.562 -19.547 1.00 61.59 217 ARG A CA 1
ATOM 1665 C C . ARG A 1 217 ? -5.556 32.059 -19.729 1.00 61.59 217 ARG A C 1
ATOM 1667 O O . ARG A 1 217 ? -6.649 31.508 -19.812 1.00 61.59 217 ARG A O 1
ATOM 1674 N N . VAL A 1 218 ? -4.416 31.387 -19.671 1.00 62.31 218 VAL A N 1
ATOM 1675 C CA . VAL A 1 218 ? -4.341 29.931 -19.536 1.00 62.31 218 VAL A CA 1
ATOM 1676 C C . VAL A 1 218 ? -3.442 29.559 -18.371 1.00 62.31 218 VAL A C 1
ATOM 1678 O O . VAL A 1 218 ? -2.430 30.223 -18.141 1.00 62.31 218 VAL A O 1
ATOM 1681 N N . SER A 1 219 ? -3.786 28.495 -17.644 1.00 54.88 219 SER A N 1
ATOM 1682 C CA . SER A 1 219 ? -2.912 27.933 -16.615 1.00 54.88 219 SER A CA 1
ATOM 1683 C C . SER A 1 219 ? -2.638 26.448 -16.824 1.00 54.88 219 SER A C 1
ATOM 1685 O O . SER A 1 219 ? -3.500 25.692 -17.276 1.00 54.88 219 SER A O 1
ATOM 1687 N N . ARG A 1 220 ? -1.417 26.043 -16.470 1.00 61.12 220 ARG A N 1
ATOM 1688 C CA . ARG A 1 220 ? -0.958 24.657 -16.372 1.00 61.12 220 ARG A CA 1
ATOM 1689 C C . ARG A 1 220 ? -0.446 24.458 -14.949 1.00 61.12 220 ARG A C 1
ATOM 1691 O O . ARG A 1 220 ? 0.585 25.020 -14.579 1.00 61.12 220 ARG A O 1
ATOM 1698 N N . ARG A 1 221 ? -1.161 23.669 -14.147 1.00 52.78 221 ARG A N 1
ATOM 1699 C CA . ARG A 1 221 ? -0.772 23.310 -12.773 1.00 52.78 221 ARG A CA 1
ATOM 1700 C C . ARG A 1 221 ? -0.660 21.801 -12.618 1.00 52.78 221 ARG A C 1
ATOM 1702 O O . ARG A 1 221 ? -1.252 21.060 -13.394 1.00 52.78 221 ARG A O 1
ATOM 1709 N N . TRP A 1 222 ? 0.102 21.347 -11.633 1.00 49.50 222 TRP A N 1
ATOM 1710 C CA . TRP A 1 222 ? 0.261 19.924 -11.330 1.00 49.50 222 TRP A CA 1
ATOM 1711 C C . TRP A 1 222 ? -0.665 19.486 -10.183 1.00 49.50 222 TRP A C 1
ATOM 1713 O O . TRP A 1 222 ? -0.606 20.089 -9.113 1.00 49.50 222 TRP A O 1
ATOM 1723 N N . PHE A 1 223 ? -1.549 18.499 -10.403 1.00 46.12 223 PHE A N 1
ATOM 1724 C CA . PHE A 1 223 ? -2.662 18.130 -9.497 1.00 46.12 223 PHE A CA 1
ATOM 1725 C C . PHE A 1 223 ? -3.206 16.738 -9.985 1.00 46.12 223 PHE A C 1
ATOM 1727 O O . PHE A 1 223 ? -3.369 16.531 -11.178 1.00 46.12 223 PHE A O 1
ATOM 1734 N N . ASP A 1 224 ? -3.356 15.721 -9.109 1.00 51.50 224 ASP A N 1
ATOM 1735 C CA . ASP A 1 224 ? -2.841 14.340 -9.373 1.00 51.50 224 ASP A CA 1
ATOM 1736 C C . ASP A 1 224 ? -3.502 12.917 -8.925 1.00 51.50 224 ASP A C 1
ATOM 1738 O O . ASP A 1 224 ? -2.680 12.036 -8.699 1.00 51.50 224 ASP A O 1
ATOM 1742 N N . GLY A 1 225 ? -4.740 12.387 -8.623 1.00 64.62 225 GLY A N 1
ATOM 1743 C CA . GLY A 1 225 ? -6.240 12.540 -8.753 1.00 64.62 225 GLY A CA 1
ATOM 1744 C C . GLY A 1 225 ? -7.219 12.029 -7.652 1.00 64.62 225 GLY A C 1
ATOM 1745 O O . GLY A 1 225 ? -7.282 10.831 -7.415 1.00 64.62 225 GLY A O 1
ATOM 1746 N N . ARG A 1 226 ? -8.136 12.886 -7.140 1.00 54.12 226 ARG A N 1
ATOM 1747 C CA . ARG A 1 226 ? -9.596 12.596 -7.023 1.00 54.12 226 ARG A CA 1
ATOM 1748 C C . ARG A 1 226 ? -10.391 13.640 -7.814 1.00 54.12 226 ARG A C 1
ATOM 1750 O O . ARG A 1 226 ? -10.028 14.810 -7.846 1.00 54.12 226 ARG A O 1
ATOM 1757 N N . LEU A 1 227 ? -11.464 13.178 -8.441 1.00 52.97 227 LEU A N 1
ATOM 1758 C CA . LEU A 1 227 ? -12.456 13.850 -9.283 1.00 52.97 227 LEU A CA 1
ATOM 1759 C C . LEU A 1 227 ? -13.837 13.219 -9.026 1.00 52.97 227 LEU A C 1
ATOM 1761 O O . LEU A 1 227 ? -13.972 12.250 -8.275 1.00 52.97 227 LEU A O 1
ATOM 1765 N N . ILE A 1 228 ? -14.854 13.735 -9.698 1.00 63.12 228 ILE A N 1
ATOM 1766 C CA . ILE A 1 228 ? -16.250 13.320 -9.694 1.00 63.12 228 ILE A CA 1
ATOM 1767 C C . ILE A 1 228 ? -16.625 12.910 -11.122 1.00 63.12 228 ILE A C 1
ATOM 1769 O O . ILE A 1 228 ? -16.366 13.667 -12.057 1.00 63.12 228 ILE A O 1
ATOM 1773 N N . LYS A 1 229 ? -17.217 11.723 -11.312 1.00 64.81 229 LYS A N 1
ATOM 1774 C CA . LYS A 1 229 ? -17.715 11.237 -12.607 1.00 64.81 229 LYS A CA 1
ATOM 1775 C C . LYS A 1 229 ? -19.190 11.545 -12.708 1.00 64.81 229 LYS A C 1
ATOM 1777 O O . LYS A 1 229 ? -19.992 10.848 -12.094 1.00 64.81 229 LYS A O 1
ATOM 1782 N N . ILE A 1 230 ? -19.566 12.537 -13.500 1.00 63.84 230 ILE A N 1
ATOM 1783 C CA . ILE A 1 230 ? -20.981 12.871 -13.672 1.00 63.84 230 ILE A CA 1
ATOM 1784 C C . ILE A 1 230 ? -21.464 12.171 -14.939 1.00 63.84 230 ILE A C 1
ATOM 1786 O O . ILE A 1 230 ? -21.201 12.619 -16.054 1.00 63.84 230 ILE A O 1
ATOM 1790 N N . THR A 1 231 ? -22.131 11.032 -14.757 1.00 65.44 231 THR A N 1
ATOM 1791 C CA . THR A 1 231 ? -22.769 10.263 -15.830 1.00 65.44 231 THR A CA 1
ATOM 1792 C C . THR A 1 231 ? -24.168 10.820 -16.067 1.00 65.44 231 THR A C 1
ATOM 1794 O O . THR A 1 231 ? -25.049 10.706 -15.209 1.00 65.44 231 THR A O 1
ATOM 1797 N N . LEU A 1 232 ? -24.386 11.423 -17.230 1.00 55.69 232 LEU A N 1
ATOM 1798 C CA . LEU A 1 232 ? -25.651 12.045 -17.610 1.00 55.69 232 LEU A CA 1
ATOM 1799 C C . LEU A 1 232 ? -26.581 11.061 -18.339 1.00 55.69 232 LEU A C 1
ATOM 1801 O O . LEU A 1 232 ? -26.193 9.971 -18.761 1.00 55.69 232 LEU A O 1
ATOM 1805 N N . GLY A 1 233 ? -27.850 11.450 -18.471 1.00 48.53 233 GLY A N 1
ATOM 1806 C CA . GLY A 1 233 ? -28.965 10.636 -18.963 1.00 48.53 233 GLY A CA 1
ATOM 1807 C C . GLY A 1 233 ? -28.721 9.904 -20.284 1.00 48.53 233 GLY A C 1
ATOM 1808 O O . GLY A 1 233 ? -29.271 8.820 -20.486 1.00 48.53 233 GLY A O 1
ATOM 1809 N N . ILE A 1 234 ? -27.864 10.469 -21.131 1.00 47.75 234 ILE A N 1
ATOM 1810 C CA . ILE A 1 234 ? -27.533 10.016 -22.487 1.00 47.75 234 ILE A CA 1
ATOM 1811 C C . ILE A 1 234 ? -26.214 9.209 -22.571 1.00 47.75 234 ILE A C 1
ATOM 1813 O O . ILE A 1 234 ? -25.662 9.050 -23.651 1.00 47.75 234 ILE A O 1
ATOM 1817 N N . GLY A 1 235 ? -25.670 8.714 -21.449 1.00 47.34 235 GLY A N 1
ATOM 1818 C CA . GLY A 1 235 ? -24.466 7.853 -21.402 1.00 47.34 235 GLY A CA 1
ATOM 1819 C C . GLY A 1 235 ? -23.127 8.607 -21.327 1.00 47.34 235 GLY A C 1
ATOM 1820 O O . GLY A 1 235 ? -22.194 8.138 -20.684 1.00 47.34 235 GLY A O 1
ATOM 1821 N N . CYS A 1 236 ? -23.092 9.807 -21.905 1.00 48.41 236 CYS A N 1
ATOM 1822 C CA . CYS A 1 236 ? -22.237 10.969 -21.609 1.00 48.41 236 CYS A CA 1
ATOM 1823 C C . CYS A 1 236 ? -21.657 11.003 -20.175 1.00 48.41 236 CYS A C 1
ATOM 1825 O O . CYS A 1 236 ? -22.412 10.928 -19.203 1.00 48.41 236 CYS A O 1
ATOM 1827 N N . THR A 1 237 ? -20.333 11.181 -20.027 1.00 52.97 237 THR A N 1
ATOM 1828 C CA . THR A 1 237 ? -19.654 11.285 -18.715 1.00 52.97 237 THR A CA 1
ATOM 1829 C C . THR A 1 237 ? -18.673 12.454 -18.608 1.00 52.97 237 THR A C 1
ATOM 1831 O O . THR A 1 237 ? -17.702 12.500 -19.359 1.00 52.97 237 THR A O 1
ATOM 1834 N N . LEU A 1 238 ? -18.859 13.328 -17.617 1.00 53.81 238 LEU A N 1
ATOM 1835 C CA . LEU A 1 238 ? -17.870 14.313 -17.145 1.00 53.81 238 LEU A CA 1
ATOM 1836 C C . LEU A 1 238 ? -16.907 13.692 -16.138 1.00 53.81 238 LEU A C 1
ATOM 1838 O O . LEU A 1 238 ? -17.311 12.773 -15.430 1.00 53.81 238 LEU A O 1
ATOM 1842 N N . HIS A 1 239 ? -15.688 14.224 -16.012 1.00 58.53 239 HIS A N 1
ATOM 1843 C CA . HIS A 1 239 ? -14.770 13.874 -14.922 1.00 58.53 239 HIS A CA 1
ATOM 1844 C C . HIS A 1 239 ? -14.083 15.156 -14.402 1.00 58.53 239 HIS A C 1
ATOM 1846 O O . HIS A 1 239 ? -13.369 15.824 -15.140 1.00 58.53 239 HIS A O 1
ATOM 1852 N N . VAL A 1 240 ? -14.379 15.566 -13.166 1.00 54.69 240 VAL A N 1
ATOM 1853 C CA . VAL A 1 240 ? -14.234 16.972 -12.713 1.00 54.69 240 VAL A CA 1
ATOM 1854 C C . VAL A 1 240 ? -13.788 17.090 -11.245 1.00 54.69 240 VAL A C 1
ATOM 1856 O O . VAL A 1 240 ? -14.004 16.146 -10.506 1.00 54.69 240 VAL A O 1
ATOM 1859 N N . THR A 1 241 ? -13.158 18.169 -10.752 1.00 53.28 241 THR A N 1
ATOM 1860 C CA . THR A 1 241 ? -12.704 18.186 -9.323 1.00 53.28 241 THR A CA 1
ATOM 1861 C C . THR A 1 241 ? -13.854 18.080 -8.312 1.00 53.28 241 THR A C 1
ATOM 1863 O O . THR A 1 241 ? -14.991 18.374 -8.664 1.00 53.28 241 THR A O 1
ATOM 1866 N N . PRO A 1 242 ? -13.610 17.707 -7.042 1.00 58.19 242 PRO A N 1
ATOM 1867 C CA . PRO A 1 242 ? -14.642 17.812 -6.006 1.00 58.19 242 PRO A CA 1
ATOM 1868 C C . PRO A 1 242 ? -15.120 19.264 -5.836 1.00 58.19 242 PRO A C 1
ATOM 1870 O O . PRO A 1 242 ? -16.310 19.545 -5.934 1.00 58.19 242 PRO A O 1
ATOM 1873 N N . ASP A 1 243 ? -14.178 20.215 -5.759 1.00 48.78 243 ASP A N 1
ATOM 1874 C CA . ASP A 1 243 ? -14.417 21.666 -5.688 1.00 48.78 243 ASP A CA 1
ATOM 1875 C C . ASP A 1 243 ? -14.964 22.298 -6.989 1.00 48.78 243 ASP A C 1
ATOM 1877 O O . ASP A 1 243 ? -15.033 23.528 -7.093 1.00 48.78 243 ASP A O 1
ATOM 1881 N N . HIS A 1 244 ? -15.312 21.487 -7.996 1.00 52.88 244 HIS A N 1
ATOM 1882 C CA . HIS A 1 244 ? -15.628 21.920 -9.357 1.00 52.88 244 HIS A CA 1
ATOM 1883 C C . HIS A 1 244 ? -17.057 22.443 -9.451 1.00 52.88 244 HIS A C 1
ATOM 1885 O O . HIS A 1 244 ? -17.983 21.642 -9.492 1.00 52.88 244 HIS A O 1
ATOM 1891 N N . PRO A 1 245 ? -17.287 23.762 -9.497 1.00 51.53 245 PRO A N 1
ATOM 1892 C CA . PRO A 1 245 ? -18.625 24.299 -9.694 1.00 51.53 245 PRO A CA 1
ATOM 1893 C C . PRO A 1 245 ? -19.295 23.764 -10.972 1.00 51.53 245 PRO A C 1
ATOM 1895 O O . PRO A 1 245 ? -18.695 23.776 -12.048 1.00 51.53 245 PRO A O 1
ATOM 1898 N N . MET A 1 246 ? -20.541 23.325 -10.831 1.00 57.00 246 MET A N 1
ATOM 1899 C CA . MET A 1 246 ? -21.407 22.745 -11.854 1.00 57.00 246 MET A CA 1
ATOM 1900 C C . MET A 1 246 ? -22.698 23.556 -11.961 1.00 57.00 246 MET A C 1
ATOM 1902 O O . MET A 1 246 ? -23.327 23.850 -10.942 1.00 57.00 246 MET A O 1
ATOM 1906 N N . LEU A 1 247 ? -23.119 23.883 -13.184 1.00 59.59 247 LEU A N 1
ATOM 1907 C CA . LEU A 1 247 ? -24.401 24.541 -13.421 1.00 59.59 247 LEU A CA 1
ATOM 1908 C C . LEU A 1 247 ? -25.524 23.500 -13.367 1.00 59.59 247 LEU A C 1
ATOM 1910 O O . LEU A 1 247 ? -25.488 22.493 -14.075 1.00 59.59 247 LEU A O 1
ATOM 1914 N N . VAL A 1 248 ? -26.524 23.740 -12.524 1.00 63.53 248 VAL A N 1
ATOM 1915 C CA . VAL A 1 248 ? -27.635 22.814 -12.296 1.00 63.53 248 VAL A CA 1
ATOM 1916 C C . VAL A 1 248 ? -28.959 23.556 -12.365 1.00 63.53 248 VAL A C 1
ATOM 1918 O O . VAL A 1 248 ? -29.115 24.658 -11.840 1.00 63.53 248 VAL A O 1
ATOM 1921 N N . LEU A 1 249 ? -29.931 22.929 -13.014 1.00 63.53 249 LEU A N 1
ATOM 1922 C CA . LEU A 1 249 ? -31.323 23.338 -12.988 1.00 63.53 249 LEU A CA 1
ATOM 1923 C C . LEU A 1 249 ? -32.005 22.794 -11.725 1.00 63.53 249 LEU A C 1
ATOM 1925 O O . LEU A 1 249 ? -32.228 21.589 -11.610 1.00 63.53 249 LEU A O 1
ATOM 1929 N N . GLN A 1 250 ? -32.397 23.687 -10.816 1.00 61.72 250 GLN A N 1
ATOM 1930 C CA . GLN A 1 250 ? -33.187 23.364 -9.625 1.00 61.72 250 GLN A CA 1
ATOM 1931 C C . GLN A 1 250 ? -34.334 24.374 -9.473 1.00 61.72 250 GLN A C 1
ATOM 1933 O O . GLN A 1 250 ? -34.156 25.569 -9.688 1.00 61.72 250 GLN A O 1
ATOM 1938 N N . GLN A 1 251 ? -35.536 23.901 -9.123 1.00 59.81 251 GLN A N 1
ATOM 1939 C CA . GLN A 1 251 ? -36.724 24.751 -8.904 1.00 59.81 251 GLN A CA 1
ATOM 1940 C C . GLN A 1 251 ? -37.001 25.758 -10.049 1.00 59.81 251 GLN A C 1
ATOM 1942 O O . GLN A 1 251 ? -37.306 26.927 -9.812 1.00 59.81 251 GLN A O 1
ATOM 1947 N N . ASN A 1 252 ? -36.883 25.304 -11.305 1.00 56.78 252 ASN A N 1
ATOM 1948 C CA . ASN A 1 252 ? -37.079 26.110 -12.522 1.00 56.78 252 ASN A CA 1
ATOM 1949 C C . ASN A 1 252 ? -36.147 27.338 -12.645 1.00 56.78 252 ASN A C 1
ATOM 1951 O O . ASN A 1 252 ? -36.488 28.319 -13.307 1.00 56.78 252 ASN A O 1
ATOM 1955 N N . LYS A 1 253 ? -34.965 27.296 -12.014 1.00 57.97 253 LYS A N 1
ATOM 1956 C CA . LYS A 1 253 ? -33.892 28.293 -12.147 1.00 57.97 253 LYS A CA 1
ATOM 1957 C C . LYS A 1 253 ? -32.540 27.588 -12.265 1.00 57.97 253 LYS A C 1
ATOM 1959 O O . LYS A 1 253 ? -32.346 26.503 -11.722 1.00 57.97 253 LYS A O 1
ATOM 1964 N N . PHE A 1 254 ? -31.593 28.209 -12.961 1.00 60.88 254 PHE A N 1
ATOM 1965 C CA . PHE A 1 254 ? -30.210 27.739 -12.963 1.00 60.88 254 PHE A CA 1
ATOM 1966 C C . PHE A 1 254 ? -29.459 28.299 -11.748 1.00 60.88 254 PHE A C 1
ATOM 1968 O O . PHE A 1 254 ? -29.570 29.482 -11.421 1.00 60.88 254 PHE A O 1
ATOM 1975 N N . ALA A 1 255 ? -28.715 27.430 -11.071 1.00 54.28 255 ALA A N 1
ATOM 1976 C CA . ALA A 1 255 ? -27.896 27.731 -9.903 1.00 54.28 255 ALA A CA 1
ATOM 1977 C C . ALA A 1 255 ? -26.587 26.933 -9.972 1.00 54.28 255 ALA A C 1
ATOM 1979 O O . ALA A 1 255 ? -26.484 25.972 -10.736 1.00 54.28 255 ALA A O 1
ATOM 1980 N N . VAL A 1 256 ? -25.586 27.316 -9.176 1.00 54.31 256 VAL A N 1
ATOM 1981 C CA . VAL A 1 256 ? -24.309 26.596 -9.124 1.00 54.31 256 VAL A CA 1
ATOM 1982 C C . VAL A 1 256 ? -24.024 26.019 -7.745 1.00 54.31 256 VAL A C 1
ATOM 1984 O O . VAL A 1 256 ? -24.041 26.728 -6.739 1.00 54.31 256 VAL A O 1
ATOM 1987 N N . ILE A 1 257 ? -23.669 24.737 -7.752 1.00 58.06 257 ILE A N 1
ATOM 1988 C CA . ILE A 1 257 ? -23.157 23.943 -6.632 1.00 58.06 257 ILE A CA 1
ATOM 1989 C C . ILE A 1 257 ? -21.786 23.362 -7.010 1.00 58.06 257 ILE A C 1
ATOM 1991 O O . ILE A 1 257 ? -21.426 23.359 -8.185 1.00 58.06 257 ILE A O 1
ATOM 1995 N N . ASN A 1 258 ? -20.989 22.884 -6.056 1.00 58.62 258 ASN A N 1
ATOM 1996 C CA . ASN A 1 258 ? -19.783 22.110 -6.383 1.00 58.62 258 ASN A CA 1
ATOM 1997 C C . ASN A 1 258 ? -20.165 20.709 -6.927 1.00 58.62 258 ASN A C 1
ATOM 1999 O O . ASN A 1 258 ? -21.263 20.214 -6.677 1.00 58.62 258 ASN A O 1
ATOM 2003 N N . ALA A 1 259 ? -19.268 20.038 -7.652 1.00 59.66 259 ALA A N 1
ATOM 2004 C CA . ALA A 1 259 ? -19.533 18.718 -8.229 1.00 59.66 259 ALA A CA 1
ATOM 2005 C C . ALA A 1 259 ? -19.689 17.619 -7.166 1.00 59.66 259 ALA A C 1
ATOM 2007 O O . ALA A 1 259 ? -20.415 16.657 -7.398 1.00 59.66 259 ALA A O 1
ATOM 2008 N N . ASP A 1 260 ? -19.058 17.770 -5.999 1.00 70.19 260 ASP A N 1
ATOM 2009 C CA . ASP A 1 260 ? -19.263 16.900 -4.834 1.00 70.19 260 ASP A CA 1
ATOM 2010 C C . ASP A 1 260 ? -20.632 17.087 -4.143 1.00 70.19 260 ASP A C 1
ATOM 2012 O O . ASP A 1 260 ? -21.035 16.245 -3.343 1.00 70.19 260 ASP A O 1
ATOM 2016 N N . GLN A 1 261 ? -21.375 18.144 -4.487 1.00 77.25 261 GLN A N 1
ATOM 2017 C CA . GLN A 1 261 ? -22.736 18.426 -4.008 1.00 77.25 261 GLN A CA 1
ATOM 2018 C C . GLN A 1 261 ? -23.828 17.980 -5.000 1.00 77.25 261 GLN A C 1
ATOM 2020 O O . GLN A 1 261 ? -25.016 18.131 -4.712 1.00 77.25 261 GLN A O 1
ATOM 2025 N N . LEU A 1 262 ? -23.440 17.474 -6.176 1.00 71.94 262 LEU A N 1
ATOM 2026 C CA . LEU A 1 262 ? -24.329 17.145 -7.289 1.00 71.94 262 LEU A CA 1
ATOM 2027 C C . LEU A 1 262 ? -25.001 15.778 -7.087 1.00 71.94 262 LEU A C 1
ATOM 2029 O O . LEU A 1 262 ? -24.323 14.779 -6.850 1.00 71.94 262 LEU A O 1
ATOM 2033 N N . ASN A 1 263 ? -26.328 15.706 -7.212 1.00 82.31 263 ASN A N 1
ATOM 2034 C CA . ASN A 1 263 ? -27.102 14.516 -6.853 1.00 82.31 263 ASN A CA 1
ATOM 2035 C C . ASN A 1 263 ? -27.578 13.732 -8.079 1.00 82.31 263 ASN A C 1
ATOM 2037 O O . ASN A 1 263 ? -27.781 14.264 -9.173 1.00 82.31 263 ASN A O 1
ATOM 2041 N N . ILE A 1 264 ? -27.837 12.437 -7.886 1.00 82.88 264 ILE A N 1
ATOM 2042 C CA . ILE A 1 264 ? -28.526 11.631 -8.897 1.00 82.88 264 ILE A CA 1
ATOM 2043 C C . ILE A 1 264 ? -29.958 12.154 -9.031 1.00 82.88 264 ILE A C 1
ATOM 2045 O O . ILE A 1 264 ? -30.749 12.104 -8.094 1.00 82.88 264 ILE A O 1
ATOM 2049 N N . GLY A 1 265 ? -30.291 12.636 -10.225 1.00 71.75 265 GLY A N 1
ATOM 2050 C CA . GLY A 1 265 ? -31.587 13.216 -10.544 1.00 71.75 265 GLY A CA 1
ATOM 2051 C C . GLY A 1 265 ? -31.624 14.738 -10.679 1.00 71.75 265 GLY A C 1
ATOM 2052 O O . GLY A 1 265 ? -32.625 15.230 -11.201 1.00 71.75 265 GLY A O 1
ATOM 2053 N N . ASP A 1 266 ? -30.548 15.445 -10.315 1.00 76.38 266 ASP A N 1
ATOM 2054 C CA . ASP A 1 266 ? -30.307 16.831 -10.739 1.00 76.38 266 ASP A CA 1
ATOM 2055 C C . ASP A 1 266 ? -30.249 16.930 -12.277 1.00 76.38 266 ASP A C 1
ATOM 2057 O O . ASP A 1 266 ? -30.038 15.928 -12.966 1.00 76.38 266 ASP A O 1
ATOM 2061 N N . TYR A 1 267 ? -30.430 18.125 -12.845 1.00 69.00 267 TYR A N 1
ATOM 2062 C CA . TYR A 1 267 ? -30.410 18.340 -14.298 1.00 69.00 267 TYR A CA 1
ATOM 2063 C C . TYR A 1 267 ? -29.285 19.296 -14.703 1.00 69.00 267 TYR A C 1
ATOM 2065 O O . TYR A 1 267 ? -29.274 20.458 -14.302 1.00 69.00 267 TYR A O 1
ATOM 2073 N N . VAL A 1 268 ? -28.358 18.813 -15.533 1.00 66.75 268 VAL A N 1
ATOM 2074 C CA . VAL A 1 268 ? -27.190 19.561 -16.023 1.00 66.75 268 VAL A CA 1
ATOM 2075 C C . VAL A 1 268 ? -27.437 19.970 -17.485 1.00 66.75 268 VAL A C 1
ATOM 2077 O O . VAL A 1 268 ? -27.762 19.103 -18.302 1.00 66.75 268 VAL A O 1
ATOM 2080 N N . PRO A 1 269 ? -27.334 21.261 -17.854 1.00 59.41 269 PRO A N 1
ATOM 2081 C CA . PRO A 1 269 ? -27.597 21.716 -19.218 1.00 59.41 269 PRO A CA 1
ATOM 2082 C C . PRO A 1 269 ? -26.460 21.332 -20.176 1.00 59.41 269 PRO A C 1
ATOM 2084 O O . PRO A 1 269 ? -25.318 21.725 -19.969 1.00 59.41 269 PRO A O 1
ATOM 2087 N N . ILE A 1 270 ? -26.772 20.607 -21.254 1.00 57.72 270 ILE A N 1
ATOM 2088 C CA . ILE A 1 270 ? -25.845 20.277 -22.353 1.00 57.72 270 ILE A CA 1
ATOM 2089 C C . ILE A 1 270 ? -26.236 21.090 -23.593 1.00 57.72 270 ILE A C 1
ATOM 2091 O O . ILE A 1 270 ? -27.421 21.288 -23.833 1.00 57.72 270 ILE A O 1
ATOM 2095 N N . ALA A 1 271 ? -25.281 21.529 -24.414 1.00 53.97 271 ALA A N 1
ATOM 2096 C CA . ALA A 1 271 ? -25.559 22.156 -25.711 1.00 53.97 271 ALA A CA 1
ATOM 2097 C C . ALA A 1 271 ? -26.521 21.314 -26.590 1.00 53.97 271 ALA A C 1
ATOM 2099 O O . ALA A 1 271 ? -26.249 20.144 -26.854 1.00 53.97 271 ALA A O 1
ATOM 2100 N N . LYS A 1 272 ? -27.623 21.917 -27.069 1.00 54.06 272 LYS A N 1
ATOM 2101 C CA . LYS A 1 272 ? -28.574 21.333 -28.046 1.00 54.06 272 LYS A CA 1
ATOM 2102 C C . LYS A 1 272 ? -27.922 21.119 -29.410 1.00 54.06 272 LYS A C 1
ATOM 2104 O O . LYS A 1 272 ? -28.202 20.139 -30.090 1.00 54.06 272 LYS A O 1
ATOM 2109 N N . ARG A 1 273 ? -27.113 22.096 -29.821 1.00 50.66 273 ARG A N 1
ATOM 2110 C CA . ARG A 1 273 ? -26.375 22.166 -31.084 1.00 50.66 273 ARG A CA 1
ATOM 2111 C C . ARG A 1 273 ? -25.007 22.760 -30.777 1.00 50.66 273 ARG A C 1
ATOM 2113 O O . ARG A 1 273 ? -24.888 23.582 -29.873 1.00 50.66 273 ARG A O 1
ATOM 2120 N N . LEU A 1 274 ? -23.992 22.373 -31.534 1.00 48.72 274 LEU A N 1
ATOM 2121 C CA . LEU A 1 274 ? -22.738 23.119 -31.594 1.00 48.72 274 LEU A CA 1
ATOM 2122 C C . LEU A 1 274 ? -22.852 24.080 -32.789 1.00 48.72 274 LEU A C 1
ATOM 2124 O O . LEU A 1 274 ? -23.330 23.639 -33.836 1.00 48.72 274 LEU A O 1
ATOM 2128 N N . PRO A 1 275 ? -22.480 25.367 -32.664 1.00 44.28 275 PRO A N 1
ATOM 2129 C CA . PRO A 1 275 ? -22.541 26.303 -33.786 1.00 44.28 275 PRO A CA 1
ATOM 2130 C C . PRO A 1 275 ? -21.650 25.795 -34.924 1.00 44.28 275 PRO A C 1
ATOM 2132 O O . PRO A 1 275 ? -20.460 25.568 -34.705 1.00 44.28 275 PRO A O 1
ATOM 2135 N N . ASN A 1 276 ? -22.226 25.583 -36.114 1.00 41.28 276 ASN A N 1
ATOM 2136 C CA . ASN A 1 276 ? -21.490 25.028 -37.249 1.00 41.28 276 ASN A CA 1
ATOM 2137 C C . ASN A 1 276 ? -20.459 26.065 -37.741 1.00 41.28 276 ASN A C 1
ATOM 2139 O O . ASN A 1 276 ? -20.860 27.154 -38.158 1.00 41.28 276 ASN A O 1
ATOM 2143 N N . PRO A 1 277 ? -19.147 25.794 -37.639 1.00 42.53 277 PRO A N 1
ATOM 2144 C CA . PRO A 1 277 ? -18.125 26.833 -37.769 1.00 42.53 277 PRO A CA 1
ATOM 2145 C C . PRO A 1 277 ? -17.550 26.978 -39.187 1.00 42.53 277 PRO A C 1
ATOM 2147 O O . PRO A 1 277 ? -16.698 27.829 -39.430 1.00 42.53 277 PRO A O 1
ATOM 2150 N N . THR A 1 278 ? -18.022 26.155 -40.117 1.00 34.41 278 THR A N 1
ATOM 2151 C CA . THR A 1 278 ? -17.922 26.348 -41.566 1.00 34.41 278 THR A CA 1
ATOM 2152 C C . THR A 1 278 ? -19.323 26.165 -42.131 1.00 34.41 278 THR A C 1
ATOM 2154 O O . THR A 1 278 ? -20.059 25.300 -41.657 1.00 34.41 278 THR A O 1
ATOM 2157 N N . GLN A 1 279 ? -19.703 26.970 -43.121 1.00 39.91 279 GLN A N 1
ATOM 2158 C CA . GLN A 1 279 ? -20.980 26.785 -43.813 1.00 39.91 279 GLN A CA 1
ATOM 2159 C C . GLN A 1 279 ? -21.000 25.438 -44.562 1.00 39.91 279 GLN A C 1
ATOM 2161 O O . GLN A 1 279 ? -19.952 24.904 -44.923 1.00 39.91 279 GLN A O 1
ATOM 2166 N N . ASP A 1 280 ? -22.210 24.922 -44.778 1.00 34.72 280 ASP A N 1
ATOM 2167 C CA . ASP A 1 280 ? -22.549 23.873 -45.748 1.00 34.72 280 ASP A CA 1
ATOM 2168 C C . ASP A 1 280 ? -21.896 22.485 -45.557 1.00 34.72 280 ASP A C 1
ATOM 2170 O O . ASP A 1 280 ? -21.197 21.956 -46.421 1.00 34.72 280 ASP A O 1
ATOM 2174 N N . ALA A 1 281 ? -22.237 21.843 -44.433 1.00 29.30 281 ALA A N 1
ATOM 2175 C CA . ALA A 1 281 ? -22.340 20.382 -44.301 1.00 29.30 281 ALA A CA 1
ATOM 2176 C C . ALA A 1 281 ? -23.431 20.025 -43.264 1.00 29.30 281 ALA A C 1
ATOM 2178 O O . ALA A 1 281 ? -23.621 20.772 -42.301 1.00 29.30 281 ALA A O 1
ATOM 2179 N N . ASP A 1 282 ? -24.160 18.921 -43.474 1.00 33.00 282 ASP A N 1
ATOM 2180 C CA . ASP A 1 282 ? -25.473 18.650 -42.853 1.00 33.00 282 ASP A CA 1
ATOM 2181 C C . ASP A 1 282 ? -25.529 18.596 -41.309 1.00 33.00 282 ASP A C 1
ATOM 2183 O O . ASP A 1 282 ? -24.620 18.116 -40.627 1.00 33.00 282 ASP A O 1
ATOM 2187 N N . GLU A 1 283 ? -26.665 19.036 -40.747 1.00 35.66 283 GLU A N 1
ATOM 2188 C CA . GLU A 1 283 ? -26.900 19.098 -39.297 1.00 35.66 283 GLU A CA 1
ATOM 2189 C C . GLU A 1 283 ? -27.004 17.708 -38.634 1.00 35.66 283 GLU A C 1
ATOM 2191 O O . GLU A 1 283 ? -27.920 16.924 -38.903 1.00 35.66 283 GLU A O 1
ATOM 2196 N N . LEU A 1 284 ? -26.121 17.427 -37.669 1.00 37.78 284 LEU A N 1
ATOM 2197 C CA . LEU A 1 284 ? -26.118 16.162 -36.927 1.00 37.78 284 LEU A CA 1
ATOM 2198 C C . LEU A 1 284 ? -27.130 16.153 -35.762 1.00 37.78 284 LEU A C 1
ATOM 2200 O O . LEU A 1 284 ? -26.798 16.470 -34.618 1.00 37.78 284 LEU A O 1
ATOM 2204 N N . ASP A 1 285 ? -28.365 15.731 -36.037 1.00 37.88 285 ASP A N 1
ATOM 2205 C CA . ASP A 1 285 ? -29.400 15.518 -35.014 1.00 37.88 285 ASP A CA 1
ATOM 2206 C C . ASP A 1 285 ? -29.153 14.239 -34.185 1.00 37.88 285 ASP A C 1
ATOM 2208 O O . ASP A 1 285 ? -29.529 13.122 -34.559 1.00 37.88 285 ASP A O 1
ATOM 2212 N N . LEU A 1 286 ? -28.543 14.424 -33.011 1.00 40.06 286 LEU A N 1
ATOM 2213 C CA . LEU A 1 286 ? -28.195 13.356 -32.069 1.00 40.06 286 LEU A CA 1
ATOM 2214 C C . LEU A 1 286 ? -29.406 12.624 -31.454 1.00 40.06 286 LEU A C 1
ATOM 2216 O O . LEU A 1 286 ? -29.223 11.551 -30.878 1.00 40.06 286 LEU A O 1
ATOM 2220 N N . ALA A 1 287 ? -30.638 13.139 -31.575 1.00 35.59 287 ALA A N 1
ATOM 2221 C CA . ALA A 1 287 ? -31.822 12.507 -30.983 1.00 35.59 287 ALA A CA 1
ATOM 2222 C C . ALA A 1 287 ? -32.303 11.247 -31.737 1.00 35.59 287 ALA A C 1
ATOM 2224 O O . ALA A 1 287 ? -33.148 10.506 -31.230 1.00 35.59 287 ALA A O 1
ATOM 2225 N N . LYS A 1 288 ? -31.783 10.988 -32.946 1.00 34.84 288 LYS A N 1
ATOM 2226 C CA . LYS A 1 288 ? -32.278 9.938 -33.860 1.00 34.84 288 LYS A CA 1
ATOM 2227 C C . LYS A 1 288 ? -31.603 8.563 -33.715 1.00 34.84 288 LYS A C 1
ATOM 2229 O O . LYS A 1 288 ? -32.051 7.602 -34.339 1.00 34.84 288 LYS A O 1
ATOM 2234 N N . LEU A 1 289 ? -30.562 8.428 -32.890 1.00 36.41 289 LEU A N 1
ATOM 2235 C CA . LEU A 1 289 ? -29.816 7.172 -32.716 1.00 36.41 289 LEU A CA 1
ATOM 2236 C C . LEU A 1 289 ? -30.543 6.179 -31.784 1.00 36.41 289 LEU A C 1
ATOM 2238 O O . LEU A 1 289 ? -30.509 6.316 -30.562 1.00 36.41 289 LEU A O 1
ATOM 2242 N N . LYS A 1 290 ? -31.165 5.139 -32.360 1.00 30.58 290 LYS A N 1
ATOM 2243 C CA . LYS A 1 290 ? -31.717 3.975 -31.634 1.00 30.58 290 LYS A CA 1
ATOM 2244 C C . LYS A 1 290 ? -30.831 2.736 -31.792 1.00 30.58 290 LYS A C 1
ATOM 2246 O O . LYS A 1 290 ? -30.203 2.544 -32.827 1.00 30.58 290 LYS A O 1
ATOM 2251 N N . THR A 1 291 ? -30.825 1.874 -30.778 1.00 47.38 291 THR A N 1
ATOM 2252 C CA . THR A 1 291 ? -30.045 0.628 -30.736 1.00 47.38 291 THR A CA 1
ATOM 2253 C C . THR A 1 291 ? -30.892 -0.608 -31.044 1.00 47.38 291 THR A C 1
ATOM 2255 O O . THR A 1 291 ? -31.918 -0.820 -30.396 1.00 47.38 291 THR A O 1
ATOM 2258 N N . LYS A 1 292 ? -30.421 -1.467 -31.962 1.00 32.75 292 LYS A N 1
ATOM 2259 C CA . LYS A 1 292 ? -30.612 -2.929 -31.912 1.00 32.75 292 LYS A CA 1
ATOM 2260 C C . LYS A 1 292 ? -29.764 -3.683 -32.947 1.00 32.75 292 LYS A C 1
ATOM 2262 O O . LYS A 1 292 ? -29.514 -3.159 -34.026 1.00 32.75 292 LYS A O 1
ATOM 2267 N N . ASP A 1 293 ? -29.428 -4.917 -32.573 1.00 29.59 293 ASP A N 1
ATOM 2268 C CA . ASP A 1 293 ? -28.904 -6.026 -33.386 1.00 29.59 293 ASP A CA 1
ATOM 2269 C C . ASP A 1 293 ? -27.572 -5.833 -34.147 1.00 29.59 293 ASP A C 1
ATOM 2271 O O . ASP A 1 293 ? -26.929 -4.784 -34.113 1.00 29.59 293 ASP A O 1
ATOM 2275 N N . SER A 1 294 ? -27.069 -6.952 -34.676 1.00 38.16 294 SER A N 1
ATOM 2276 C CA . SER A 1 294 ? -25.662 -7.200 -35.011 1.00 38.16 294 SER A CA 1
ATOM 2277 C C . SER A 1 294 ? -25.192 -6.624 -36.352 1.00 38.16 294 SER A C 1
ATOM 2279 O O . SER A 1 294 ? -25.929 -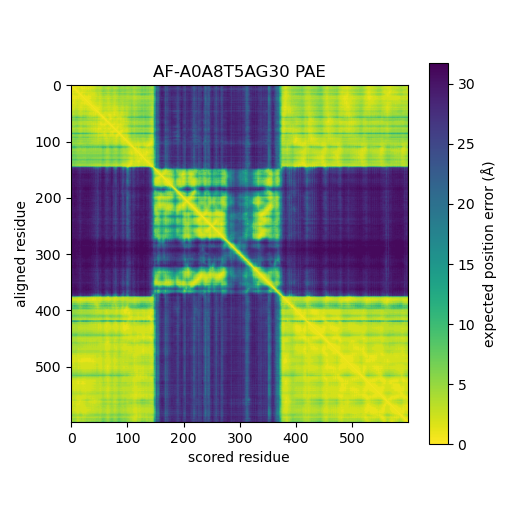6.608 -37.333 1.00 38.16 294 SER A O 1
ATOM 2281 N N . ASP A 1 295 ? -23.905 -6.266 -36.393 1.00 33.88 295 ASP A N 1
ATOM 2282 C CA . ASP A 1 295 ? -23.085 -6.041 -37.591 1.00 33.88 295 ASP A CA 1
ATOM 2283 C C . ASP A 1 295 ? -23.643 -5.113 -38.681 1.00 33.88 295 ASP A C 1
ATOM 2285 O O . ASP A 1 295 ? -23.952 -5.522 -39.801 1.00 33.88 295 ASP A O 1
ATOM 2289 N N . ARG A 1 296 ? -23.575 -3.802 -38.409 1.00 24.11 296 ARG A N 1
ATOM 2290 C CA . ARG A 1 296 ? -23.281 -2.789 -39.439 1.00 24.11 296 ARG A CA 1
ATOM 2291 C C . ARG A 1 296 ? -22.522 -1.595 -38.860 1.00 24.11 296 ARG A C 1
ATOM 2293 O O . ARG A 1 296 ? -23.043 -0.845 -38.040 1.00 24.11 296 ARG A O 1
ATOM 2300 N N . LYS A 1 297 ? -21.288 -1.385 -39.332 1.00 34.41 297 LYS A N 1
ATOM 2301 C CA . LYS A 1 297 ? -20.561 -0.120 -39.141 1.00 34.41 297 LYS A CA 1
ATOM 2302 C C . LYS A 1 297 ? -21.141 0.932 -40.087 1.00 34.41 297 LYS A C 1
ATOM 2304 O O . LYS A 1 297 ? -21.211 0.687 -41.287 1.00 34.41 297 LYS A O 1
ATOM 2309 N N . VAL A 1 298 ? -21.456 2.114 -39.566 1.00 24.27 298 VAL A N 1
ATOM 2310 C CA . VAL A 1 298 ? -21.641 3.336 -40.366 1.00 24.27 298 VAL A CA 1
ATOM 2311 C C . VAL A 1 298 ? -20.473 4.263 -40.038 1.00 24.27 298 VAL A C 1
ATOM 2313 O O . VAL A 1 298 ? -20.244 4.563 -38.869 1.00 24.27 298 VAL A O 1
ATOM 2316 N N . ILE A 1 299 ? -19.698 4.661 -41.050 1.00 35.19 299 ILE A N 1
ATOM 2317 C CA . ILE A 1 299 ? -18.494 5.492 -40.894 1.00 35.19 299 ILE A CA 1
ATOM 2318 C C . ILE A 1 299 ? -18.645 6.746 -41.758 1.00 35.19 299 ILE A C 1
ATOM 2320 O O . ILE A 1 299 ? -18.410 6.701 -42.960 1.00 35.19 299 ILE A O 1
ATOM 2324 N N . VAL A 1 300 ? -19.010 7.859 -41.120 1.00 24.80 300 VAL A N 1
ATOM 2325 C CA . VAL A 1 300 ? -18.920 9.239 -41.631 1.00 24.80 300 VAL A CA 1
ATOM 2326 C C . VAL A 1 300 ? -18.723 10.144 -40.400 1.00 24.80 300 VAL A C 1
ATOM 2328 O O . VAL A 1 300 ? -19.346 9.894 -39.373 1.00 24.80 300 VAL A O 1
ATOM 2331 N N . GLY A 1 301 ? -17.883 11.181 -40.368 1.00 28.05 301 GLY A N 1
ATOM 2332 C CA . GLY A 1 301 ? -16.908 11.651 -41.362 1.00 28.05 301 GLY A CA 1
ATOM 2333 C C . GLY A 1 301 ? -15.658 12.294 -40.731 1.00 28.05 301 GLY A C 1
ATOM 2334 O O . GLY A 1 301 ? -14.929 13.005 -41.410 1.00 28.05 301 GLY A O 1
ATOM 2335 N N . LEU A 1 302 ? -15.394 12.044 -39.441 1.00 26.62 302 LEU A N 1
ATOM 2336 C CA . LEU A 1 302 ? -14.139 12.397 -38.762 1.00 26.62 302 LEU A CA 1
ATOM 2337 C C . LEU A 1 302 ? -13.495 11.107 -38.224 1.00 26.62 302 LEU A C 1
ATOM 2339 O O . LEU A 1 302 ? -14.152 10.384 -37.469 1.00 26.62 302 LEU A O 1
ATOM 2343 N N . PRO A 1 303 ? -12.249 10.767 -38.604 1.00 25.62 303 PRO A N 1
ATOM 2344 C CA . PRO A 1 303 ? -11.678 9.468 -38.270 1.00 25.62 303 PRO A CA 1
ATOM 2345 C C . PRO A 1 303 ? -11.433 9.302 -36.761 1.00 25.62 303 PRO A C 1
ATOM 2347 O O . PRO A 1 303 ? -10.834 10.153 -36.106 1.00 25.62 303 PRO A O 1
ATOM 2350 N N . ASN A 1 304 ? -11.833 8.138 -36.239 1.00 29.56 304 ASN A N 1
ATOM 2351 C CA . ASN A 1 304 ? -11.509 7.628 -34.900 1.00 29.56 304 ASN A CA 1
ATOM 2352 C C . ASN A 1 304 ? -12.081 8.418 -33.700 1.00 29.56 304 ASN A C 1
ATOM 2354 O O . ASN A 1 304 ? -11.383 8.633 -32.705 1.00 29.56 304 ASN A O 1
ATOM 2358 N N . ILE A 1 305 ? -13.369 8.791 -33.736 1.00 31.56 305 ILE A N 1
ATOM 2359 C CA . ILE A 1 305 ? -14.114 9.228 -32.538 1.00 31.56 305 ILE A CA 1
ATOM 2360 C C . ILE A 1 305 ? -15.399 8.405 -32.365 1.00 31.56 305 ILE A C 1
ATOM 2362 O O . ILE A 1 305 ? -16.248 8.357 -33.247 1.00 31.56 305 ILE A O 1
ATOM 2366 N N . ASP A 1 306 ? -15.541 7.789 -31.190 1.00 28.20 306 ASP A N 1
ATOM 2367 C CA . ASP A 1 306 ? -16.773 7.159 -30.706 1.00 28.20 306 ASP A CA 1
ATOM 2368 C C . ASP A 1 306 ? -17.686 8.232 -30.086 1.00 28.20 306 ASP A C 1
ATOM 2370 O O . ASP A 1 306 ? -17.315 8.896 -29.114 1.00 28.20 306 ASP A O 1
ATOM 2374 N N . SER A 1 307 ? -18.866 8.432 -30.676 1.00 29.81 307 SER A N 1
ATOM 2375 C CA . SER A 1 307 ? -19.765 9.554 -30.382 1.00 29.81 307 SER A CA 1
ATOM 2376 C C . SER A 1 307 ? -20.528 9.438 -29.057 1.00 29.81 307 SER A C 1
ATOM 2378 O O . SER A 1 307 ? -21.097 10.428 -28.602 1.00 29.81 307 SER A O 1
ATOM 2380 N N . GLN A 1 308 ? -20.507 8.285 -28.380 1.00 27.30 308 GLN A N 1
ATOM 2381 C CA . GLN A 1 308 ? -21.301 8.051 -27.159 1.00 27.30 308 GLN A CA 1
ATOM 2382 C C . GLN A 1 308 ? -20.737 8.722 -25.884 1.00 27.30 308 GLN A C 1
ATOM 2384 O O . GLN A 1 308 ? -21.287 8.551 -24.796 1.00 27.30 308 GLN A O 1
ATOM 2389 N N . LYS A 1 309 ? -19.606 9.438 -25.979 1.00 27.36 309 LYS A N 1
ATOM 2390 C CA . LYS A 1 309 ? -18.714 9.743 -24.838 1.00 27.36 309 LYS A CA 1
ATOM 2391 C C . LYS A 1 309 ? -18.367 11.228 -24.661 1.00 27.36 309 LYS A C 1
ATOM 2393 O O . LYS A 1 309 ? -17.319 11.545 -24.105 1.00 27.36 309 LYS A O 1
ATOM 2398 N N . ILE A 1 310 ? -19.221 12.144 -25.117 1.00 29.53 310 ILE A N 1
ATOM 2399 C CA . ILE A 1 310 ? -18.952 13.592 -25.071 1.00 29.53 310 ILE A CA 1
ATOM 2400 C C . ILE A 1 310 ? -19.922 14.288 -24.104 1.00 29.53 310 ILE A C 1
ATOM 2402 O O . ILE A 1 310 ? -21.132 14.208 -24.281 1.00 29.53 310 ILE A O 1
ATOM 2406 N N . CYS A 1 311 ? -19.374 14.945 -23.077 1.00 27.84 311 CYS A N 1
ATOM 2407 C CA . CYS A 1 311 ? -20.082 15.580 -21.958 1.00 27.84 311 CYS A CA 1
ATOM 2408 C C . CYS A 1 311 ? -19.368 16.883 -21.564 1.00 27.84 311 CYS A C 1
ATOM 2410 O O . CYS A 1 311 ? -18.167 16.986 -21.798 1.00 27.84 311 CYS A O 1
ATOM 2412 N N . PHE A 1 312 ? -20.064 17.879 -20.990 1.00 34.22 312 PHE A N 1
ATOM 2413 C CA . PHE A 1 312 ? -19.513 19.244 -20.865 1.00 34.22 312 PHE A CA 1
ATOM 2414 C C . PHE A 1 312 ? -19.959 20.056 -19.611 1.00 34.22 312 PHE A C 1
ATOM 2416 O O . PHE A 1 312 ? -21.154 20.309 -19.505 1.00 34.22 312 PHE A O 1
ATOM 2423 N N . GLN A 1 313 ? -19.034 20.488 -18.712 1.00 26.69 313 GLN A N 1
ATOM 2424 C CA . GLN A 1 313 ? -19.090 21.744 -17.893 1.00 26.69 313 GLN A CA 1
ATOM 2425 C C . GLN A 1 313 ? -18.016 21.916 -16.785 1.00 26.69 313 GLN A C 1
ATOM 2427 O O . GLN A 1 313 ? -17.598 20.937 -16.168 1.00 26.69 313 GLN A O 1
ATOM 2432 N N . ARG A 1 314 ? -17.687 23.188 -16.467 1.00 28.78 314 ARG A N 1
ATOM 2433 C CA . ARG A 1 314 ? -17.342 23.798 -15.144 1.00 28.78 314 ARG A CA 1
ATOM 2434 C C . ARG A 1 314 ? -17.878 25.242 -15.146 1.00 28.78 314 ARG A C 1
ATOM 2436 O O . ARG A 1 314 ? -17.742 25.856 -16.192 1.00 28.78 314 ARG A O 1
ATOM 2443 N N . LEU A 1 315 ? -18.369 25.787 -14.022 1.00 29.53 315 LEU A N 1
ATOM 2444 C CA . LEU A 1 315 ? -18.126 27.160 -13.485 1.00 29.53 315 LEU A CA 1
ATOM 2445 C C . LEU A 1 315 ? -19.240 27.737 -12.584 1.00 29.53 315 LEU A C 1
ATOM 2447 O O . LEU A 1 315 ? -20.324 27.177 -12.474 1.00 29.53 315 LEU A O 1
ATOM 2451 N N . LYS A 1 316 ? -18.870 28.793 -11.833 1.00 24.28 316 LYS A N 1
ATOM 2452 C CA . LYS A 1 316 ? -19.432 29.305 -10.557 1.00 24.28 316 LYS A CA 1
ATOM 2453 C C . LYS A 1 316 ? -20.177 30.631 -10.741 1.00 24.28 316 LYS A C 1
ATOM 2455 O O . LYS A 1 316 ? -19.608 31.483 -11.404 1.00 24.28 316 LYS A O 1
ATOM 2460 N N . VAL A 1 317 ? -21.341 30.834 -10.087 1.00 27.31 317 VAL A N 1
ATOM 2461 C CA . VAL A 1 317 ? -21.883 32.126 -9.555 1.00 27.31 317 VAL A CA 1
ATOM 2462 C C . VAL A 1 317 ? -23.309 31.953 -8.958 1.00 27.31 317 VAL A C 1
ATOM 2464 O O . VAL A 1 317 ? -23.915 30.889 -9.074 1.00 27.31 317 VAL A O 1
ATOM 2467 N N . ARG A 1 318 ? -23.804 32.964 -8.217 1.00 25.97 318 ARG A N 1
ATOM 2468 C CA . ARG A 1 318 ? -25.117 33.027 -7.522 1.00 25.97 318 ARG A CA 1
ATOM 2469 C C . ARG A 1 318 ? -26.285 33.469 -8.453 1.00 25.97 318 ARG A C 1
ATOM 2471 O O . ARG A 1 318 ? -26.012 34.105 -9.464 1.00 25.97 318 ARG A O 1
ATOM 2478 N N . PRO A 1 319 ? -27.568 33.179 -8.128 1.00 29.83 319 PRO A N 1
ATOM 2479 C CA . PRO A 1 319 ? -28.686 33.267 -9.089 1.00 29.83 319 PRO A CA 1
ATOM 2480 C C . PRO A 1 319 ? -29.540 34.557 -9.034 1.00 29.83 319 PRO A C 1
ATOM 2482 O O . PRO A 1 319 ? -29.814 35.066 -7.946 1.00 29.83 319 PRO A O 1
ATOM 2485 N N . SER A 1 320 ? -30.090 35.012 -10.179 1.00 31.12 320 SER A N 1
ATOM 2486 C CA . SER A 1 320 ? -31.094 36.103 -10.215 1.00 31.12 320 SER A CA 1
ATOM 2487 C C . SER A 1 320 ? -32.014 36.194 -11.469 1.00 31.12 320 SER A C 1
ATOM 2489 O O . SER A 1 320 ? -31.904 37.154 -12.223 1.00 31.12 320 SER A O 1
ATOM 2491 N N . HIS A 1 321 ? -33.025 35.306 -11.575 1.00 35.41 321 HIS A N 1
ATOM 2492 C CA . HIS A 1 321 ? -34.343 35.536 -12.254 1.00 35.41 321 HIS A CA 1
ATOM 2493 C C . HIS A 1 321 ? -34.350 35.758 -13.810 1.00 35.41 321 HIS A C 1
ATOM 2495 O O . HIS A 1 321 ? -33.265 35.852 -14.374 1.00 35.41 321 HIS A O 1
ATOM 2501 N N . PRO A 1 322 ? -35.506 35.797 -14.547 1.00 46.28 322 PRO A N 1
ATOM 2502 C CA . PRO A 1 322 ? -36.921 35.759 -14.120 1.00 46.28 322 PRO A CA 1
ATOM 2503 C C . PRO A 1 322 ? -37.936 34.831 -14.880 1.00 46.28 322 PRO A C 1
ATOM 2505 O O . PRO A 1 322 ? -37.716 34.314 -15.970 1.00 46.28 322 PRO A O 1
ATOM 2508 N N . THR A 1 323 ? -39.111 34.702 -14.245 1.00 37.78 323 THR A N 1
ATOM 2509 C CA . THR A 1 323 ? -40.505 34.535 -14.748 1.00 37.78 323 THR A CA 1
ATOM 2510 C C . THR A 1 323 ? -41.019 33.413 -15.674 1.00 37.78 323 THR A C 1
ATOM 2512 O O . THR A 1 323 ? -42.060 32.882 -15.293 1.00 37.78 323 THR A O 1
ATOM 2515 N N . ASN A 1 324 ? -40.453 33.026 -16.830 1.00 48.28 324 ASN A N 1
ATOM 2516 C CA . ASN A 1 324 ? -41.088 31.954 -17.647 1.00 48.28 324 ASN A CA 1
ATOM 2517 C C . ASN A 1 324 ? -40.121 30.886 -18.173 1.00 48.28 324 ASN A C 1
ATOM 2519 O O . ASN A 1 324 ? -39.486 31.008 -19.220 1.00 48.28 324 ASN A O 1
ATOM 2523 N N . PHE A 1 325 ? -40.048 29.797 -17.411 1.00 46.97 325 PHE A N 1
ATOM 2524 C CA . PHE A 1 325 ? -39.005 28.793 -17.536 1.00 46.97 325 PHE A CA 1
ATOM 2525 C C . PHE A 1 325 ? -39.095 27.928 -18.804 1.00 46.97 325 PHE A C 1
ATOM 2527 O O . PHE A 1 325 ? -38.064 27.566 -19.368 1.00 46.97 325 PHE A O 1
ATOM 2534 N N . LEU A 1 326 ? -40.304 27.621 -19.288 1.00 42.38 326 LEU A N 1
ATOM 2535 C CA . LEU A 1 326 ? -40.470 26.827 -20.512 1.00 42.38 326 LEU A CA 1
ATOM 2536 C C . LEU A 1 326 ? -40.054 27.615 -21.758 1.00 42.38 326 LEU A C 1
ATOM 2538 O O . LEU A 1 326 ? -39.325 27.073 -22.582 1.00 42.38 326 LEU A O 1
ATOM 2542 N N . SER A 1 327 ? -40.424 28.896 -21.859 1.00 41.66 327 SER A N 1
ATOM 2543 C CA . SER A 1 327 ? -39.952 29.786 -22.932 1.00 41.66 327 SER A CA 1
ATOM 2544 C C . SER A 1 327 ? -38.424 29.897 -22.927 1.00 41.66 327 SER A C 1
ATOM 2546 O O . SER A 1 327 ? -37.790 29.634 -23.945 1.00 41.66 327 SER A O 1
ATOM 2548 N N . TYR A 1 328 ? -37.818 30.146 -21.759 1.00 51.91 328 TYR A N 1
ATOM 2549 C CA . TYR A 1 328 ? -36.359 30.203 -21.601 1.00 51.91 328 TYR A CA 1
ATOM 2550 C C . TYR A 1 328 ? -35.664 28.885 -22.003 1.00 51.91 328 TYR A C 1
ATOM 2552 O O . TYR A 1 328 ? -34.641 28.901 -22.688 1.00 51.91 328 TYR A O 1
ATOM 2560 N N . LEU A 1 329 ? -36.217 27.717 -21.646 1.00 51.25 329 LEU A N 1
ATOM 2561 C CA . LEU A 1 329 ? -35.684 26.424 -22.101 1.00 51.25 329 LEU A CA 1
ATOM 2562 C C . LEU A 1 329 ? -35.875 26.168 -23.598 1.00 51.25 329 LEU A C 1
ATOM 2564 O O . LEU A 1 329 ? -35.040 25.497 -24.201 1.00 51.25 329 LEU A O 1
ATOM 2568 N N . ILE A 1 330 ? -36.959 26.646 -24.208 1.00 50.84 330 ILE A N 1
ATOM 2569 C CA . ILE A 1 330 ? -37.195 26.503 -25.650 1.00 50.84 330 ILE A CA 1
ATOM 2570 C C . ILE A 1 330 ? -36.195 27.372 -26.420 1.00 50.84 330 ILE A C 1
ATOM 2572 O O . ILE A 1 330 ? -35.518 26.861 -27.314 1.00 50.84 330 ILE A O 1
ATOM 2576 N N . GLU A 1 331 ? -36.048 28.634 -26.018 1.00 51.72 331 GLU A N 1
ATOM 2577 C CA . GLU A 1 331 ? -35.223 29.640 -26.690 1.00 51.72 331 GLU A CA 1
ATOM 2578 C C . GLU A 1 331 ? -33.718 29.485 -26.437 1.00 51.72 331 GLU A C 1
ATOM 2580 O O . GLU A 1 331 ? -32.937 29.768 -27.342 1.00 51.72 331 GLU A O 1
ATOM 2585 N N . SER A 1 332 ? -33.277 29.021 -25.262 1.00 57.56 332 SER A N 1
ATOM 2586 C CA . SER A 1 332 ? -31.847 28.792 -24.971 1.00 57.56 332 SER A CA 1
ATOM 2587 C C . SER A 1 332 ? -31.222 27.704 -25.852 1.00 57.56 332 SER A C 1
ATOM 2589 O O . SER A 1 332 ? -31.913 26.843 -26.397 1.00 57.56 332 SER A O 1
ATOM 2591 N N . ASP A 1 333 ? -29.896 27.676 -25.972 1.00 59.97 333 ASP A N 1
ATOM 2592 C CA . ASP A 1 333 ? -29.193 26.684 -26.800 1.00 59.97 333 ASP A CA 1
ATOM 2593 C C . ASP A 1 333 ? -28.851 25.397 -26.026 1.00 59.97 333 ASP A C 1
ATOM 2595 O O . ASP A 1 333 ? -28.042 24.593 -26.487 1.00 59.97 333 ASP A O 1
ATOM 2599 N N . VAL A 1 334 ? -29.459 25.167 -24.854 1.00 60.97 334 VAL A N 1
ATOM 2600 C CA . VAL A 1 334 ? -29.140 24.038 -23.964 1.00 60.97 334 VAL A CA 1
ATOM 2601 C C . VAL A 1 334 ? -30.340 23.145 -23.654 1.00 60.97 334 VAL A C 1
ATOM 2603 O O . VAL A 1 334 ? -31.466 23.601 -23.484 1.00 60.97 334 VAL A O 1
ATOM 2606 N N . HIS A 1 335 ? -30.092 21.842 -23.566 1.00 59.12 335 HIS A N 1
ATOM 2607 C CA . HIS A 1 335 ? -31.038 20.828 -23.133 1.00 59.12 335 HIS A CA 1
ATOM 2608 C C . HIS A 1 335 ? -30.648 20.351 -21.720 1.00 59.12 335 HIS A C 1
ATOM 2610 O O . HIS A 1 335 ? -29.541 19.836 -21.543 1.00 59.12 335 HIS A O 1
ATOM 2616 N N . PRO A 1 336 ? -31.515 20.492 -20.702 1.00 64.12 336 PRO A N 1
ATOM 2617 C CA . PRO A 1 336 ? -31.240 19.999 -19.354 1.00 64.12 336 PRO A CA 1
ATOM 2618 C C . PRO A 1 336 ? -31.304 18.467 -19.321 1.00 64.12 336 PRO A C 1
ATOM 2620 O O . PRO A 1 336 ? -32.380 17.879 -19.405 1.00 64.12 336 PRO A O 1
ATOM 2623 N N . ILE A 1 337 ? -30.157 17.801 -19.184 1.00 58.06 337 ILE A N 1
ATOM 2624 C CA . ILE A 1 337 ? -30.074 16.340 -19.116 1.00 58.06 337 ILE A CA 1
ATOM 2625 C C . ILE A 1 337 ? -29.915 15.892 -17.663 1.00 58.06 337 ILE A C 1
ATOM 2627 O O . ILE A 1 337 ? -29.029 16.338 -16.935 1.00 58.06 337 ILE A O 1
ATOM 2631 N N . LYS A 1 338 ? -30.773 14.954 -17.252 1.00 67.75 338 LYS A N 1
ATOM 2632 C CA . LYS A 1 338 ? -30.780 14.379 -15.905 1.00 67.75 338 LYS A CA 1
ATOM 2633 C C . LYS A 1 338 ? -29.477 13.637 -15.596 1.00 67.75 338 LYS A C 1
ATOM 2635 O O . LYS A 1 338 ? -29.036 12.803 -16.388 1.00 67.75 338 LYS A O 1
ATOM 2640 N N . VAL A 1 339 ? -28.906 13.866 -14.422 1.00 69.75 339 VAL A N 1
ATOM 2641 C CA . VAL A 1 339 ? -27.797 13.096 -13.856 1.00 69.75 339 VAL A CA 1
ATOM 2642 C C . VAL A 1 339 ? -28.286 11.683 -13.535 1.00 69.75 339 VAL A C 1
ATOM 2644 O O . VAL A 1 339 ? -29.217 11.507 -12.750 1.00 69.75 339 VAL A O 1
ATOM 2647 N N . LYS A 1 340 ? -27.662 10.665 -14.138 1.00 71.62 340 LYS A N 1
ATOM 2648 C CA . LYS A 1 340 ? -27.947 9.241 -13.878 1.00 71.62 340 LYS A CA 1
ATOM 2649 C C . LYS A 1 340 ? -27.013 8.623 -12.841 1.00 71.62 340 LYS A C 1
ATOM 2651 O O . LYS A 1 340 ? -27.417 7.682 -12.166 1.00 71.62 340 LYS A O 1
ATOM 2656 N N . ARG A 1 341 ? -25.775 9.109 -12.731 1.00 71.00 341 ARG A N 1
ATOM 2657 C CA . ARG A 1 341 ? -24.786 8.613 -11.765 1.00 71.00 341 ARG A CA 1
ATOM 2658 C C . ARG A 1 341 ? -23.772 9.696 -11.427 1.00 71.00 341 ARG A C 1
ATOM 2660 O O . ARG A 1 341 ? -23.366 10.442 -12.315 1.00 71.00 341 ARG A O 1
ATOM 2667 N N . VAL A 1 342 ? -23.348 9.729 -10.170 1.00 67.38 342 VAL A N 1
ATOM 2668 C CA . VAL A 1 342 ? -22.235 10.552 -9.693 1.00 67.38 342 VAL A CA 1
ATOM 2669 C C . VAL A 1 342 ? -21.274 9.611 -8.979 1.00 67.38 342 VAL A C 1
ATOM 2671 O O . VAL A 1 342 ? -21.591 9.107 -7.906 1.00 67.38 342 VAL A O 1
ATOM 2674 N N . ASP A 1 343 ? -20.138 9.312 -9.606 1.00 63.41 343 ASP A N 1
ATOM 2675 C CA . ASP A 1 343 ? -19.073 8.505 -8.993 1.00 63.41 343 ASP A CA 1
ATOM 2676 C C . ASP A 1 343 ? -17.948 9.428 -8.498 1.00 63.41 343 ASP A C 1
ATOM 2678 O O . ASP A 1 343 ? -17.885 10.587 -8.899 1.00 63.41 343 ASP A O 1
ATOM 2682 N N . SER A 1 344 ? -16.987 8.922 -7.720 1.00 58.81 344 SER A N 1
ATOM 2683 C CA . SER A 1 344 ? -15.710 9.623 -7.514 1.00 58.81 344 SER A CA 1
ATOM 2684 C C . SER A 1 344 ? -14.532 8.777 -7.986 1.00 58.81 344 SER A C 1
ATOM 2686 O O . SER A 1 344 ? -14.394 7.606 -7.641 1.00 58.81 344 SER A O 1
ATOM 2688 N N . ILE A 1 345 ? -13.675 9.403 -8.778 1.00 52.81 345 ILE A N 1
ATOM 2689 C CA . ILE A 1 345 ? -12.807 8.816 -9.807 1.00 52.81 345 ILE A CA 1
ATOM 2690 C C . ILE A 1 345 ? -11.572 9.703 -9.987 1.00 52.81 345 ILE A C 1
ATOM 2692 O O . ILE A 1 345 ? -11.676 10.876 -9.692 1.00 52.81 345 ILE A O 1
ATOM 2696 N N . PRO A 1 346 ? -10.397 9.239 -10.415 1.00 48.09 346 PRO A N 1
ATOM 2697 C CA . PRO A 1 346 ? -9.232 9.850 -9.779 1.00 48.09 346 PRO A CA 1
ATOM 2698 C C . PRO A 1 346 ? -8.048 10.141 -10.714 1.00 48.09 346 PRO A C 1
ATOM 2700 O O . PRO A 1 346 ? -7.187 9.313 -10.814 1.00 48.09 346 PRO A O 1
ATOM 2703 N N . TYR A 1 347 ? -7.942 11.256 -11.448 1.00 45.28 347 TYR A N 1
ATOM 2704 C CA . TYR A 1 347 ? -6.851 11.493 -12.448 1.00 45.28 347 TYR A CA 1
ATOM 2705 C C . TYR A 1 347 ? -5.346 11.303 -12.029 1.00 45.28 347 TYR A C 1
ATOM 2707 O O . TYR A 1 347 ? -5.055 10.929 -10.908 1.00 45.28 347 TYR A O 1
ATOM 2715 N N . LYS A 1 348 ? -4.347 11.482 -12.925 1.00 45.94 348 LYS A N 1
ATOM 2716 C CA . LYS A 1 348 ? -3.006 11.939 -12.518 1.00 45.94 348 LYS A CA 1
ATOM 2717 C C . LYS A 1 348 ? -2.093 12.675 -13.545 1.00 45.94 348 LYS A C 1
ATOM 2719 O O . LYS A 1 348 ? -1.627 12.049 -14.503 1.00 45.94 348 LYS A O 1
ATOM 2724 N N . GLY A 1 349 ? -1.658 13.927 -13.301 1.00 55.50 349 GLY A N 1
ATOM 2725 C CA . GLY A 1 349 ? -0.701 14.682 -14.147 1.00 55.50 349 GLY A CA 1
ATOM 2726 C C . GLY A 1 349 ? -0.812 16.209 -14.167 1.00 55.50 349 GLY A C 1
ATOM 2727 O O . GLY A 1 349 ? -1.178 16.842 -13.181 1.00 55.50 349 GLY A O 1
ATOM 2728 N N . TYR A 1 350 ? -0.453 16.810 -15.309 1.00 56.16 350 TYR A N 1
ATOM 2729 C CA . TYR A 1 350 ? -0.764 18.217 -15.552 1.00 56.16 350 TYR A CA 1
ATOM 2730 C C . TYR A 1 350 ? -2.257 18.395 -15.795 1.00 56.16 350 TYR A C 1
ATOM 2732 O O . TYR A 1 350 ? -2.926 17.543 -16.387 1.00 56.16 350 TYR A O 1
ATOM 2740 N N . VAL A 1 351 ? -2.729 19.546 -15.339 1.00 48.34 351 VAL A N 1
ATOM 2741 C CA . VAL A 1 351 ? -4.124 19.952 -15.310 1.00 48.34 351 VAL A CA 1
ATOM 2742 C C . VAL A 1 351 ? -4.172 21.387 -15.763 1.00 48.34 351 VAL A C 1
ATOM 2744 O O . VAL A 1 351 ? -3.309 22.207 -15.434 1.00 48.34 351 VAL A O 1
ATOM 2747 N N . PHE A 1 352 ? -5.197 21.669 -16.541 1.00 54.56 352 PHE A N 1
ATOM 2748 C CA . PHE A 1 352 ? -5.226 22.841 -17.377 1.00 54.56 352 PHE A CA 1
ATOM 2749 C C . PHE A 1 352 ? -6.512 23.605 -17.110 1.00 54.56 352 PHE A C 1
ATOM 2751 O O . PHE A 1 352 ? -7.559 23.007 -16.859 1.00 54.56 352 PHE A O 1
ATOM 2758 N N . ASP A 1 353 ? -6.410 24.926 -17.124 1.00 54.47 353 ASP A N 1
ATOM 2759 C CA . ASP A 1 353 ? -7.528 25.824 -16.862 1.00 54.47 353 ASP A CA 1
ATOM 2760 C C . ASP A 1 353 ? -7.471 27.002 -17.836 1.00 54.47 353 ASP A C 1
ATOM 2762 O O . ASP A 1 353 ? -6.380 27.426 -18.233 1.00 54.47 353 ASP A O 1
ATOM 2766 N N . LEU A 1 354 ? -8.634 27.516 -18.225 1.00 55.38 354 LEU A N 1
ATOM 2767 C CA . LEU A 1 354 ? -8.773 28.610 -19.186 1.00 55.38 354 LEU A CA 1
ATOM 2768 C C . LEU A 1 354 ? -9.598 29.717 -18.526 1.00 55.38 354 LEU A C 1
ATOM 2770 O O . LEU A 1 354 ? -10.782 29.535 -18.254 1.00 55.38 354 LEU A O 1
ATOM 2774 N N . GLU A 1 355 ? -8.982 30.870 -18.279 1.00 56.81 355 GLU A N 1
ATOM 2775 C CA . GLU A 1 355 ? -9.731 32.075 -17.930 1.00 56.81 355 GLU A CA 1
ATOM 2776 C C . GLU A 1 355 ? -10.251 32.682 -19.236 1.00 56.81 355 GLU A C 1
ATOM 2778 O O . GLU A 1 355 ? -9.513 32.819 -20.214 1.00 56.81 355 GLU A O 1
ATOM 2783 N N . VAL A 1 356 ? -11.531 33.026 -19.264 1.00 57.72 356 VAL A N 1
ATOM 2784 C CA . VAL A 1 356 ? -12.227 33.573 -20.429 1.00 57.72 356 VAL A CA 1
ATOM 2785 C C . VAL A 1 356 ? -12.916 34.845 -19.945 1.00 57.72 356 VAL A C 1
A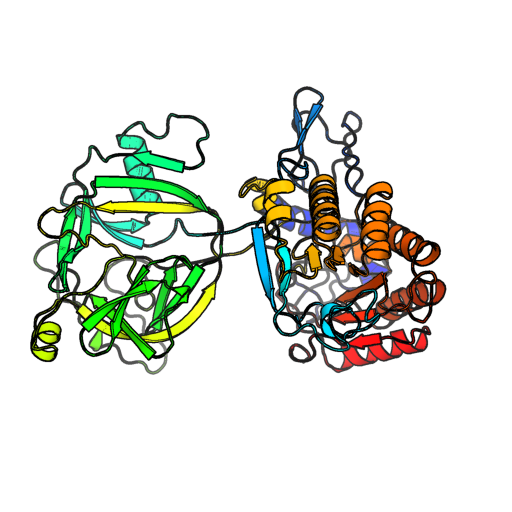TOM 2787 O O . VAL A 1 356 ? -13.475 34.846 -18.850 1.00 57.72 356 VAL A O 1
ATOM 2790 N N . ASN A 1 357 ? -12.827 35.946 -20.694 1.00 50.00 357 ASN A N 1
ATOM 2791 C CA . ASN A 1 357 ? -13.233 37.257 -20.177 1.00 50.00 357 ASN A CA 1
ATOM 2792 C C . ASN A 1 357 ? -14.009 38.059 -21.228 1.00 50.00 357 ASN A C 1
ATOM 2794 O O . ASN A 1 357 ? -13.421 38.633 -22.144 1.00 50.00 357 ASN A O 1
ATOM 2798 N N . ASP A 1 358 ? -15.332 38.094 -21.076 1.00 53.28 358 ASP A N 1
ATOM 2799 C CA . ASP A 1 358 ? -16.259 38.853 -21.915 1.00 53.28 358 ASP A CA 1
ATOM 2800 C C . ASP A 1 358 ? -17.091 39.789 -21.013 1.00 53.28 358 ASP A C 1
ATOM 2802 O O . ASP A 1 358 ? -17.833 39.298 -20.157 1.00 53.28 358 ASP A O 1
ATOM 2806 N N . PRO A 1 359 ? -17.003 41.126 -21.174 1.00 42.88 359 PRO A N 1
ATOM 2807 C CA . PRO A 1 359 ? -17.748 42.072 -20.342 1.00 42.88 359 PRO A CA 1
ATOM 2808 C C . PRO A 1 359 ? -19.271 42.015 -20.559 1.00 42.88 359 PRO A C 1
ATOM 2810 O O . PRO A 1 359 ? -20.016 42.472 -19.697 1.00 42.88 359 PRO A O 1
ATOM 2813 N N . ASN A 1 360 ? -19.743 41.439 -21.672 1.00 41.19 360 ASN A N 1
ATOM 2814 C CA . ASN A 1 360 ? -21.164 41.219 -21.957 1.00 41.19 360 ASN A CA 1
ATOM 2815 C C . ASN A 1 360 ? -21.632 39.795 -21.594 1.00 41.19 360 ASN A C 1
ATOM 2817 O O . ASN A 1 360 ? -22.837 39.543 -21.541 1.00 41.19 360 ASN A O 1
ATOM 2821 N N . ALA A 1 361 ? -20.705 38.870 -21.327 1.00 44.78 361 ALA A N 1
ATOM 2822 C CA . ALA A 1 361 ? -20.981 37.501 -20.887 1.00 44.78 361 ALA A CA 1
ATOM 2823 C C . ALA A 1 361 ? -20.059 37.091 -19.712 1.00 44.78 361 ALA A C 1
ATOM 2825 O O . ALA A 1 361 ? -19.216 36.201 -19.859 1.00 44.78 361 ALA A O 1
ATOM 2826 N N . PRO A 1 362 ? -20.227 37.689 -18.512 1.00 35.22 362 PRO A N 1
ATOM 2827 C CA . PRO A 1 362 ? -19.339 37.497 -17.354 1.00 35.22 362 PRO A CA 1
ATOM 2828 C C . PRO A 1 362 ? -19.404 36.100 -16.692 1.00 35.22 362 PRO A C 1
ATOM 2830 O O . PRO A 1 362 ? -18.859 35.905 -15.609 1.00 35.22 362 PRO A O 1
ATOM 2833 N N . LEU A 1 363 ? -20.065 35.123 -17.323 1.00 46.81 363 LEU A N 1
ATOM 2834 C CA . LEU A 1 363 ? -20.189 33.722 -16.887 1.00 46.81 363 LEU A CA 1
ATOM 2835 C C . LEU A 1 363 ? -19.319 32.763 -17.729 1.00 46.81 363 LEU A C 1
ATOM 2837 O O . LEU A 1 363 ? -19.619 31.573 -17.840 1.00 46.81 363 LEU A O 1
ATOM 2841 N N . ALA A 1 364 ? -18.275 33.281 -18.377 1.00 37.38 364 ALA A N 1
ATOM 2842 C CA . ALA A 1 364 ? -17.569 32.610 -19.465 1.00 37.38 364 ALA A CA 1
ATOM 2843 C C . ALA A 1 364 ? -16.992 31.223 -19.080 1.00 37.38 364 ALA A C 1
ATOM 2845 O O . ALA A 1 364 ? -16.195 31.095 -18.156 1.00 37.38 364 ALA A O 1
ATOM 2846 N N . THR A 1 365 ? -17.427 30.181 -19.802 1.00 47.72 365 THR A N 1
ATOM 2847 C CA . THR A 1 365 ? -17.439 28.759 -19.381 1.00 47.72 365 THR A CA 1
ATOM 2848 C C . THR A 1 365 ? -17.023 27.813 -20.517 1.00 47.72 365 THR A C 1
ATOM 2850 O O . THR A 1 365 ? -17.348 28.096 -21.662 1.00 47.72 365 THR A O 1
ATOM 2853 N N . PHE A 1 366 ? -16.362 26.675 -20.224 1.00 46.72 366 PHE A N 1
ATOM 2854 C CA . PHE A 1 366 ? -15.948 25.651 -21.215 1.00 46.72 366 PHE A CA 1
ATOM 2855 C C . PHE A 1 366 ? -16.138 24.169 -20.727 1.00 46.72 366 PHE A C 1
ATOM 2857 O O . PHE A 1 366 ? -16.856 23.923 -19.755 1.00 46.72 366 PHE A O 1
ATOM 2864 N N . MET A 1 367 ? -15.636 23.151 -21.465 1.00 42.16 367 MET A N 1
ATOM 2865 C CA . MET A 1 367 ? -16.315 21.836 -21.688 1.00 42.16 367 MET A CA 1
ATOM 2866 C C . MET A 1 367 ? -15.327 20.580 -21.777 1.00 42.16 367 MET A C 1
ATOM 2868 O O . MET A 1 367 ? -14.438 20.679 -22.615 1.00 42.16 367 MET A O 1
ATOM 2872 N N . LEU A 1 368 ? -15.412 19.456 -20.967 1.00 40.88 368 LEU A N 1
ATOM 2873 C CA . LEU A 1 368 ? -14.334 18.387 -20.672 1.00 40.88 368 LEU A CA 1
ATOM 2874 C C . LEU A 1 368 ? -14.760 16.923 -20.139 1.00 40.88 368 LEU A C 1
ATOM 2876 O O . LEU A 1 368 ? -15.936 16.796 -19.810 1.00 40.88 368 LEU A O 1
ATOM 2880 N N . ALA A 1 369 ? -13.891 15.840 -19.976 1.00 35.12 369 ALA A N 1
ATOM 2881 C CA . ALA A 1 369 ? -14.284 14.386 -19.666 1.00 35.12 369 ALA A CA 1
ATOM 2882 C C . ALA A 1 369 ? -13.378 13.076 -19.195 1.00 35.12 369 ALA A C 1
ATOM 2884 O O . ALA A 1 369 ? -13.764 11.998 -19.663 1.00 35.12 369 ALA A O 1
ATOM 2885 N N . SER A 1 370 ? -12.312 12.923 -18.319 1.00 30.84 370 SER A N 1
ATOM 2886 C CA . SER A 1 370 ? -11.638 11.581 -17.894 1.00 30.84 370 SER A CA 1
ATOM 2887 C C . SER A 1 370 ? -10.776 11.392 -16.531 1.00 30.84 370 SER A C 1
ATOM 2889 O O . SER A 1 370 ? -10.682 12.334 -15.755 1.00 30.84 370 SER A O 1
ATOM 2891 N N . GLY A 1 371 ? -10.179 10.197 -16.139 1.00 30.20 371 GLY A N 1
ATOM 2892 C CA . GLY A 1 371 ? -9.423 9.899 -14.821 1.00 30.20 371 GLY A CA 1
ATOM 2893 C C . GLY A 1 371 ? -8.381 8.678 -14.640 1.00 30.20 371 GLY A C 1
ATOM 2894 O O . GLY A 1 371 ? -8.176 7.950 -15.608 1.00 30.20 371 GLY A O 1
ATOM 2895 N N . VAL A 1 372 ? -7.692 8.456 -13.454 1.00 31.89 372 VAL A N 1
ATOM 2896 C CA . VAL A 1 372 ? -6.534 7.489 -13.081 1.00 31.89 372 VAL A CA 1
ATOM 2897 C C . VAL A 1 372 ? -6.464 6.925 -11.567 1.00 31.89 372 VAL A C 1
ATOM 2899 O O . VAL A 1 372 ? -7.445 6.265 -11.251 1.00 31.89 372 VAL A O 1
ATOM 2902 N N . PHE A 1 373 ? -5.412 7.113 -10.665 1.00 26.48 373 PHE A N 1
ATOM 2903 C CA . PHE A 1 373 ? -5.404 7.188 -9.117 1.00 26.48 373 PHE A CA 1
ATOM 2904 C C . PHE A 1 373 ? -4.013 7.367 -8.333 1.00 26.48 373 PHE A C 1
ATOM 2906 O O . PHE A 1 373 ? -3.022 7.650 -9.000 1.00 26.48 373 PHE A O 1
ATOM 2913 N N . ILE A 1 374 ? -3.959 7.215 -6.958 1.00 32.41 374 ILE A N 1
ATOM 2914 C CA . ILE A 1 374 ? -2.890 7.481 -5.879 1.00 32.41 374 ILE A CA 1
ATOM 2915 C C . ILE A 1 374 ? -1.615 6.563 -5.884 1.00 32.41 374 ILE A C 1
ATOM 2917 O O . ILE A 1 374 ? -1.538 5.836 -6.855 1.00 32.41 374 ILE A O 1
ATOM 2921 N N . HIS A 1 375 ? -0.606 6.587 -4.928 1.00 49.59 375 HIS A N 1
ATOM 2922 C CA . HIS A 1 375 ? 0.730 5.857 -5.013 1.00 49.59 375 HIS A CA 1
ATOM 2923 C C . HIS A 1 375 ? 1.662 5.452 -3.785 1.00 49.59 375 HIS A C 1
ATOM 2925 O O . HIS A 1 375 ? 1.452 5.842 -2.643 1.00 49.59 375 HIS A O 1
ATOM 2931 N N . ASN A 1 376 ? 2.775 4.728 -4.128 1.00 57.75 376 ASN A N 1
ATOM 2932 C CA . ASN A 1 376 ? 4.125 4.436 -3.524 1.00 57.75 376 ASN A CA 1
ATOM 2933 C C . ASN A 1 376 ? 4.351 3.198 -2.598 1.00 57.75 376 ASN A C 1
ATOM 2935 O O . ASN A 1 376 ? 3.578 2.958 -1.685 1.00 57.75 376 ASN A O 1
ATOM 2939 N N . CYS A 1 377 ? 5.453 2.426 -2.771 1.00 74.50 377 CYS A N 1
ATOM 2940 C CA . CYS A 1 377 ? 5.754 1.202 -1.976 1.00 74.50 377 CYS A CA 1
ATOM 2941 C C . CYS A 1 377 ? 7.262 0.821 -1.869 1.00 74.50 377 CYS A C 1
ATOM 2943 O O . CYS A 1 377 ? 8.085 1.294 -2.657 1.00 74.50 377 CYS A O 1
ATOM 2945 N N . SER A 1 378 ? 7.621 -0.061 -0.917 1.00 86.00 378 SER A N 1
ATOM 2946 C CA . SER A 1 378 ? 8.946 -0.710 -0.787 1.00 86.00 378 SER A CA 1
ATOM 2947 C C . SER A 1 378 ? 9.050 -2.127 -1.394 1.00 86.00 378 SER A C 1
ATOM 2949 O O . SER A 1 378 ? 10.167 -2.608 -1.588 1.00 86.00 378 SER A O 1
ATOM 2951 N N . PHE A 1 379 ? 7.920 -2.772 -1.707 1.00 92.06 379 PHE A N 1
ATOM 2952 C CA . PHE A 1 379 ? 7.813 -4.030 -2.470 1.00 92.06 379 PHE A CA 1
ATOM 2953 C C . PHE A 1 379 ? 7.534 -3.751 -3.961 1.00 92.06 379 PHE A C 1
ATOM 2955 O O . PHE A 1 379 ? 7.227 -2.625 -4.360 1.00 92.06 379 PHE A O 1
ATOM 2962 N N . ASP A 1 380 ? 7.572 -4.801 -4.782 1.00 91.06 380 ASP A N 1
ATOM 2963 C CA . ASP A 1 380 ? 7.077 -4.826 -6.158 1.00 91.06 380 ASP A CA 1
ATOM 2964 C C . ASP A 1 380 ? 5.998 -5.909 -6.369 1.00 91.06 380 ASP A C 1
ATOM 2966 O O . ASP A 1 380 ? 6.172 -6.838 -7.150 1.00 91.06 380 ASP A O 1
ATOM 2970 N N . CYS A 1 381 ? 4.868 -5.809 -5.665 1.00 93.69 381 CYS A N 1
ATOM 2971 C CA . CYS A 1 381 ? 3.769 -6.773 -5.801 1.00 93.69 381 CYS A CA 1
ATOM 2972 C C . CYS A 1 381 ? 3.187 -6.779 -7.232 1.00 93.69 381 CYS A C 1
ATOM 2974 O O . CYS A 1 381 ? 2.633 -5.769 -7.677 1.00 93.69 381 CYS A O 1
ATOM 2976 N N . LEU A 1 382 ? 3.242 -7.920 -7.927 1.00 94.25 382 LEU A N 1
ATOM 2977 C CA . LEU A 1 382 ? 2.669 -8.106 -9.275 1.00 94.25 382 LEU A CA 1
ATOM 2978 C C . LEU A 1 382 ? 1.130 -8.142 -9.269 1.00 94.25 382 LEU A C 1
ATOM 2980 O O . LEU A 1 382 ? 0.482 -7.789 -10.253 1.00 94.25 382 LEU A O 1
ATOM 2984 N N . PHE A 1 383 ? 0.553 -8.488 -8.119 1.00 92.06 383 PHE A N 1
ATOM 2985 C CA . PHE A 1 383 ? -0.880 -8.493 -7.816 1.00 92.06 383 PHE A CA 1
ATOM 2986 C C . PHE A 1 383 ? -1.397 -7.162 -7.234 1.00 92.06 383 PHE A C 1
ATOM 2988 O O . PHE A 1 383 ? -2.508 -7.114 -6.704 1.00 92.06 383 PHE A O 1
ATOM 2995 N N . CYS A 1 384 ? -0.591 -6.091 -7.220 1.00 86.44 384 CYS A N 1
ATOM 2996 C CA . CYS A 1 384 ? -0.947 -4.901 -6.447 1.00 86.44 384 CYS A CA 1
ATOM 2997 C C . CYS A 1 384 ? -2.222 -4.233 -6.980 1.00 86.44 384 CYS A C 1
ATOM 2999 O O . CYS A 1 384 ? -2.232 -3.688 -8.079 1.00 86.44 384 CYS A O 1
ATOM 3001 N N . GLN A 1 385 ? -3.279 -4.187 -6.172 1.00 73.31 385 GLN A N 1
ATOM 3002 C CA . GLN A 1 385 ? -4.481 -3.401 -6.486 1.00 73.31 385 GLN A CA 1
ATOM 3003 C C . GLN A 1 385 ? -4.131 -1.910 -6.612 1.00 73.31 385 GLN A C 1
ATOM 3005 O O . GLN A 1 385 ? -4.578 -1.207 -7.518 1.00 73.31 385 GLN A O 1
ATOM 3010 N N . ASN A 1 386 ? -3.186 -1.499 -5.774 1.00 68.94 386 ASN A N 1
ATOM 3011 C CA . ASN A 1 386 ? -2.547 -0.202 -5.756 1.00 68.94 386 ASN A CA 1
ATOM 3012 C C . ASN A 1 386 ? -1.248 -0.267 -6.583 1.00 68.94 386 ASN A C 1
ATOM 3014 O O . ASN A 1 386 ? -0.141 -0.168 -6.051 1.00 68.94 386 ASN A O 1
ATOM 3018 N N . TRP A 1 387 ? -1.367 -0.448 -7.908 1.00 69.50 387 TRP A N 1
ATOM 3019 C CA . TRP A 1 387 ? -0.222 -0.486 -8.843 1.00 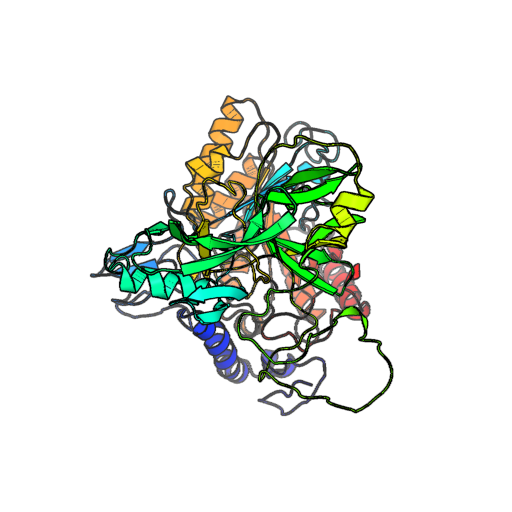69.50 387 TRP A CA 1
ATOM 3020 C C . TRP A 1 387 ? 0.062 0.813 -9.605 1.00 69.50 387 TRP A C 1
ATOM 3022 O O . TRP A 1 387 ? 1.219 1.197 -9.747 1.00 69.50 387 TRP A O 1
ATOM 3032 N N . HIS A 1 388 ? -0.972 1.498 -10.099 1.00 56.84 388 HIS A N 1
ATOM 3033 C CA . HIS A 1 388 ? -0.838 2.668 -10.974 1.00 56.84 388 HIS A CA 1
ATOM 3034 C C . HIS A 1 388 ? -0.083 3.773 -10.232 1.00 56.84 388 HIS A C 1
ATOM 3036 O O . HIS A 1 388 ? 0.900 4.320 -10.740 1.00 56.84 388 HIS A O 1
ATOM 3042 N N . TYR A 1 389 ? -0.439 3.957 -8.964 1.00 60.53 389 TYR A N 1
ATOM 3043 C CA . TYR A 1 389 ? 0.336 3.756 -7.729 1.00 60.53 389 TYR A CA 1
ATOM 3044 C C . TYR A 1 389 ? 1.874 3.564 -7.673 1.00 60.53 389 TYR A C 1
ATOM 3046 O O . TYR A 1 389 ? 2.410 3.399 -6.580 1.00 60.53 389 TYR A O 1
ATOM 3054 N N . ARG A 1 390 ? 2.650 3.773 -8.743 1.00 64.88 390 ARG A N 1
ATOM 3055 C CA . ARG A 1 390 ? 4.112 4.023 -8.676 1.00 64.88 390 ARG A CA 1
ATOM 3056 C C . ARG A 1 390 ? 4.586 5.347 -9.272 1.00 64.88 390 ARG A C 1
ATOM 3058 O O . ARG A 1 390 ? 5.629 5.848 -8.876 1.00 64.88 390 ARG A O 1
ATOM 3065 N N . ALA A 1 391 ? 3.802 5.983 -10.141 1.00 55.91 391 ALA A N 1
ATOM 3066 C CA . ALA A 1 391 ? 4.175 7.268 -10.730 1.00 55.91 391 ALA A CA 1
ATOM 3067 C C . ALA A 1 391 ? 4.433 8.451 -9.750 1.00 55.91 391 ALA A C 1
ATOM 3069 O O . ALA A 1 391 ? 5.013 9.428 -10.206 1.00 55.91 391 ALA A O 1
ATOM 3070 N N . LEU A 1 392 ? 4.057 8.466 -8.452 1.00 54.44 392 LEU A N 1
ATOM 3071 C CA . LEU A 1 392 ? 4.517 9.560 -7.549 1.00 54.44 392 LEU A CA 1
ATOM 3072 C C . LEU A 1 392 ? 6.008 9.477 -7.269 1.00 54.44 392 LEU A C 1
ATOM 3074 O O . LEU A 1 392 ? 6.662 10.511 -7.277 1.00 54.44 392 LEU A O 1
ATOM 3078 N N . SER A 1 393 ? 6.565 8.279 -7.088 1.00 57.09 393 SER A N 1
ATOM 3079 C CA . SER A 1 393 ? 8.018 8.079 -7.063 1.00 57.09 393 SER A CA 1
ATOM 3080 C C . SER A 1 393 ? 8.712 8.716 -8.274 1.00 57.09 393 SER A C 1
ATOM 3082 O O . SER A 1 393 ? 9.850 9.160 -8.164 1.00 57.09 393 SER A O 1
ATOM 3084 N N . SER A 1 394 ? 8.022 8.780 -9.417 1.00 60.31 394 SER A N 1
ATOM 3085 C CA . SER A 1 394 ? 8.498 9.377 -10.670 1.00 60.31 394 SER A CA 1
ATOM 3086 C C . SER A 1 394 ? 8.219 10.884 -10.802 1.00 60.31 394 SER A C 1
ATOM 3088 O O . SER A 1 394 ? 8.889 11.539 -11.594 1.00 60.31 394 SER A O 1
ATOM 3090 N N . ARG A 1 395 ? 7.218 11.420 -10.084 1.00 57.41 395 ARG A N 1
ATOM 3091 C CA . ARG A 1 395 ? 6.653 12.782 -10.257 1.00 57.41 395 ARG A CA 1
ATOM 3092 C C . ARG A 1 395 ? 6.897 13.725 -9.065 1.00 57.41 395 ARG A C 1
ATOM 3094 O O . ARG A 1 395 ? 6.870 14.933 -9.244 1.00 57.41 395 ARG A O 1
ATOM 3101 N N . LEU A 1 396 ? 7.176 13.180 -7.877 1.00 58.59 396 LEU A N 1
ATOM 3102 C CA . LEU A 1 396 ? 7.642 13.880 -6.665 1.00 58.59 396 LEU A CA 1
ATOM 3103 C C . LEU A 1 396 ? 6.734 15.030 -6.161 1.00 58.59 396 LEU A C 1
ATOM 3105 O O . LEU A 1 396 ? 7.196 15.931 -5.468 1.00 58.59 396 LEU A O 1
ATOM 3109 N N . GLN A 1 397 ? 5.442 14.978 -6.493 1.00 52.88 397 GLN A N 1
ATOM 3110 C CA . GLN A 1 397 ? 4.375 15.918 -6.120 1.00 52.88 397 GLN A CA 1
ATOM 3111 C C . GLN A 1 397 ? 3.041 15.165 -6.077 1.00 52.88 397 GLN A C 1
ATOM 3113 O O . GLN A 1 397 ? 2.890 14.311 -6.941 1.00 52.88 397 GLN A O 1
ATOM 3118 N N . PRO A 1 398 ? 2.075 15.474 -5.187 1.00 52.88 398 PRO A N 1
ATOM 3119 C CA . PRO A 1 398 ? 2.066 16.600 -4.250 1.00 52.88 398 PRO A CA 1
ATOM 3120 C C . PRO A 1 398 ? 2.987 16.390 -3.041 1.00 52.88 398 PRO A C 1
ATOM 3122 O O . PRO A 1 398 ? 3.311 15.259 -2.691 1.00 52.88 398 PRO A O 1
ATOM 3125 N N . VAL A 1 399 ? 3.396 17.491 -2.407 1.00 73.94 399 VAL A N 1
ATOM 3126 C CA . VAL A 1 399 ? 4.235 17.518 -1.198 1.00 73.94 399 VAL A CA 1
ATOM 3127 C C . VAL A 1 399 ? 3.462 18.132 -0.028 1.00 73.94 399 VAL A C 1
ATOM 3129 O O . VAL A 1 399 ? 2.813 19.165 -0.184 1.00 73.94 399 VAL A O 1
ATOM 3132 N N . ILE A 1 400 ? 3.593 17.538 1.159 1.00 79.56 400 ILE A N 1
ATOM 3133 C CA . ILE A 1 400 ? 3.209 18.125 2.451 1.00 79.56 400 ILE A CA 1
ATOM 3134 C C . ILE A 1 400 ? 4.418 18.112 3.404 1.00 79.56 400 ILE A C 1
ATOM 3136 O O . ILE A 1 400 ? 5.369 17.364 3.171 1.00 79.56 400 ILE A O 1
ATOM 3140 N N . SER A 1 401 ? 4.353 18.876 4.499 1.00 90.00 401 SER A N 1
ATOM 3141 C CA . SER A 1 401 ? 5.229 18.679 5.664 1.00 90.00 401 SER A CA 1
ATOM 3142 C C . SER A 1 401 ? 4.506 17.949 6.801 1.00 90.00 401 SER A C 1
ATOM 3144 O O . SER A 1 401 ? 3.272 17.970 6.888 1.00 90.00 401 SER A O 1
ATOM 3146 N N . ALA A 1 402 ? 5.278 17.354 7.705 1.00 90.06 402 ALA A N 1
ATOM 3147 C CA . ALA A 1 402 ? 4.797 16.611 8.859 1.00 90.06 402 ALA A CA 1
ATOM 3148 C C . ALA A 1 402 ? 3.927 17.475 9.784 1.00 90.06 402 ALA A C 1
ATOM 3150 O O . ALA A 1 402 ? 2.915 17.005 10.294 1.00 90.06 402 ALA A O 1
ATOM 3151 N N . GLU A 1 403 ? 4.268 18.755 9.936 1.00 91.94 403 GLU A N 1
ATOM 3152 C CA . GLU A 1 403 ? 3.516 19.761 10.694 1.00 91.94 403 GLU A CA 1
ATOM 3153 C C . GLU A 1 403 ? 2.165 20.044 10.025 1.00 91.94 403 GLU A C 1
ATOM 3155 O O . GLU A 1 403 ? 1.123 20.050 10.680 1.00 91.94 403 GLU A O 1
ATOM 3160 N N . SER A 1 404 ? 2.168 20.232 8.701 1.00 88.12 404 SER A N 1
ATOM 3161 C CA . SER A 1 404 ? 0.964 20.515 7.912 1.00 88.12 404 SER A CA 1
ATOM 3162 C C . SER A 1 404 ? 0.000 19.322 7.876 1.00 88.12 404 SER A C 1
ATOM 3164 O O . SER A 1 404 ? -1.218 19.521 7.902 1.00 88.12 404 SER A O 1
ATOM 3166 N N . LEU A 1 405 ? 0.519 18.086 7.893 1.00 89.44 405 LEU A N 1
ATOM 3167 C CA . LEU A 1 405 ? -0.290 16.876 8.058 1.00 89.44 405 LEU A CA 1
ATOM 3168 C C . LEU A 1 405 ? -0.772 16.687 9.507 1.00 89.44 405 LEU A C 1
ATOM 3170 O O . LEU A 1 405 ? -1.953 16.421 9.720 1.00 89.44 405 LEU A O 1
ATOM 3174 N N . ALA A 1 406 ? 0.092 16.867 10.509 1.00 92.38 406 ALA A N 1
ATOM 3175 C CA . ALA A 1 406 ? -0.278 16.746 11.921 1.00 92.38 406 ALA A CA 1
ATOM 3176 C C . ALA A 1 406 ? -1.374 17.753 12.310 1.00 92.38 406 ALA A C 1
ATOM 3178 O O . ALA A 1 406 ? -2.317 17.407 13.022 1.00 92.38 406 ALA A O 1
ATOM 3179 N N . ALA A 1 407 ? -1.333 18.966 11.747 1.00 90.12 407 ALA A N 1
ATOM 3180 C CA . ALA A 1 407 ? -2.370 19.984 11.897 1.00 90.12 407 ALA A CA 1
ATOM 3181 C C . ALA A 1 407 ? -3.756 19.561 11.363 1.00 90.12 407 ALA A C 1
ATOM 3183 O O . ALA A 1 407 ? -4.752 20.204 11.696 1.00 90.12 407 ALA A O 1
ATOM 3184 N N . LYS A 1 408 ? -3.860 18.483 10.568 1.00 87.19 408 LYS A N 1
ATOM 3185 C CA . LYS A 1 408 ? -5.148 17.898 10.150 1.00 87.19 408 LYS A CA 1
ATOM 3186 C C . LYS A 1 408 ? -5.789 17.041 11.241 1.00 87.19 408 LYS A C 1
ATOM 3188 O O . LYS A 1 408 ? -6.981 16.763 11.136 1.00 87.19 408 LYS A O 1
ATOM 3193 N N . SER A 1 409 ? -5.052 16.656 12.284 1.00 91.50 409 SER A N 1
ATOM 3194 C CA . SER A 1 409 ? -5.550 15.879 13.425 1.00 91.50 409 SER A CA 1
ATOM 3195 C C . SER A 1 409 ? -6.328 16.758 14.420 1.00 91.50 409 SER A C 1
ATOM 3197 O O . SER A 1 409 ? -5.884 17.019 15.535 1.00 91.50 409 SER A O 1
ATOM 3199 N N . HIS A 1 410 ? -7.484 17.276 13.996 1.00 88.06 410 HIS A N 1
ATOM 3200 C CA . HIS A 1 410 ? -8.348 18.131 14.821 1.00 88.06 410 HIS A CA 1
ATOM 3201 C C . HIS A 1 410 ? -9.205 17.323 15.818 1.00 88.06 410 HIS A C 1
ATOM 3203 O O . HIS A 1 410 ? -9.170 16.098 15.832 1.00 88.06 410 HIS A O 1
ATOM 3209 N N . ALA A 1 411 ? -10.030 17.995 16.630 1.00 90.81 411 ALA A N 1
ATOM 3210 C CA . ALA A 1 411 ? -10.762 17.389 17.754 1.00 90.81 411 ALA A CA 1
ATOM 3211 C C . ALA A 1 411 ? -11.690 16.188 17.437 1.00 90.81 411 ALA A C 1
ATOM 3213 O O . ALA A 1 411 ? -12.036 15.451 18.358 1.00 90.81 411 ALA A O 1
ATOM 3214 N N . ARG A 1 412 ? -12.093 15.967 16.172 1.00 90.50 412 ARG A N 1
ATOM 3215 C CA . ARG A 1 412 ? -12.859 14.772 15.741 1.00 90.50 412 ARG A CA 1
ATOM 3216 C C . ARG A 1 412 ? -12.005 13.694 15.060 1.00 90.50 412 ARG A C 1
ATOM 3218 O O . ARG A 1 412 ? -12.537 12.654 14.686 1.00 90.50 412 ARG A O 1
ATOM 3225 N N . VAL A 1 413 ? -10.700 13.912 14.921 1.00 92.12 413 VAL A N 1
ATOM 3226 C CA . VAL A 1 413 ? -9.740 12.875 14.531 1.00 92.12 413 VAL A CA 1
ATOM 3227 C C . VAL A 1 413 ? -9.272 12.168 15.795 1.00 92.12 413 VAL A C 1
ATOM 3229 O O . VAL A 1 413 ? -8.636 12.786 16.650 1.00 92.12 413 VAL A O 1
ATOM 3232 N N . SER A 1 414 ? -9.590 10.881 15.911 1.00 93.88 414 SER A N 1
ATOM 3233 C CA . SER A 1 414 ? -9.221 10.047 17.063 1.00 93.88 414 SER A CA 1
ATOM 3234 C C . SER A 1 414 ? -8.169 8.983 16.735 1.00 93.88 414 SER A C 1
ATOM 3236 O O . SER A 1 414 ? -7.615 8.355 17.640 1.00 93.88 414 SER A O 1
ATOM 3238 N N . CYS A 1 415 ? -7.815 8.798 15.460 1.00 95.56 415 CYS A N 1
ATOM 3239 C CA . CYS A 1 415 ? -6.560 8.146 15.091 1.00 95.56 415 CYS A CA 1
ATOM 3240 C C . CYS A 1 415 ? -5.985 8.643 13.759 1.00 95.56 415 CYS A C 1
ATOM 3242 O O . CYS A 1 415 ? -6.717 9.145 12.909 1.00 95.56 415 CYS A O 1
ATOM 3244 N N . ILE A 1 416 ? -4.673 8.486 13.576 1.00 95.75 416 ILE A N 1
ATOM 3245 C CA . ILE A 1 416 ? -3.989 8.650 12.285 1.00 95.75 416 ILE A CA 1
ATOM 3246 C C . ILE A 1 416 ? -3.629 7.260 11.768 1.00 95.75 416 ILE A C 1
ATOM 3248 O O . ILE A 1 416 ? -3.048 6.463 12.505 1.00 95.75 416 ILE A O 1
ATOM 3252 N N . CYS A 1 417 ? -3.967 6.976 10.514 1.00 91.94 417 CYS A N 1
ATOM 3253 C CA . CYS A 1 417 ? -3.735 5.689 9.867 1.00 91.94 417 CYS A CA 1
ATOM 3254 C C . CYS A 1 417 ? -2.861 5.898 8.623 1.00 91.94 417 CYS A C 1
ATOM 3256 O O . CYS A 1 417 ? -3.282 6.579 7.692 1.00 91.94 417 CYS A O 1
ATOM 3258 N N . TYR A 1 418 ? -1.663 5.306 8.578 1.00 90.44 418 TYR A N 1
ATOM 3259 C CA . TYR A 1 418 ? -0.781 5.355 7.400 1.00 90.44 418 TYR A CA 1
ATOM 3260 C C . TYR A 1 418 ? -0.961 4.097 6.546 1.00 90.44 418 TYR A C 1
ATOM 3262 O O . TYR A 1 418 ? -0.608 3.010 7.007 1.00 90.44 418 TYR A O 1
ATOM 3270 N N . PHE A 1 419 ? -1.512 4.224 5.330 1.00 76.19 419 PHE A N 1
ATOM 3271 C CA . PHE A 1 419 ? -1.837 3.067 4.482 1.00 76.19 419 PHE A CA 1
ATOM 3272 C C . PHE A 1 419 ? -1.880 3.376 2.967 1.00 76.19 419 PHE A C 1
ATOM 3274 O O . PHE A 1 419 ? -1.268 4.326 2.475 1.00 76.19 419 PHE A O 1
ATOM 3281 N N . GLY A 1 420 ? -2.531 2.497 2.196 1.00 62.94 420 GLY A N 1
ATOM 3282 C CA . GLY A 1 420 ? -2.688 2.574 0.740 1.00 62.94 420 GLY A CA 1
ATOM 3283 C C . GLY A 1 420 ? -1.477 2.060 -0.039 1.00 62.94 420 GLY A C 1
ATOM 3284 O O . GLY A 1 420 ? -1.597 1.132 -0.835 1.00 62.94 420 GLY A O 1
ATOM 3285 N N . GLY A 1 421 ? -0.318 2.665 0.191 1.00 70.31 421 GLY A N 1
ATOM 3286 C CA . GLY A 1 421 ? 0.958 2.231 -0.367 1.00 70.31 421 GLY A CA 1
ATOM 3287 C C . GLY A 1 421 ? 1.688 1.273 0.577 1.00 70.31 421 GLY A C 1
ATOM 3288 O O . GLY A 1 421 ? 1.182 0.221 0.953 1.00 70.31 421 GLY A O 1
ATOM 3289 N N . ASP A 1 422 ? 2.880 1.677 0.996 1.00 85.38 422 ASP A N 1
ATOM 3290 C CA . ASP A 1 422 ? 3.538 1.203 2.216 1.00 85.38 422 ASP A CA 1
ATOM 3291 C C . ASP A 1 422 ? 4.314 2.389 2.828 1.00 85.38 422 ASP A C 1
ATOM 3293 O O . ASP A 1 422 ? 5.021 3.073 2.082 1.00 85.38 422 ASP A O 1
ATOM 3297 N N . PRO A 1 423 ? 4.205 2.672 4.142 1.00 86.69 423 PRO A N 1
ATOM 3298 C CA . PRO A 1 423 ? 4.876 3.815 4.767 1.00 86.69 423 PRO A CA 1
ATOM 3299 C C . PRO A 1 423 ? 6.402 3.657 4.879 1.00 86.69 423 PRO A C 1
ATOM 3301 O O . PRO A 1 423 ? 7.098 4.664 5.033 1.00 86.69 423 PRO A O 1
ATOM 3304 N N . SER A 1 424 ? 6.948 2.439 4.749 1.00 87.94 424 SER A N 1
ATOM 3305 C CA . SER A 1 424 ? 8.378 2.148 4.953 1.00 87.94 424 SER A CA 1
ATOM 3306 C C . SER A 1 424 ? 9.360 3.090 4.230 1.00 87.94 424 SER A C 1
ATOM 3308 O O . SER A 1 424 ? 10.364 3.454 4.840 1.00 87.94 424 SER A O 1
ATOM 3310 N N . PRO A 1 425 ? 9.136 3.541 2.974 1.00 85.38 425 PRO A N 1
ATOM 3311 C CA . PRO A 1 425 ? 10.036 4.476 2.293 1.00 85.38 425 PRO A CA 1
ATOM 3312 C C . PRO A 1 425 ? 10.003 5.918 2.821 1.00 85.38 425 PRO A C 1
ATOM 3314 O O . PRO A 1 425 ? 10.843 6.715 2.406 1.00 85.38 425 PRO A O 1
ATOM 3317 N N . GLN A 1 426 ? 9.032 6.278 3.669 1.00 89.94 426 GLN A N 1
ATOM 3318 C CA . GLN A 1 426 ? 8.778 7.649 4.139 1.00 89.94 426 GLN A CA 1
ATOM 3319 C C . GLN A 1 426 ? 8.627 7.743 5.671 1.00 89.94 426 GLN A C 1
ATOM 3321 O O . GLN A 1 426 ? 8.098 8.731 6.185 1.00 89.94 426 GLN A O 1
ATOM 3326 N N . MET A 1 427 ? 9.143 6.752 6.411 1.00 89.00 427 MET A N 1
ATOM 3327 C CA . MET A 1 427 ? 9.051 6.688 7.877 1.00 89.00 427 MET A CA 1
ATOM 3328 C C . MET A 1 427 ? 9.505 7.955 8.623 1.00 89.00 427 MET A C 1
ATOM 3330 O O . MET A 1 427 ? 8.806 8.313 9.565 1.00 89.00 427 MET A O 1
ATOM 3334 N N . PRO A 1 428 ? 10.583 8.684 8.255 1.00 88.94 428 PRO A N 1
ATOM 3335 C CA . PRO A 1 428 ? 10.957 9.898 8.988 1.00 88.94 428 PRO A CA 1
ATOM 3336 C C . PRO A 1 428 ? 9.862 10.978 8.969 1.00 88.94 428 PRO A C 1
ATOM 3338 O O . PRO A 1 428 ? 9.607 11.602 9.997 1.00 88.94 428 PRO A O 1
ATOM 3341 N N . HIS A 1 429 ? 9.152 11.142 7.845 1.00 92.19 429 HIS A N 1
ATOM 3342 C CA . HIS A 1 429 ? 7.979 12.019 7.764 1.00 92.19 429 HIS A CA 1
ATOM 3343 C C . HIS A 1 429 ? 6.821 11.509 8.633 1.00 92.19 429 HIS A C 1
ATOM 3345 O O . HIS A 1 429 ? 6.229 12.269 9.399 1.00 92.19 429 HIS A O 1
ATOM 3351 N N . ALA A 1 430 ? 6.466 10.227 8.503 1.00 93.06 430 ALA A N 1
ATOM 3352 C CA . ALA A 1 430 ? 5.301 9.654 9.180 1.00 93.06 430 ALA A CA 1
ATOM 3353 C C . ALA A 1 430 ? 5.487 9.565 10.708 1.00 93.06 430 ALA A C 1
ATOM 3355 O O . ALA A 1 430 ? 4.560 9.848 11.465 1.00 93.06 430 ALA A O 1
ATOM 3356 N N . LEU A 1 431 ? 6.699 9.255 11.180 1.00 94.38 431 LEU A N 1
ATOM 3357 C CA . LEU A 1 431 ? 7.050 9.306 12.601 1.00 94.38 431 LEU A CA 1
ATOM 3358 C C . LEU A 1 431 ? 6.965 10.742 13.127 1.00 94.38 431 LEU A C 1
ATOM 3360 O O . LEU A 1 431 ? 6.255 10.969 14.101 1.00 94.38 431 LEU A O 1
ATOM 3364 N N . ARG A 1 432 ? 7.570 11.726 12.440 1.00 96.75 432 ARG A N 1
ATOM 3365 C CA . ARG A 1 432 ? 7.511 13.127 12.888 1.00 96.75 432 ARG A CA 1
ATOM 3366 C C . ARG A 1 432 ? 6.084 13.689 12.884 1.00 96.75 432 ARG A C 1
ATOM 3368 O O . ARG A 1 432 ? 5.713 14.386 13.821 1.00 96.75 432 ARG A O 1
ATOM 3375 N N . THR A 1 433 ? 5.266 13.329 11.891 1.00 96.94 433 THR A N 1
ATOM 3376 C CA . THR A 1 433 ? 3.826 13.664 11.854 1.00 96.94 433 THR A CA 1
ATOM 3377 C C . THR A 1 433 ? 3.118 13.125 13.098 1.00 96.94 433 THR A C 1
ATOM 3379 O O . THR A 1 433 ? 2.372 13.845 13.758 1.00 96.94 433 THR A O 1
ATOM 3382 N N . SER A 1 434 ? 3.369 11.855 13.425 1.00 98.06 434 SER A N 1
ATOM 3383 C CA . SER A 1 434 ? 2.762 11.171 14.569 1.00 98.06 434 SER A CA 1
ATOM 3384 C C . SER A 1 434 ? 3.181 11.795 15.897 1.00 98.06 434 SER A C 1
ATOM 3386 O O . SER A 1 434 ? 2.342 11.984 16.768 1.00 98.06 434 SER A O 1
ATOM 3388 N N . GLU A 1 435 ? 4.459 12.150 16.030 1.00 98.06 435 GLU A N 1
ATOM 3389 C CA . GLU A 1 435 ? 5.026 12.787 17.221 1.00 98.06 435 GLU A CA 1
ATOM 3390 C C . GLU A 1 435 ? 4.396 14.168 17.464 1.00 98.06 435 GLU A C 1
ATOM 3392 O O . GLU A 1 435 ? 3.855 14.389 18.543 1.00 98.06 435 GLU A O 1
ATOM 3397 N N . ILE A 1 436 ? 4.344 15.041 16.447 1.00 98.00 436 ILE A N 1
ATOM 3398 C CA . ILE A 1 436 ? 3.690 16.364 16.544 1.00 98.00 436 ILE A CA 1
ATOM 3399 C C . ILE A 1 436 ? 2.198 16.222 16.885 1.00 98.00 436 ILE A C 1
ATOM 3401 O O . ILE A 1 436 ? 1.659 16.970 17.700 1.00 98.00 436 ILE A O 1
ATOM 3405 N N . ALA A 1 437 ? 1.505 15.269 16.255 1.00 97.56 437 ALA A N 1
ATOM 3406 C CA . ALA A 1 437 ? 0.074 15.088 16.467 1.00 97.56 437 ALA A CA 1
ATOM 3407 C C . ALA A 1 437 ? -0.255 14.525 17.861 1.00 97.56 437 ALA A C 1
ATOM 3409 O O . ALA A 1 437 ? -1.271 14.909 18.435 1.00 97.56 437 ALA A O 1
ATOM 3410 N N . LEU A 1 438 ? 0.589 13.644 18.412 1.00 98.19 438 LEU A N 1
ATOM 3411 C CA . LEU A 1 438 ? 0.456 13.120 19.777 1.00 98.19 438 LEU A CA 1
ATOM 3412 C C . LEU A 1 438 ? 0.805 14.166 20.838 1.00 98.19 438 LEU A C 1
ATOM 3414 O O . LEU A 1 438 ? 0.096 14.267 21.835 1.00 98.19 438 LEU A O 1
ATOM 3418 N N . GLU A 1 439 ? 1.862 14.949 20.616 1.00 97.88 439 GLU A N 1
ATOM 3419 C CA . GLU A 1 439 ? 2.263 16.073 21.470 1.00 97.88 439 GLU A CA 1
ATOM 3420 C C . GLU A 1 439 ? 1.102 17.066 21.611 1.00 97.88 439 GLU A C 1
ATOM 3422 O O . GLU A 1 439 ? 0.589 17.270 22.712 1.00 97.88 439 GLU A O 1
ATOM 3427 N N . LYS A 1 440 ? 0.563 17.535 20.480 1.00 96.69 440 LYS A N 1
ATOM 3428 C CA . LYS A 1 440 ? -0.620 18.398 20.451 1.00 96.69 440 LYS A CA 1
ATOM 3429 C C . LYS A 1 440 ? -1.872 17.738 21.047 1.00 96.69 440 LYS A C 1
ATOM 3431 O O . LYS A 1 440 ? -2.611 18.385 21.782 1.00 96.69 440 LYS A O 1
ATOM 3436 N N . ALA A 1 441 ? -2.145 16.464 20.757 1.00 97.12 441 ALA A N 1
ATOM 3437 C CA . ALA A 1 441 ? -3.309 15.782 21.332 1.00 97.12 441 ALA A CA 1
ATOM 3438 C C . ALA A 1 441 ? -3.217 15.684 22.864 1.00 97.12 441 ALA A C 1
ATOM 3440 O O . ALA A 1 441 ? -4.229 15.837 23.543 1.00 97.12 441 ALA A O 1
ATOM 3441 N N . LYS A 1 442 ? -2.011 15.495 23.414 1.00 96.50 442 LYS A N 1
ATOM 3442 C CA . LYS A 1 442 ? -1.750 15.494 24.858 1.00 96.50 442 LYS A CA 1
ATOM 3443 C C . LYS A 1 442 ? -1.984 16.873 25.484 1.00 96.50 442 LYS A C 1
ATOM 3445 O O . LYS A 1 442 ? -2.598 16.937 26.545 1.00 96.50 442 LYS A O 1
ATOM 3450 N N . GLU A 1 443 ? -1.552 17.955 24.832 1.00 96.75 443 GLU A N 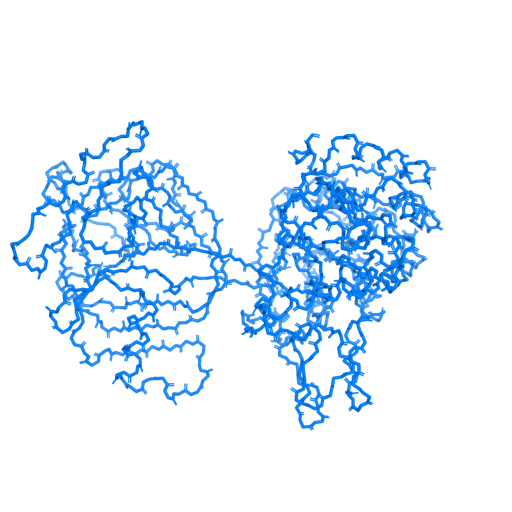1
ATOM 3451 C CA . GLU A 1 443 ? -1.856 19.338 25.248 1.00 96.75 443 GLU A CA 1
ATOM 3452 C C . GLU A 1 443 ? -3.367 19.628 25.225 1.00 96.75 443 GLU A C 1
ATOM 3454 O O . GLU A 1 443 ? -3.902 20.230 26.152 1.00 96.75 443 GLU A O 1
ATOM 3459 N N . GLU A 1 444 ? -4.074 19.148 24.197 1.00 95.75 444 GLU A N 1
ATOM 3460 C CA . GLU A 1 444 ? -5.532 19.270 24.049 1.00 95.75 444 GLU A CA 1
ATOM 3461 C C . GLU A 1 444 ? -6.334 18.314 24.968 1.00 95.75 444 GLU A C 1
ATOM 3463 O O . GLU A 1 444 ? -7.566 18.326 24.931 1.00 95.75 444 GLU A O 1
ATOM 3468 N N . GLY A 1 445 ? -5.678 17.456 25.763 1.00 95.44 445 GLY A N 1
ATOM 3469 C CA . GLY A 1 445 ? -6.338 16.460 26.622 1.00 95.44 445 GLY A CA 1
ATOM 3470 C C . GLY A 1 445 ? -7.099 15.364 25.857 1.00 95.44 445 GLY A C 1
ATOM 3471 O O . GLY A 1 445 ? -8.081 14.816 26.360 1.00 95.44 445 GLY A O 1
ATOM 3472 N N . ARG A 1 446 ? -6.693 15.064 24.619 1.00 95.50 446 ARG A N 1
ATOM 3473 C CA . ARG A 1 446 ? -7.400 14.183 23.678 1.00 95.50 446 ARG A CA 1
ATOM 3474 C C . ARG A 1 446 ? -6.753 12.813 23.513 1.00 95.50 446 ARG A C 1
ATOM 3476 O O . ARG A 1 446 ? -5.535 12.671 23.490 1.00 95.50 446 ARG A O 1
ATOM 3483 N N . LEU A 1 447 ? -7.598 11.812 23.266 1.00 95.75 447 LEU A N 1
ATOM 3484 C CA . LEU A 1 447 ? -7.164 10.509 22.775 1.00 95.75 447 LEU A CA 1
ATOM 3485 C C . LEU A 1 447 ? -6.878 10.604 21.271 1.00 95.75 447 LEU A C 1
ATOM 3487 O O . LEU A 1 447 ? -7.764 10.929 20.477 1.00 95.75 447 LEU A O 1
ATOM 3491 N N . LEU A 1 448 ? -5.648 10.285 20.877 1.00 98.00 448 LEU A N 1
ATOM 3492 C CA . LEU A 1 448 ? -5.253 10.128 19.481 1.00 98.00 448 LEU A CA 1
ATOM 3493 C C . LEU A 1 448 ? -4.387 8.877 19.347 1.00 98.00 448 LEU A C 1
ATOM 3495 O O . LEU A 1 448 ? -3.291 8.833 19.893 1.00 98.00 448 LEU A O 1
ATOM 3499 N N . ARG A 1 449 ? -4.856 7.876 18.599 1.00 97.94 449 ARG A N 1
ATOM 3500 C CA . ARG A 1 449 ? -4.091 6.646 18.332 1.00 97.94 449 ARG A CA 1
ATOM 3501 C C . ARG A 1 449 ? -3.280 6.767 17.043 1.00 97.94 449 ARG A C 1
ATOM 3503 O O . ARG A 1 449 ? -3.753 7.353 16.070 1.00 97.94 449 ARG A O 1
ATOM 3510 N N . ILE A 1 450 ? -2.104 6.152 16.993 1.00 98.12 450 ILE A N 1
ATOM 3511 C CA . ILE A 1 450 ? -1.283 6.060 15.777 1.00 98.12 450 ILE A CA 1
ATOM 3512 C C . ILE A 1 450 ? -1.300 4.623 15.252 1.00 98.12 450 ILE A C 1
ATOM 3514 O O . ILE A 1 450 ? -0.927 3.693 15.968 1.00 98.12 450 ILE A O 1
ATOM 3518 N N . CYS A 1 451 ? -1.729 4.439 14.004 1.00 96.38 451 CYS A N 1
ATOM 3519 C CA . CYS A 1 451 ? -1.906 3.138 13.364 1.00 96.38 451 CYS A CA 1
ATOM 3520 C C . CYS A 1 451 ? -1.153 3.051 12.029 1.00 96.38 451 CYS A C 1
ATOM 3522 O O . CYS A 1 451 ? -1.062 4.024 11.277 1.00 96.38 451 CYS A O 1
ATOM 3524 N N . TRP A 1 452 ? -0.667 1.854 11.703 1.00 95.12 452 TRP A N 1
ATOM 3525 C CA . TRP A 1 452 ? 0.156 1.603 10.518 1.00 95.12 452 TRP A CA 1
ATOM 3526 C C . TRP A 1 452 ? -0.369 0.391 9.756 1.00 95.12 452 TRP A C 1
ATOM 3528 O O . TRP A 1 452 ? -0.541 -0.667 10.356 1.00 95.12 452 TRP A O 1
ATOM 3538 N N . GLU A 1 453 ? -0.542 0.498 8.440 1.00 90.81 453 GLU A N 1
ATOM 3539 C CA . GLU A 1 453 ? -0.654 -0.663 7.557 1.00 90.81 453 GLU A CA 1
ATOM 3540 C C . GLU A 1 453 ? 0.571 -0.701 6.639 1.00 90.81 453 GLU A C 1
ATOM 3542 O O . GLU A 1 453 ? 0.821 0.227 5.870 1.00 90.81 453 GLU A O 1
ATOM 3547 N N . SER A 1 454 ? 1.375 -1.756 6.750 1.00 91.75 454 SER A N 1
ATOM 3548 C CA . SER A 1 454 ? 2.670 -1.862 6.073 1.00 91.75 454 SER A CA 1
ATOM 3549 C C . SER A 1 454 ? 2.952 -3.299 5.651 1.00 91.75 454 SER A C 1
ATOM 3551 O O . SER A 1 454 ? 2.442 -4.244 6.244 1.00 91.75 454 SER A O 1
ATOM 3553 N N . ASN A 1 455 ? 3.825 -3.486 4.664 1.00 92.62 455 ASN A N 1
ATOM 3554 C CA . ASN A 1 455 ? 4.425 -4.792 4.370 1.00 92.62 455 ASN A CA 1
ATOM 3555 C C . ASN A 1 455 ? 5.537 -5.182 5.368 1.00 92.62 455 ASN A C 1
ATOM 3557 O O . ASN A 1 455 ? 6.182 -6.211 5.187 1.00 92.62 455 ASN A O 1
ATOM 3561 N N . GLY A 1 456 ? 5.803 -4.358 6.387 1.00 93.94 456 GLY A N 1
ATOM 3562 C CA . GLY A 1 456 ? 6.787 -4.618 7.433 1.00 93.94 456 GLY A CA 1
ATOM 3563 C C . GLY A 1 456 ? 8.246 -4.426 7.022 1.00 93.94 456 GLY A C 1
ATOM 3564 O O . GLY A 1 456 ? 9.135 -4.827 7.766 1.00 93.94 456 GLY A O 1
ATOM 3565 N N . TYR A 1 457 ? 8.525 -3.830 5.859 1.00 93.81 457 TYR A N 1
ATOM 3566 C CA . TYR A 1 457 ? 9.873 -3.792 5.275 1.00 93.81 457 TYR A CA 1
ATOM 3567 C C . TYR A 1 457 ? 10.698 -2.539 5.631 1.00 93.81 457 TYR A C 1
ATOM 3569 O O . TYR A 1 457 ? 11.716 -2.248 4.994 1.00 93.81 457 TYR A O 1
ATOM 3577 N N . MET A 1 458 ? 10.284 -1.773 6.642 1.00 90.94 458 MET A N 1
ATOM 3578 C CA . MET A 1 458 ? 11.025 -0.616 7.162 1.00 90.94 458 MET A CA 1
ATOM 3579 C C . MET A 1 458 ? 12.278 -1.024 7.953 1.00 90.94 458 MET A C 1
ATOM 3581 O O . MET A 1 458 ? 12.407 -2.164 8.396 1.00 90.94 458 MET A O 1
ATOM 3585 N N . ASN A 1 459 ? 13.227 -0.095 8.109 1.00 92.12 459 ASN A N 1
ATOM 3586 C CA . ASN A 1 459 ? 14.382 -0.297 8.985 1.00 92.12 459 ASN A CA 1
ATOM 3587 C C . ASN A 1 459 ? 13.918 -0.579 10.424 1.00 92.12 459 ASN A C 1
ATOM 3589 O O . ASN A 1 459 ? 13.064 0.138 10.935 1.00 92.12 459 ASN A O 1
ATOM 3593 N N . GLU A 1 460 ? 14.539 -1.565 11.068 1.00 92.81 460 GLU A N 1
ATOM 3594 C CA . GLU A 1 460 ? 14.377 -1.969 12.472 1.00 92.81 460 GLU A CA 1
ATOM 3595 C C . GLU A 1 460 ? 14.149 -0.806 13.465 1.00 92.81 460 GLU A C 1
ATOM 3597 O O . GLU A 1 460 ? 13.208 -0.837 14.257 1.00 92.81 460 GLU A O 1
ATOM 3602 N N . ALA A 1 461 ? 14.939 0.270 13.388 1.00 92.88 461 ALA A N 1
ATOM 3603 C CA . ALA A 1 461 ? 14.806 1.429 14.276 1.00 92.88 461 ALA A CA 1
ATOM 3604 C C . ALA A 1 461 ? 13.532 2.264 14.014 1.00 92.88 461 ALA A C 1
ATOM 3606 O O . ALA A 1 461 ? 13.022 2.935 14.914 1.00 92.88 461 ALA A O 1
ATOM 3607 N N . PHE A 1 462 ? 12.995 2.224 12.791 1.00 94.75 462 PHE A N 1
ATOM 3608 C CA . PHE A 1 462 ? 11.682 2.785 12.463 1.00 94.75 462 PHE A CA 1
ATOM 3609 C C . PHE A 1 462 ? 10.548 1.807 12.779 1.00 94.75 462 PHE A C 1
ATOM 3611 O O . PHE A 1 462 ? 9.504 2.265 13.235 1.00 94.75 462 PHE A O 1
ATOM 3618 N N . THR A 1 463 ? 10.769 0.494 12.627 1.00 94.44 463 THR A N 1
ATOM 3619 C CA . THR A 1 463 ? 9.853 -0.569 13.074 1.00 94.44 463 THR A CA 1
ATOM 3620 C C . THR A 1 463 ? 9.528 -0.400 14.556 1.00 94.44 463 THR A C 1
ATOM 3622 O O . THR A 1 463 ? 8.360 -0.303 14.928 1.00 94.44 463 THR A O 1
ATOM 3625 N N . GLU A 1 464 ? 10.556 -0.294 15.404 1.00 96.00 464 GLU A N 1
ATOM 3626 C CA . GLU A 1 464 ? 10.363 -0.142 16.846 1.00 96.00 464 GLU A CA 1
ATOM 3627 C C . GLU A 1 464 ? 9.706 1.197 17.207 1.00 96.00 464 GLU A C 1
ATOM 3629 O O . GLU A 1 464 ? 8.808 1.221 18.046 1.00 96.00 464 GLU A O 1
ATOM 3634 N N . ARG A 1 465 ? 10.093 2.313 16.569 1.00 97.25 465 ARG A N 1
ATOM 3635 C CA . ARG A 1 465 ? 9.440 3.613 16.820 1.00 97.25 465 ARG A CA 1
ATOM 3636 C C . ARG A 1 465 ? 7.964 3.594 16.422 1.00 97.25 465 ARG A C 1
ATOM 3638 O O . ARG A 1 465 ? 7.138 4.071 17.192 1.00 97.25 465 ARG A O 1
ATOM 3645 N N . ALA A 1 466 ? 7.621 3.017 15.271 1.00 96.62 466 ALA A N 1
ATOM 3646 C CA . ALA A 1 466 ? 6.236 2.873 14.827 1.00 96.62 466 ALA A CA 1
ATOM 3647 C C . ALA A 1 466 ? 5.416 2.028 15.814 1.00 96.62 466 ALA A C 1
ATOM 3649 O O . ALA A 1 466 ? 4.346 2.455 16.254 1.00 96.62 466 ALA A O 1
ATOM 3650 N N . ALA A 1 467 ? 5.959 0.875 16.217 1.00 97.62 467 ALA A N 1
ATOM 3651 C CA . ALA A 1 467 ? 5.341 -0.012 17.194 1.00 97.62 467 ALA A CA 1
ATOM 3652 C C . ALA A 1 467 ? 5.175 0.643 18.567 1.00 97.62 467 ALA A C 1
ATOM 3654 O O . ALA A 1 467 ? 4.100 0.528 19.147 1.00 97.62 467 ALA A O 1
ATOM 3655 N N . ARG A 1 468 ? 6.174 1.388 19.058 1.00 98.44 468 ARG A N 1
ATOM 3656 C CA . ARG A 1 468 ? 6.091 2.111 20.334 1.00 98.44 468 ARG A CA 1
ATOM 3657 C C . ARG A 1 468 ? 5.030 3.214 20.305 1.00 98.44 468 ARG A C 1
ATOM 3659 O O . ARG A 1 468 ? 4.202 3.265 21.209 1.00 98.44 468 ARG A O 1
ATOM 3666 N N . LEU A 1 469 ? 4.982 4.026 19.245 1.00 98.25 469 LEU A N 1
ATOM 3667 C CA . LEU A 1 469 ? 3.948 5.059 19.088 1.00 98.25 469 LEU A CA 1
ATOM 3668 C C . LEU A 1 469 ? 2.540 4.447 19.034 1.00 98.25 469 LEU A C 1
ATOM 3670 O O . LEU A 1 469 ? 1.616 4.987 19.639 1.00 98.25 469 LEU A O 1
ATOM 3674 N N . SER A 1 470 ? 2.357 3.301 18.368 1.00 98.12 470 SER A N 1
ATOM 3675 C CA . SER A 1 470 ? 1.099 2.548 18.449 1.00 98.12 470 SER A CA 1
ATOM 3676 C C . SER A 1 470 ? 0.844 2.029 19.862 1.00 98.12 470 SER A C 1
ATOM 3678 O O . SER A 1 470 ? -0.233 2.276 20.400 1.00 98.12 470 SER A O 1
ATOM 3680 N N . PHE A 1 471 ? 1.821 1.357 20.479 1.00 98.25 471 PHE A N 1
ATOM 3681 C CA . PHE A 1 471 ? 1.747 0.764 21.816 1.00 98.25 471 PHE A CA 1
ATOM 3682 C C . PHE A 1 471 ? 1.246 1.769 22.858 1.00 98.25 471 PHE A C 1
ATOM 3684 O O . PHE A 1 471 ? 0.192 1.543 23.455 1.00 98.25 471 PHE A O 1
ATOM 3691 N N . GLU A 1 472 ? 1.943 2.899 22.986 1.00 96.75 472 GLU A N 1
ATOM 3692 C CA . GLU A 1 472 ? 1.660 3.977 23.936 1.00 96.75 472 GLU A CA 1
ATOM 3693 C C . GLU A 1 472 ? 0.289 4.619 23.683 1.00 96.75 472 GLU A C 1
ATOM 3695 O O . GLU A 1 472 ? -0.493 4.790 24.618 1.00 96.75 472 GLU A O 1
ATOM 3700 N N . SER A 1 473 ? -0.035 4.919 22.420 1.00 97.50 473 SER A N 1
ATOM 3701 C CA . SER A 1 473 ? -1.254 5.656 22.055 1.00 97.50 473 SER A CA 1
ATOM 3702 C C . SER A 1 473 ? -2.543 4.824 22.031 1.00 97.50 473 SER A C 1
ATOM 3704 O O . SER A 1 473 ? -3.626 5.395 21.942 1.00 97.50 473 SER A O 1
ATOM 3706 N N . GLY A 1 474 ? -2.456 3.490 22.087 1.00 96.88 474 GLY A N 1
ATOM 3707 C CA . GLY A 1 474 ? -3.607 2.588 21.911 1.00 96.88 474 GLY A CA 1
ATOM 3708 C C . GLY A 1 474 ? -3.917 2.221 20.456 1.00 96.88 474 GLY A C 1
ATOM 3709 O O . GLY A 1 474 ? -4.984 1.679 20.171 1.00 96.88 474 GLY A O 1
ATOM 3710 N N . GLY A 1 475 ? -3.016 2.537 19.524 1.00 97.00 475 GLY A N 1
ATOM 3711 C CA . GLY A 1 475 ? -3.129 2.160 18.115 1.00 97.00 475 GLY A CA 1
ATOM 3712 C C . GLY A 1 475 ? -2.632 0.746 17.809 1.00 97.00 475 GLY A C 1
ATOM 3713 O O . GLY A 1 475 ? -2.265 -0.016 18.710 1.00 97.00 475 GLY A O 1
ATOM 3714 N N . THR A 1 476 ? -2.592 0.413 16.518 1.00 96.00 476 THR A N 1
ATOM 3715 C CA . THR A 1 476 ? -2.248 -0.928 16.023 1.00 96.00 476 THR A CA 1
ATOM 3716 C C . THR A 1 476 ? -1.314 -0.864 14.812 1.00 96.00 476 THR A C 1
ATOM 3718 O O . THR A 1 476 ? -1.510 -0.065 13.893 1.00 96.00 476 THR A O 1
ATOM 3721 N N . VAL A 1 477 ? -0.331 -1.763 14.786 1.00 97.31 477 VAL A N 1
ATOM 3722 C CA . VAL A 1 477 ? 0.518 -2.082 13.638 1.00 97.31 477 VAL A CA 1
ATOM 3723 C C . VAL A 1 477 ? -0.069 -3.297 12.908 1.00 97.31 477 VAL A C 1
ATOM 3725 O O . VAL A 1 477 ? -0.160 -4.382 13.482 1.00 97.31 477 VAL A O 1
ATOM 3728 N N . LYS A 1 478 ? -0.443 -3.141 11.636 1.00 96.06 478 LYS A N 1
ATOM 3729 C CA . LYS A 1 478 ? -0.891 -4.230 10.758 1.00 96.06 478 LYS A CA 1
ATOM 3730 C C . LYS A 1 478 ? 0.187 -4.558 9.730 1.00 96.06 478 LYS A C 1
ATOM 3732 O O . LYS A 1 478 ? 0.505 -3.720 8.882 1.00 96.06 478 LYS A O 1
ATOM 3737 N N . PHE A 1 479 ? 0.714 -5.779 9.773 1.00 97.56 479 PHE A N 1
ATOM 3738 C CA . PHE A 1 479 ? 1.667 -6.272 8.777 1.00 97.56 479 PHE A CA 1
ATOM 3739 C C . PHE A 1 479 ? 0.984 -7.135 7.717 1.00 97.56 479 PHE A C 1
ATOM 3741 O O . PHE A 1 479 ? 0.327 -8.134 8.001 1.00 97.56 479 PHE A O 1
ATOM 3748 N N . ASP A 1 480 ? 1.198 -6.763 6.466 1.00 94.94 480 ASP A N 1
ATOM 3749 C CA . ASP A 1 480 ? 0.771 -7.496 5.286 1.00 94.94 480 ASP A CA 1
ATOM 3750 C C . ASP A 1 480 ? 1.775 -8.614 4.940 1.00 94.94 480 ASP A C 1
ATOM 3752 O O . ASP A 1 480 ? 2.587 -8.482 4.021 1.00 94.94 480 ASP A O 1
ATOM 3756 N N . ILE A 1 481 ? 1.729 -9.724 5.686 1.00 98.12 481 ILE A N 1
ATOM 3757 C CA . ILE A 1 481 ? 2.543 -10.919 5.419 1.00 98.12 481 ILE A CA 1
ATOM 3758 C C . ILE A 1 481 ? 2.004 -11.597 4.154 1.00 98.12 481 ILE A C 1
ATOM 3760 O O . ILE A 1 481 ? 0.955 -12.244 4.168 1.00 98.12 481 ILE A O 1
ATOM 3764 N N . LYS A 1 482 ? 2.702 -11.411 3.029 1.00 97.56 482 LYS A N 1
ATOM 3765 C CA . LYS A 1 482 ? 2.236 -11.885 1.715 1.00 97.56 482 LYS A CA 1
ATOM 3766 C C . LYS A 1 482 ? 2.469 -13.379 1.480 1.00 97.56 482 LYS A C 1
ATOM 3768 O O . LYS A 1 482 ? 1.664 -13.985 0.788 1.00 97.56 482 LYS A O 1
ATOM 3773 N N . THR A 1 483 ? 3.537 -13.939 2.045 1.00 98.31 483 THR A N 1
ATOM 3774 C CA . THR A 1 483 ? 3.974 -15.344 1.918 1.00 98.31 483 THR A CA 1
ATOM 3775 C C . THR A 1 483 ? 4.822 -15.724 3.141 1.00 98.31 483 THR A C 1
ATOM 3777 O O . THR A 1 483 ? 5.379 -14.836 3.800 1.00 98.31 483 THR A O 1
ATOM 3780 N N . PHE A 1 484 ? 4.982 -17.020 3.410 1.00 98.31 484 PHE A N 1
ATOM 3781 C CA . PHE A 1 484 ? 6.023 -17.551 4.297 1.00 98.31 484 PHE A CA 1
ATOM 3782 C C . PHE A 1 484 ? 7.240 -18.053 3.505 1.00 98.31 484 PHE A C 1
ATOM 3784 O O . PHE A 1 484 ? 8.381 -17.817 3.907 1.00 98.31 484 PHE A O 1
ATOM 3791 N N . ASN A 1 485 ? 7.024 -18.662 2.339 1.00 98.38 485 ASN A N 1
ATOM 3792 C CA . ASN A 1 485 ? 8.081 -19.088 1.435 1.00 98.38 485 ASN A CA 1
ATOM 3793 C C . ASN A 1 485 ? 8.803 -17.871 0.813 1.00 98.38 485 ASN A C 1
ATOM 3795 O O . ASN A 1 485 ? 8.199 -17.039 0.132 1.00 98.38 485 ASN A O 1
ATOM 3799 N N . GLU A 1 486 ? 10.116 -17.760 1.038 1.00 98.06 486 GLU A N 1
ATOM 3800 C CA . GLU A 1 486 ? 10.908 -16.606 0.587 1.00 98.06 486 GLU A CA 1
ATOM 3801 C C . GLU A 1 486 ? 10.966 -16.487 -0.941 1.00 98.06 486 GLU A C 1
ATOM 3803 O O . GLU A 1 486 ? 10.789 -15.388 -1.472 1.00 98.06 486 GLU A O 1
ATOM 3808 N N . THR A 1 487 ? 11.160 -17.604 -1.649 1.00 98.38 487 THR A N 1
ATOM 3809 C CA . THR A 1 487 ? 11.180 -17.648 -3.116 1.00 98.38 487 THR A CA 1
ATOM 3810 C C . THR A 1 487 ? 9.849 -17.159 -3.677 1.00 98.38 487 THR A C 1
ATOM 3812 O O . THR A 1 487 ? 9.834 -16.310 -4.566 1.00 98.38 487 THR A O 1
ATOM 3815 N N . LEU A 1 488 ? 8.726 -17.607 -3.113 1.00 98.44 488 LEU A N 1
ATOM 3816 C CA . LEU A 1 488 ? 7.396 -17.138 -3.490 1.00 98.44 488 LEU A CA 1
ATOM 3817 C C . LEU A 1 488 ? 7.227 -15.633 -3.222 1.00 98.44 488 LEU A C 1
ATOM 3819 O O . LEU A 1 488 ? 6.675 -14.932 -4.072 1.00 98.44 488 LEU A O 1
ATOM 3823 N N . ASN A 1 489 ? 7.767 -15.089 -2.121 1.00 98.44 489 ASN A N 1
ATOM 3824 C CA . ASN A 1 489 ? 7.772 -13.635 -1.923 1.00 98.44 489 ASN A CA 1
ATOM 3825 C C . ASN A 1 489 ? 8.588 -12.911 -2.994 1.00 98.44 489 ASN A C 1
ATOM 3827 O O . ASN A 1 489 ? 8.146 -11.895 -3.522 1.00 98.44 489 ASN A O 1
ATOM 3831 N N . GLN A 1 490 ? 9.772 -13.418 -3.330 1.00 97.88 490 GLN A N 1
ATOM 3832 C CA . GLN A 1 490 ? 10.621 -12.816 -4.354 1.00 97.88 490 GLN A CA 1
ATOM 3833 C C . GLN A 1 490 ? 9.974 -12.880 -5.743 1.00 97.88 490 GLN A C 1
ATOM 3835 O O . GLN A 1 490 ? 10.111 -11.931 -6.505 1.00 97.88 490 GLN A O 1
ATOM 3840 N N . VAL A 1 491 ? 9.240 -13.953 -6.050 1.00 98.25 491 VAL A N 1
ATOM 3841 C CA . VAL A 1 491 ? 8.537 -14.170 -7.325 1.00 98.25 491 VAL A CA 1
ATOM 3842 C C . VAL A 1 491 ? 7.242 -13.354 -7.451 1.00 98.25 491 VAL A C 1
ATOM 3844 O O . VAL A 1 491 ? 6.859 -12.997 -8.563 1.00 98.25 491 VAL A O 1
ATOM 3847 N N . LEU A 1 492 ? 6.561 -13.044 -6.342 1.00 98.00 492 LEU A N 1
ATOM 3848 C CA . LEU A 1 492 ? 5.314 -12.261 -6.347 1.00 98.00 492 LEU A CA 1
ATOM 3849 C C . LEU A 1 492 ? 5.512 -10.772 -6.014 1.00 98.00 492 LEU A C 1
ATOM 3851 O O . LEU A 1 492 ? 4.692 -9.943 -6.421 1.00 98.00 492 LEU A O 1
ATOM 3855 N N . CYS A 1 493 ? 6.562 -10.432 -5.260 1.00 96.31 493 CYS A N 1
ATOM 3856 C CA . CYS A 1 493 ? 6.805 -9.115 -4.656 1.00 96.31 493 CYS A CA 1
ATOM 3857 C C . CYS A 1 493 ? 8.205 -8.531 -4.936 1.00 96.31 493 CYS A C 1
ATOM 3859 O O . CYS A 1 493 ? 8.502 -7.438 -4.447 1.00 96.31 493 CYS A O 1
ATOM 3861 N N . GLY A 1 494 ? 9.078 -9.227 -5.672 1.00 94.75 494 GLY A N 1
ATOM 3862 C CA . GLY A 1 494 ? 10.397 -8.741 -6.105 1.00 94.75 494 GLY A CA 1
ATOM 3863 C C . GLY A 1 494 ? 11.473 -8.641 -5.014 1.00 94.75 494 GLY A C 1
ATOM 3864 O O . GLY A 1 494 ? 12.586 -8.194 -5.295 1.00 94.75 494 GLY A O 1
ATOM 3865 N N . VAL A 1 495 ? 11.163 -9.019 -3.768 1.00 95.19 495 VAL A N 1
ATOM 3866 C CA . VAL A 1 495 ? 12.057 -8.923 -2.597 1.00 95.19 495 VAL A CA 1
ATOM 3867 C C . VAL A 1 495 ? 11.822 -10.079 -1.613 1.00 95.19 495 VAL A C 1
ATOM 3869 O O . VAL A 1 495 ? 10.784 -10.734 -1.658 1.00 95.19 495 VAL A O 1
ATOM 3872 N N . SER A 1 496 ? 12.770 -10.325 -0.706 1.00 96.88 496 SER A N 1
ATOM 3873 C CA . SER A 1 496 ? 12.639 -11.312 0.383 1.00 96.88 496 SER A CA 1
ATOM 3874 C C . SER A 1 496 ? 11.534 -10.931 1.382 1.00 96.88 496 SER A C 1
ATOM 3876 O O . SER A 1 496 ? 11.273 -9.748 1.595 1.00 96.88 496 SER A O 1
ATOM 3878 N N . ASN A 1 497 ? 10.918 -11.919 2.039 1.00 97.38 497 ASN A N 1
ATOM 3879 C CA . ASN A 1 497 ? 10.044 -11.713 3.203 1.00 97.38 497 ASN A CA 1
ATOM 3880 C C . ASN A 1 497 ? 10.780 -11.795 4.555 1.00 97.38 497 ASN A C 1
ATOM 3882 O O . ASN A 1 497 ? 10.216 -11.354 5.557 1.00 97.38 497 ASN A O 1
ATOM 3886 N N . LYS A 1 498 ? 12.020 -12.308 4.623 1.00 98.00 498 LYS A N 1
ATOM 3887 C CA . LYS A 1 498 ? 12.745 -12.520 5.894 1.00 98.00 498 LYS A CA 1
ATOM 3888 C C . LYS A 1 498 ? 12.790 -11.262 6.779 1.00 98.00 498 LYS A C 1
ATOM 3890 O O . LYS A 1 498 ? 12.474 -11.381 7.961 1.00 98.00 498 LYS A O 1
ATOM 3895 N N . PRO A 1 499 ? 13.082 -10.049 6.259 1.00 97.31 499 PRO A N 1
ATOM 3896 C CA . PRO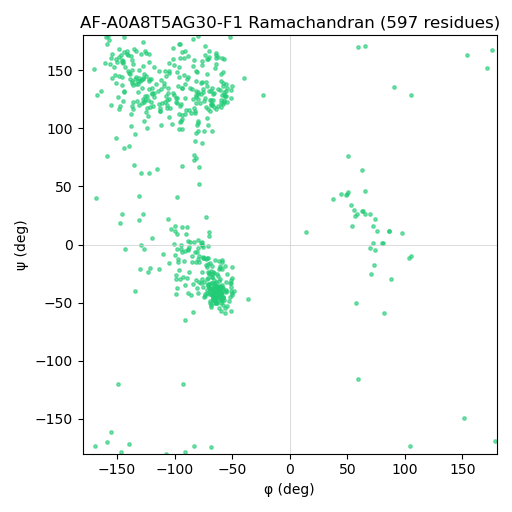 A 1 499 ? 13.008 -8.828 7.063 1.00 97.31 499 PRO A CA 1
ATOM 3897 C C . PRO A 1 499 ? 11.605 -8.471 7.573 1.00 97.31 499 PRO A C 1
ATOM 3899 O O . PRO A 1 499 ? 11.500 -7.920 8.662 1.00 97.31 499 PRO A O 1
ATOM 3902 N N . THR A 1 500 ? 10.536 -8.785 6.829 1.00 98.06 500 THR A N 1
ATOM 3903 C CA . THR A 1 500 ? 9.145 -8.591 7.282 1.00 98.06 500 THR A CA 1
ATOM 3904 C C . THR A 1 500 ? 8.824 -9.513 8.452 1.00 98.06 500 THR A C 1
ATOM 3906 O O . THR A 1 500 ? 8.297 -9.047 9.460 1.00 98.06 500 THR A O 1
ATOM 3909 N N . LEU A 1 501 ? 9.167 -10.801 8.337 1.00 98.56 501 LEU A N 1
ATOM 3910 C CA . LEU A 1 501 ? 8.947 -11.792 9.394 1.00 98.56 501 LEU A CA 1
ATOM 3911 C C . LEU A 1 501 ? 9.766 -11.449 10.649 1.00 98.56 501 LEU A C 1
ATOM 3913 O O . LEU A 1 501 ? 9.230 -11.443 11.751 1.00 98.56 501 LEU A O 1
ATOM 3917 N N . GLU A 1 502 ? 11.032 -11.063 10.490 1.00 98.25 502 GLU A N 1
ATOM 3918 C CA . GLU A 1 502 ? 11.896 -10.675 11.611 1.00 98.25 502 GLU A CA 1
ATOM 3919 C C . GLU A 1 502 ? 11.432 -9.377 12.298 1.00 98.25 502 GLU A C 1
ATOM 3921 O O . GLU A 1 502 ? 11.370 -9.315 13.527 1.00 98.25 502 GLU A O 1
ATOM 3926 N N . ASN A 1 503 ? 11.028 -8.354 11.533 1.00 98.19 503 ASN A N 1
ATOM 3927 C CA . ASN A 1 503 ? 10.402 -7.151 12.092 1.00 98.19 503 ASN A CA 1
ATOM 3928 C C . ASN A 1 503 ? 9.092 -7.490 12.832 1.00 98.19 503 ASN A C 1
ATOM 3930 O O . ASN A 1 503 ? 8.838 -6.933 13.897 1.00 98.19 503 ASN A O 1
ATOM 3934 N N . PHE A 1 504 ? 8.276 -8.411 12.304 1.00 98.62 504 PHE A N 1
ATOM 3935 C CA . PHE A 1 504 ? 7.029 -8.838 12.945 1.00 98.62 504 PHE A CA 1
ATOM 3936 C C . PHE A 1 504 ? 7.293 -9.538 14.280 1.00 98.62 504 PHE A C 1
ATOM 3938 O O . PHE A 1 504 ? 6.731 -9.147 15.304 1.00 98.62 504 PHE A O 1
ATOM 3945 N N . ARG A 1 505 ? 8.199 -10.525 14.273 1.00 98.50 505 ARG A N 1
ATOM 3946 C CA . ARG A 1 505 ? 8.635 -11.287 15.449 1.00 98.50 505 ARG A CA 1
ATOM 3947 C C . ARG A 1 505 ? 9.091 -10.353 16.570 1.00 98.50 505 ARG A C 1
ATOM 3949 O O . ARG A 1 505 ? 8.595 -10.452 17.688 1.00 98.50 505 ARG A O 1
ATOM 3956 N N . ARG A 1 506 ? 9.942 -9.377 16.240 1.00 97.25 506 ARG A N 1
ATOM 3957 C CA . ARG A 1 506 ? 10.452 -8.370 17.184 1.00 97.25 506 ARG A CA 1
ATOM 3958 C C . ARG A 1 506 ? 9.370 -7.475 17.782 1.00 97.25 506 ARG A C 1
ATOM 3960 O O . ARG A 1 506 ? 9.450 -7.174 18.968 1.00 97.25 506 ARG A O 1
ATOM 3967 N N . ILE A 1 507 ? 8.364 -7.045 17.010 1.00 97.69 507 ILE A N 1
ATOM 3968 C CA . ILE A 1 507 ? 7.233 -6.293 17.586 1.00 97.69 507 ILE A CA 1
ATOM 3969 C C . ILE A 1 507 ? 6.417 -7.204 18.509 1.00 97.69 507 ILE A C 1
ATOM 3971 O O . ILE A 1 507 ? 6.033 -6.787 19.600 1.00 97.69 507 ILE A O 1
ATOM 3975 N N . GLY A 1 508 ? 6.165 -8.441 18.080 1.00 97.50 508 GLY A N 1
ATOM 3976 C CA . GLY A 1 508 ? 5.373 -9.415 18.820 1.00 97.50 508 GLY A CA 1
ATOM 3977 C C . GLY A 1 508 ? 5.962 -9.727 20.192 1.00 97.50 508 GLY A C 1
ATOM 3978 O O . GLY A 1 508 ? 5.319 -9.479 21.209 1.00 97.50 508 GLY A O 1
ATOM 3979 N N . GLU A 1 509 ? 7.217 -10.175 20.217 1.00 96.94 509 GLU A N 1
ATOM 3980 C CA . GLU A 1 509 ? 7.964 -10.500 21.439 1.00 96.94 509 GLU A CA 1
ATOM 3981 C C . GLU A 1 509 ? 8.097 -9.310 22.402 1.00 96.94 509 GLU A C 1
ATOM 3983 O O . GLU A 1 509 ? 8.075 -9.508 23.614 1.00 96.94 509 GLU A O 1
ATOM 3988 N N . LYS A 1 510 ? 8.229 -8.079 21.882 1.00 97.12 510 LYS A N 1
ATOM 3989 C CA . LYS A 1 510 ? 8.517 -6.881 22.689 1.00 97.12 510 LYS A CA 1
ATOM 3990 C C . LYS A 1 510 ? 7.285 -6.103 23.160 1.00 97.12 510 LYS A C 1
ATOM 3992 O O . LYS A 1 510 ? 7.374 -5.416 24.172 1.00 97.12 510 LYS A O 1
ATOM 3997 N N . PHE A 1 511 ? 6.168 -6.155 22.431 1.00 97.25 511 PHE A N 1
ATOM 3998 C CA . PHE A 1 511 ? 5.007 -5.291 22.698 1.00 97.25 511 PHE A CA 1
ATOM 3999 C C . PHE A 1 511 ? 3.663 -6.024 22.791 1.00 97.25 511 PHE A C 1
ATOM 4001 O O . PHE A 1 511 ? 2.729 -5.461 23.361 1.00 97.25 511 PHE A O 1
ATOM 4008 N N . PHE A 1 512 ? 3.505 -7.233 22.232 1.00 96.81 512 PHE A N 1
ATOM 4009 C CA . PHE A 1 512 ? 2.167 -7.826 22.094 1.00 96.81 512 PHE A CA 1
ATOM 4010 C C . PHE A 1 512 ? 1.548 -8.223 23.438 1.00 96.81 512 PHE A C 1
ATOM 4012 O O . PHE A 1 512 ? 0.431 -7.810 23.745 1.00 96.81 512 PHE A O 1
ATOM 4019 N N . ARG A 1 513 ? 2.289 -8.960 24.274 1.00 95.75 513 ARG A N 1
ATOM 4020 C CA . ARG A 1 513 ? 1.805 -9.397 25.597 1.00 95.75 513 ARG A CA 1
ATOM 4021 C C . ARG A 1 513 ? 1.628 -8.235 26.579 1.00 95.75 513 ARG A C 1
ATOM 4023 O O . ARG A 1 513 ? 0.726 -8.279 27.408 1.00 95.75 513 ARG A O 1
ATOM 4030 N N . GLU A 1 514 ? 2.400 -7.163 26.405 1.00 96.38 514 GLU A N 1
ATOM 4031 C CA . GLU A 1 514 ? 2.295 -5.919 27.181 1.00 96.38 514 GLU A CA 1
ATOM 4032 C C . GLU A 1 514 ? 0.991 -5.137 26.899 1.00 96.38 514 GLU A C 1
ATOM 4034 O O . GLU A 1 514 ? 0.550 -4.343 27.732 1.00 96.38 514 GLU A O 1
ATOM 4039 N N . ARG A 1 515 ? 0.346 -5.343 25.735 1.00 94.94 515 ARG A N 1
ATOM 4040 C CA . ARG A 1 515 ? -0.999 -4.816 25.440 1.00 94.94 515 ARG A CA 1
ATOM 4041 C C . ARG A 1 515 ? -1.777 -5.708 24.464 1.00 94.94 515 ARG A C 1
ATOM 4043 O O . ARG A 1 515 ? -1.765 -5.498 23.248 1.00 94.94 515 ARG A O 1
ATOM 4050 N N . LEU A 1 516 ? -2.541 -6.633 25.047 1.00 90.75 516 LEU A N 1
ATOM 4051 C CA . LEU A 1 516 ? -3.492 -7.493 24.336 1.00 90.75 516 LEU A CA 1
ATOM 4052 C C . LEU A 1 516 ? -4.779 -6.760 23.906 1.00 90.75 516 LEU A C 1
ATOM 4054 O O . LEU A 1 516 ? -5.331 -7.094 22.861 1.00 90.75 516 LEU A O 1
ATOM 4058 N N . GLU A 1 517 ? -5.253 -5.763 24.670 1.00 91.94 517 GLU A N 1
ATOM 4059 C CA . GLU A 1 517 ? -6.496 -5.030 24.369 1.00 91.94 517 GLU A CA 1
ATOM 4060 C C . GLU A 1 517 ? -6.312 -3.490 24.333 1.00 91.94 517 GLU A C 1
ATOM 4062 O O . GLU A 1 517 ? -5.842 -2.900 25.312 1.00 91.94 517 GLU A O 1
ATOM 4067 N N . PRO A 1 518 ? -6.694 -2.815 23.224 1.00 94.06 518 PRO A N 1
ATOM 4068 C CA . PRO A 1 518 ? -6.807 -3.408 21.885 1.00 94.06 518 PRO A CA 1
ATOM 4069 C C . PRO A 1 518 ? -5.451 -4.029 21.483 1.00 94.06 518 PRO A C 1
ATOM 4071 O O . PRO A 1 518 ? -4.426 -3.633 22.038 1.00 94.06 518 PRO A O 1
ATOM 4074 N N . PRO A 1 519 ? -5.377 -4.966 20.529 1.00 95.69 519 PRO A N 1
ATOM 4075 C CA . PRO A 1 519 ? -4.105 -5.586 20.161 1.00 95.69 519 PRO A CA 1
ATOM 4076 C C . PRO A 1 519 ? -3.189 -4.595 19.426 1.00 95.69 519 PRO A C 1
ATOM 4078 O O . PRO A 1 519 ? -3.598 -3.903 18.487 1.00 95.69 519 PRO A O 1
ATOM 4081 N N . VAL A 1 520 ? -1.923 -4.515 19.850 1.00 97.12 520 VAL A N 1
ATOM 4082 C CA . VAL A 1 520 ? -0.918 -3.629 19.227 1.00 97.12 520 VAL A CA 1
ATOM 4083 C C . VAL A 1 520 ? -0.387 -4.155 17.886 1.00 97.12 520 VAL A C 1
ATOM 4085 O O . VAL A 1 520 ? 0.043 -3.355 17.059 1.00 97.12 520 VAL A O 1
ATOM 4088 N N . LEU A 1 521 ? -0.449 -5.468 17.638 1.00 98.06 521 LEU A N 1
ATOM 4089 C CA . LEU A 1 521 ? 0.063 -6.122 16.428 1.00 98.06 521 LEU A CA 1
ATOM 4090 C C . LEU A 1 521 ? -0.985 -7.069 15.826 1.00 98.06 521 LEU A C 1
ATOM 4092 O O . LEU A 1 521 ? -1.722 -7.732 16.550 1.00 98.06 521 LEU A O 1
ATOM 4096 N N . THR A 1 522 ? -1.043 -7.133 14.497 1.00 98.00 522 THR A N 1
ATOM 4097 C CA . THR A 1 522 ? -1.956 -7.990 13.721 1.00 98.00 522 THR A CA 1
ATOM 4098 C C . THR A 1 522 ? -1.375 -8.262 12.327 1.00 98.00 522 THR A C 1
ATOM 4100 O O . THR A 1 522 ? -0.573 -7.471 11.818 1.00 98.00 522 THR A O 1
ATOM 4103 N N . ALA A 1 523 ? -1.775 -9.368 11.697 1.00 98.31 523 ALA A N 1
ATOM 4104 C CA . ALA A 1 523 ? -1.327 -9.758 10.362 1.00 98.31 523 ALA A CA 1
ATOM 4105 C C . ALA A 1 523 ? -2.479 -9.839 9.340 1.00 98.31 523 ALA A C 1
ATOM 4107 O O . ALA A 1 523 ? -3.627 -10.142 9.680 1.00 98.31 523 ALA A O 1
ATOM 4108 N N . SER A 1 524 ? -2.161 -9.635 8.059 1.00 97.81 524 SER A N 1
ATOM 4109 C CA . SER A 1 524 ? -3.058 -9.949 6.941 1.00 97.81 524 SER A CA 1
ATOM 4110 C C . SER A 1 524 ? -2.340 -10.591 5.755 1.00 97.81 524 SER A C 1
ATOM 4112 O O . SER A 1 524 ? -1.237 -10.185 5.398 1.00 97.81 524 SER A O 1
ATOM 4114 N N . THR A 1 525 ? -3.000 -11.553 5.108 1.00 98.44 525 THR A N 1
ATOM 4115 C CA . THR A 1 525 ? -2.501 -12.266 3.916 1.00 98.44 525 THR A CA 1
ATOM 4116 C C . THR A 1 525 ? -3.570 -12.258 2.827 1.00 98.44 525 THR A C 1
ATOM 4118 O O . THR A 1 525 ? -4.755 -12.387 3.123 1.00 98.44 525 THR A O 1
ATOM 4121 N N . LEU A 1 526 ? -3.170 -12.091 1.564 1.00 97.62 526 LEU A N 1
ATOM 4122 C CA . LEU A 1 526 ? -4.077 -12.042 0.413 1.00 97.62 526 LEU A CA 1
ATOM 4123 C C . LEU A 1 526 ? -4.108 -13.412 -0.279 1.00 97.62 526 LEU A C 1
ATOM 4125 O O . LEU A 1 526 ? -3.064 -13.893 -0.704 1.00 97.62 526 LEU A O 1
ATOM 4129 N N . LEU A 1 527 ? -5.280 -14.031 -0.407 1.00 98.38 527 LEU A N 1
ATOM 4130 C CA . LEU A 1 527 ? -5.440 -15.403 -0.904 1.00 98.38 527 LEU A CA 1
ATOM 4131 C C . LEU A 1 527 ? -5.454 -15.468 -2.441 1.00 98.38 527 LEU A C 1
ATOM 4133 O O . LEU A 1 527 ? -6.505 -15.647 -3.060 1.00 98.38 527 LEU A O 1
ATOM 4137 N N . ILE A 1 528 ? -4.290 -15.277 -3.064 1.00 98.25 528 ILE A N 1
ATOM 4138 C CA . ILE A 1 528 ? -4.123 -15.289 -4.526 1.00 98.25 528 ILE A CA 1
ATOM 4139 C C . ILE A 1 528 ? -4.286 -16.731 -5.063 1.00 98.25 528 ILE A C 1
ATOM 4141 O O . ILE A 1 528 ? -3.453 -17.585 -4.741 1.00 98.25 528 ILE A O 1
ATOM 4145 N N . PRO A 1 529 ? -5.304 -17.030 -5.897 1.00 97.19 529 PRO A N 1
ATOM 4146 C CA . PRO A 1 529 ? -5.554 -18.383 -6.394 1.00 97.19 529 PRO A CA 1
ATOM 4147 C C . PRO A 1 529 ? -4.376 -18.937 -7.192 1.00 97.19 529 PRO A C 1
ATOM 4149 O O . PRO A 1 529 ? -3.852 -18.261 -8.074 1.00 97.19 529 PRO A O 1
ATOM 4152 N N . GLY A 1 530 ? -3.984 -20.178 -6.897 1.00 96.94 530 GLY A N 1
ATOM 4153 C CA . GLY A 1 530 ? -2.854 -20.839 -7.557 1.00 96.94 530 GLY A CA 1
ATOM 4154 C C . GLY A 1 530 ? -1.470 -20.449 -7.042 1.00 96.94 530 GLY A C 1
ATOM 4155 O O . GLY A 1 530 ? -0.489 -20.968 -7.569 1.00 96.94 530 GLY A O 1
ATOM 4156 N N . TYR A 1 531 ? -1.384 -19.572 -6.033 1.00 98.31 531 TYR A N 1
ATOM 4157 C CA . TYR A 1 531 ? -0.117 -19.111 -5.452 1.00 98.31 531 TYR A CA 1
ATOM 4158 C C . TYR A 1 531 ? -0.112 -19.109 -3.921 1.00 98.31 531 TYR A C 1
ATOM 4160 O O . TYR A 1 531 ? 0.894 -19.484 -3.336 1.00 98.31 531 TYR A O 1
ATOM 4168 N N . ILE A 1 532 ? -1.210 -18.710 -3.273 1.00 98.50 532 ILE A N 1
ATOM 4169 C CA . ILE A 1 532 ? -1.350 -18.716 -1.811 1.00 98.50 532 ILE A CA 1
ATOM 4170 C C . ILE A 1 532 ? -2.377 -19.784 -1.438 1.00 98.50 532 ILE A C 1
ATOM 4172 O O . ILE A 1 532 ? -3.580 -19.586 -1.617 1.00 98.50 532 ILE A O 1
ATOM 4176 N N . ASP A 1 533 ? -1.880 -20.924 -0.967 1.00 98.00 533 ASP A N 1
ATOM 4177 C CA . ASP A 1 533 ? -2.658 -22.107 -0.605 1.00 98.00 533 ASP A CA 1
ATOM 4178 C C . ASP A 1 533 ? -2.736 -22.319 0.918 1.00 98.00 533 ASP A C 1
ATOM 4180 O O . ASP A 1 533 ? -2.207 -21.541 1.718 1.00 98.00 533 ASP A O 1
ATOM 4184 N N . ALA A 1 534 ? -3.429 -23.383 1.329 1.00 98.56 534 ALA A N 1
ATOM 4185 C CA . ALA A 1 534 ? -3.593 -23.735 2.736 1.00 98.56 534 ALA A CA 1
ATOM 4186 C C . ALA A 1 534 ? -2.271 -24.157 3.414 1.00 98.56 534 ALA A C 1
ATOM 4188 O O . ALA A 1 534 ? -2.149 -24.020 4.630 1.00 98.56 534 ALA A O 1
ATOM 4189 N N . GLU A 1 535 ? -1.272 -24.619 2.650 1.00 98.44 535 GLU A N 1
ATOM 4190 C CA . GLU A 1 535 ? 0.083 -24.872 3.158 1.00 98.44 535 GLU A CA 1
ATOM 4191 C C . GLU A 1 535 ? 0.766 -23.546 3.526 1.00 98.44 535 GLU A C 1
ATOM 4193 O O . GLU A 1 535 ? 1.201 -23.365 4.663 1.00 98.44 535 GLU A O 1
ATOM 4198 N N . GLU A 1 536 ? 0.776 -22.588 2.595 1.00 98.38 536 GLU A N 1
ATOM 4199 C CA . GLU A 1 536 ? 1.366 -21.257 2.762 1.00 98.38 536 GLU A CA 1
ATOM 4200 C C . GLU A 1 536 ? 0.733 -20.509 3.948 1.00 98.38 536 GLU A C 1
ATOM 4202 O O . GLU A 1 536 ? 1.429 -19.956 4.801 1.00 98.38 536 GLU A O 1
ATOM 4207 N N . VAL A 1 537 ? -0.600 -20.540 4.047 1.00 98.81 537 VAL A N 1
ATOM 4208 C CA . VAL A 1 537 ? -1.343 -19.914 5.151 1.00 98.81 537 VAL A CA 1
ATOM 4209 C C . VAL A 1 537 ? -1.132 -20.653 6.473 1.00 98.81 537 VAL A C 1
ATOM 4211 O O . VAL A 1 537 ? -0.995 -20.002 7.508 1.00 98.81 537 VAL A O 1
ATOM 4214 N N . GLY A 1 538 ? -1.045 -21.987 6.461 1.00 98.75 538 GLY A N 1
ATOM 4215 C CA . GLY A 1 538 ? -0.704 -22.779 7.644 1.00 98.75 538 GLY A CA 1
ATOM 4216 C C . GLY A 1 538 ? 0.692 -22.451 8.185 1.00 98.75 538 GLY A C 1
ATOM 4217 O O . GLY A 1 538 ? 0.862 -22.314 9.395 1.00 98.75 538 GLY A O 1
ATOM 4218 N N . GLN A 1 539 ? 1.674 -22.239 7.303 1.00 98.69 539 GLN A N 1
ATOM 4219 C CA . GLN A 1 539 ? 3.030 -21.823 7.677 1.00 98.69 539 GLN A CA 1
ATOM 4220 C C . GLN A 1 539 ? 3.057 -20.407 8.280 1.00 98.69 539 GLN A C 1
ATOM 4222 O O . GLN A 1 539 ? 3.659 -20.215 9.340 1.00 98.69 539 GLN A O 1
ATOM 4227 N N . ILE A 1 540 ? 2.353 -19.435 7.676 1.00 98.81 540 ILE A N 1
ATOM 4228 C CA . ILE A 1 540 ? 2.201 -18.085 8.255 1.00 98.81 540 ILE A CA 1
ATOM 4229 C C . ILE A 1 540 ? 1.531 -18.174 9.632 1.00 98.81 540 ILE A C 1
ATOM 4231 O O . ILE A 1 540 ? 2.051 -17.628 10.602 1.00 98.81 540 ILE A O 1
ATOM 4235 N N . ALA A 1 541 ? 0.403 -18.877 9.742 1.00 98.75 541 ALA A N 1
ATOM 4236 C CA . ALA A 1 541 ? -0.347 -18.987 10.988 1.00 98.75 541 ALA A CA 1
ATOM 4237 C C . ALA A 1 541 ? 0.455 -19.669 12.107 1.00 98.75 541 ALA A C 1
ATOM 4239 O O . ALA A 1 541 ? 0.424 -19.205 13.243 1.00 98.75 541 ALA A O 1
ATOM 4240 N N . ASN A 1 542 ? 1.236 -20.703 11.780 1.00 98.62 542 ASN A N 1
ATOM 4241 C CA . ASN A 1 542 ? 2.136 -21.362 12.724 1.00 98.62 542 ASN A CA 1
ATOM 4242 C C . ASN A 1 542 ? 3.216 -20.398 13.244 1.00 98.62 542 ASN A C 1
ATOM 4244 O O . ASN A 1 542 ? 3.458 -20.341 14.448 1.00 98.62 542 ASN A O 1
ATOM 4248 N N . PHE A 1 543 ? 3.823 -19.596 12.362 1.00 98.69 543 PHE A N 1
ATOM 4249 C CA . PHE A 1 543 ? 4.775 -18.546 12.747 1.00 98.69 543 PHE A CA 1
ATOM 4250 C C . PHE A 1 543 ? 4.143 -17.483 13.663 1.00 98.69 543 PHE A C 1
ATOM 4252 O O . PHE A 1 543 ? 4.770 -17.064 14.634 1.00 98.69 543 PHE A O 1
ATOM 4259 N N . LEU A 1 544 ? 2.897 -17.079 13.396 1.00 98.62 544 LEU A N 1
ATOM 4260 C CA . LEU A 1 544 ? 2.159 -16.150 14.255 1.00 98.62 544 LEU A CA 1
ATOM 4261 C C . LEU A 1 544 ? 1.872 -16.768 15.637 1.00 98.62 544 LEU A C 1
ATOM 4263 O O . LEU A 1 544 ? 2.149 -16.135 16.653 1.00 98.62 544 LEU A O 1
ATOM 4267 N N . ALA A 1 545 ? 1.395 -18.015 15.687 1.00 98.19 545 ALA A N 1
ATOM 4268 C CA . ALA A 1 545 ? 1.071 -18.714 16.932 1.00 98.19 545 ALA A CA 1
ATOM 4269 C C . ALA A 1 545 ? 2.304 -19.003 17.812 1.00 98.19 545 ALA A C 1
ATOM 4271 O O . ALA A 1 545 ? 2.195 -18.981 19.036 1.00 98.19 545 ALA A O 1
ATOM 4272 N N . HIS A 1 546 ? 3.486 -19.203 17.211 1.00 97.94 546 HIS A N 1
ATOM 4273 C CA . HIS A 1 546 ? 4.761 -19.318 17.939 1.00 97.94 546 HIS A CA 1
ATOM 4274 C C . HIS A 1 546 ? 5.147 -18.033 18.691 1.00 97.94 546 HIS A C 1
ATOM 4276 O O . HIS A 1 546 ? 5.882 -18.099 19.676 1.00 97.94 546 HIS A O 1
ATOM 4282 N N . ILE A 1 547 ? 4.661 -16.871 18.242 1.00 98.00 547 ILE A N 1
ATOM 4283 C CA . ILE A 1 547 ? 4.822 -15.595 18.945 1.00 98.00 547 ILE A CA 1
ATOM 4284 C C . ILE A 1 547 ? 3.719 -15.472 20.000 1.00 98.00 547 ILE A C 1
ATOM 4286 O O . ILE A 1 547 ? 4.014 -15.338 21.188 1.00 98.00 547 ILE A O 1
ATOM 4290 N N . ASP A 1 548 ? 2.451 -15.532 19.584 1.00 98.12 548 ASP A N 1
ATOM 4291 C CA . ASP A 1 548 ? 1.299 -15.599 20.485 1.00 98.12 548 ASP A CA 1
ATOM 4292 C C . ASP A 1 548 ? 0.032 -16.053 19.733 1.00 98.12 548 ASP A C 1
ATOM 4294 O O . ASP A 1 548 ? -0.311 -15.498 18.684 1.00 98.12 548 ASP A O 1
ATOM 4298 N N . SER A 1 549 ? -0.704 -17.028 20.278 1.00 97.56 549 SER A N 1
ATOM 4299 C CA . SER A 1 549 ? -1.936 -17.577 19.682 1.00 97.56 549 SER A CA 1
ATOM 4300 C C . SER A 1 549 ? -3.046 -16.536 19.496 1.00 97.56 549 SER A C 1
ATOM 4302 O O . SER A 1 549 ? -3.944 -16.722 18.669 1.00 97.56 549 SER A O 1
ATOM 4304 N N . LYS A 1 550 ? -2.982 -15.419 20.232 1.00 97.69 550 LYS A N 1
ATOM 4305 C CA . LYS A 1 550 ? -3.997 -14.356 20.226 1.00 97.69 550 LYS A CA 1
ATOM 4306 C C . LYS A 1 550 ? -3.776 -13.289 19.166 1.00 97.69 550 LYS A C 1
ATOM 4308 O O . LYS A 1 550 ? -4.630 -12.411 19.046 1.00 97.69 550 LYS A O 1
ATOM 4313 N N . ILE A 1 551 ? -2.681 -13.330 18.403 1.00 98.31 551 ILE A N 1
ATOM 4314 C CA . ILE A 1 551 ? -2.414 -12.356 17.334 1.00 98.31 551 ILE A CA 1
ATOM 4315 C C . ILE A 1 551 ? -3.544 -12.410 16.291 1.00 98.31 551 ILE A C 1
ATOM 4317 O O . ILE A 1 551 ? -3.723 -13.444 15.642 1.00 98.31 551 ILE A O 1
ATOM 4321 N N . PRO A 1 552 ? -4.301 -11.315 16.074 1.00 98.19 552 PRO A N 1
ATOM 4322 C CA . PRO A 1 552 ? -5.392 -11.330 15.111 1.00 98.19 552 PRO A CA 1
ATOM 4323 C C . PRO A 1 552 ? -4.870 -11.455 13.681 1.00 98.19 552 PRO A C 1
ATOM 4325 O O . PRO A 1 552 ? -3.990 -10.692 13.261 1.00 98.19 552 PRO A O 1
ATOM 4328 N N . TYR A 1 553 ? -5.464 -12.364 12.912 1.00 98.62 553 TYR A N 1
ATOM 4329 C CA . TYR A 1 553 ? -5.071 -12.673 11.542 1.00 98.62 553 TYR A CA 1
ATOM 4330 C C . TYR A 1 553 ? -6.275 -12.570 10.596 1.00 98.62 553 TYR A C 1
ATOM 4332 O O . TYR A 1 553 ? -7.306 -13.213 10.793 1.00 98.62 553 TYR A O 1
ATOM 4340 N N . THR A 1 554 ? -6.178 -11.724 9.566 1.00 98.31 554 THR A N 1
ATOM 4341 C CA . THR A 1 554 ? -7.229 -11.593 8.541 1.00 98.31 554 THR A CA 1
ATOM 4342 C C . THR A 1 554 ? -6.741 -12.093 7.185 1.00 98.31 554 THR A C 1
ATOM 4344 O O . THR A 1 554 ? -5.876 -11.484 6.553 1.00 98.31 554 THR A O 1
ATOM 4347 N N . LEU A 1 555 ? -7.360 -13.170 6.710 1.00 98.62 555 LEU A N 1
ATOM 4348 C CA . LEU A 1 555 ? -7.237 -13.651 5.339 1.00 98.62 555 LEU A CA 1
ATOM 4349 C C . LEU A 1 555 ? -8.097 -12.769 4.429 1.00 98.62 555 LEU A C 1
ATOM 4351 O O . LEU A 1 555 ? -9.264 -12.534 4.728 1.00 98.62 555 LEU A O 1
ATOM 4355 N N . LEU A 1 556 ? -7.543 -12.263 3.332 1.00 96.44 556 LEU A N 1
ATOM 4356 C CA . LEU A 1 556 ? -8.226 -11.349 2.417 1.00 96.44 556 LEU A CA 1
ATOM 4357 C C . LEU A 1 556 ? -8.482 -12.026 1.071 1.00 96.44 556 LEU A C 1
ATOM 4359 O O . LEU A 1 556 ? -7.578 -12.621 0.484 1.00 96.44 556 LEU A O 1
ATOM 4363 N N . ALA A 1 557 ? -9.699 -11.883 0.552 1.00 94.50 557 ALA A N 1
ATOM 4364 C CA . ALA A 1 557 ? -10.044 -12.305 -0.797 1.00 94.50 557 ALA A CA 1
ATOM 4365 C C . ALA A 1 557 ? -9.283 -11.463 -1.838 1.00 94.50 557 ALA A C 1
ATOM 4367 O O . ALA A 1 557 ? -9.270 -10.229 -1.785 1.00 94.50 557 ALA A O 1
ATOM 4368 N N . PHE A 1 558 ? -8.656 -12.142 -2.792 1.00 94.81 558 PHE A N 1
ATOM 4369 C CA . PHE A 1 558 ? -7.986 -11.562 -3.946 1.00 94.81 558 PHE A CA 1
ATOM 4370 C C . PHE A 1 558 ? -9.001 -11.120 -5.007 1.00 94.81 558 PHE A C 1
ATOM 4372 O O . PHE A 1 558 ? -9.953 -11.837 -5.320 1.00 94.81 558 PHE A O 1
ATOM 4379 N N . TYR A 1 559 ? -8.742 -9.950 -5.595 1.00 85.56 559 TYR A N 1
ATOM 4380 C CA . TYR A 1 559 ? -9.428 -9.451 -6.784 1.00 85.56 559 TYR A CA 1
ATOM 4381 C C . TYR A 1 559 ? -8.384 -9.137 -7.871 1.00 85.56 559 TYR A C 1
ATOM 4383 O O . TYR A 1 559 ? -7.446 -8.391 -7.561 1.00 85.56 559 TYR A O 1
ATOM 4391 N N . PRO A 1 560 ? -8.537 -9.653 -9.108 1.00 86.31 560 PRO A N 1
ATOM 4392 C CA . PRO A 1 560 ? -7.538 -9.538 -10.172 1.00 86.31 560 PRO A CA 1
ATOM 4393 C C . PRO A 1 560 ? -7.166 -8.096 -10.518 1.00 86.31 560 PRO A C 1
ATOM 4395 O O . PRO A 1 560 ? -8.023 -7.271 -10.842 1.00 86.31 560 PRO A O 1
ATOM 4398 N N . GLN A 1 561 ? -5.868 -7.793 -10.451 1.00 81.44 561 GLN A N 1
ATOM 4399 C CA . GLN A 1 561 ? -5.308 -6.471 -10.723 1.00 81.44 561 GLN A CA 1
ATOM 4400 C C . GLN A 1 561 ? -3.872 -6.546 -11.251 1.00 81.44 561 GLN A C 1
ATOM 4402 O O . GLN A 1 561 ? -3.136 -7.507 -11.023 1.00 81.44 561 GLN A O 1
ATOM 4407 N N . TYR A 1 562 ? -3.472 -5.454 -11.901 1.00 85.81 562 TYR A N 1
ATOM 4408 C CA . TYR A 1 562 ? -2.119 -5.179 -12.377 1.00 85.81 562 TYR A CA 1
ATOM 4409 C C . TYR A 1 562 ? -1.542 -6.204 -13.368 1.00 85.81 562 TYR A C 1
ATOM 4411 O O . TYR A 1 562 ? -2.039 -6.284 -14.487 1.00 85.81 562 TYR A O 1
ATOM 4419 N N . ILE A 1 563 ? -0.474 -6.928 -13.015 1.00 90.00 563 ILE A N 1
ATOM 4420 C CA . ILE A 1 563 ? 0.142 -7.952 -13.876 1.00 90.00 563 ILE A CA 1
ATOM 4421 C C . ILE A 1 563 ? -0.636 -9.270 -13.770 1.00 90.00 563 ILE A C 1
ATOM 4423 O O . ILE A 1 563 ? -0.737 -9.997 -14.750 1.00 90.00 563 ILE A O 1
ATOM 4427 N N . MET A 1 564 ? -1.247 -9.531 -12.611 1.00 93.75 564 MET A N 1
ATOM 4428 C CA . MET A 1 564 ? -2.039 -10.731 -12.312 1.00 93.75 564 MET A CA 1
ATOM 4429 C C . MET A 1 564 ? -3.546 -10.456 -12.476 1.00 93.75 564 MET A C 1
ATOM 4431 O O . MET A 1 564 ? -4.370 -10.847 -11.649 1.00 93.75 564 MET A O 1
ATOM 4435 N N . TYR A 1 565 ? -3.908 -9.718 -13.529 1.00 89.19 565 TYR A N 1
ATOM 4436 C CA . TYR A 1 565 ? -5.287 -9.313 -13.839 1.00 89.19 565 TYR A CA 1
ATOM 4437 C C . TYR A 1 565 ? -6.128 -10.427 -14.489 1.00 89.19 565 TYR A C 1
ATOM 4439 O O . TYR A 1 565 ? -7.334 -10.264 -14.661 1.00 89.19 565 TYR A O 1
ATOM 4447 N N . ASP A 1 566 ? -5.487 -11.529 -14.875 1.00 91.88 566 ASP A N 1
ATOM 4448 C CA . ASP A 1 566 ? -6.031 -12.618 -15.690 1.00 91.88 566 ASP A CA 1
ATOM 4449 C C . ASP A 1 566 ? -6.479 -13.853 -14.878 1.00 91.88 566 ASP A C 1
ATOM 4451 O O . ASP A 1 566 ? -7.122 -14.759 -15.411 1.00 91.88 566 ASP A O 1
ATOM 4455 N N . LEU A 1 567 ? -6.152 -13.874 -13.583 1.00 93.62 567 LEU A N 1
ATOM 4456 C CA . LEU A 1 567 ? -6.569 -14.893 -12.617 1.00 93.62 567 LEU A CA 1
ATOM 4457 C C . LEU A 1 567 ? -8.056 -14.750 -12.219 1.00 93.62 567 LEU A C 1
ATOM 4459 O O . LEU A 1 567 ? -8.649 -13.688 -12.411 1.00 93.62 567 LEU A O 1
ATOM 4463 N N . PRO A 1 568 ? -8.681 -15.781 -11.617 1.00 94.00 568 PRO A N 1
ATOM 4464 C CA . PRO A 1 568 ? -9.973 -15.647 -10.936 1.00 94.00 568 PRO A CA 1
ATOM 4465 C C . PRO A 1 568 ? -9.849 -14.904 -9.590 1.00 94.00 568 PRO A C 1
ATOM 4467 O O . PRO A 1 568 ? -8.749 -14.689 -9.080 1.00 94.00 568 PRO A O 1
ATOM 4470 N N . THR A 1 569 ? -10.982 -14.552 -8.968 1.00 95.81 569 THR A N 1
ATOM 4471 C CA . THR A 1 569 ? -11.009 -14.188 -7.536 1.00 95.81 569 THR A CA 1
ATOM 4472 C C . THR A 1 569 ? -10.765 -15.419 -6.654 1.00 95.81 569 THR A C 1
ATOM 4474 O O . THR A 1 569 ? -10.838 -16.556 -7.124 1.00 95.81 569 THR A O 1
ATOM 4477 N N . THR A 1 570 ? -10.490 -15.220 -5.361 1.00 97.50 570 THR A N 1
ATOM 4478 C CA . THR A 1 570 ? -10.458 -16.330 -4.388 1.00 97.50 570 THR A CA 1
ATOM 4479 C C . THR A 1 570 ? -11.797 -17.066 -4.369 1.00 97.50 570 THR A C 1
ATOM 4481 O O . THR A 1 570 ? -12.838 -16.433 -4.196 1.00 97.50 570 THR A O 1
ATOM 4484 N N . SER A 1 571 ? -11.779 -18.392 -4.502 1.00 97.88 571 SER A N 1
ATOM 4485 C CA . SER A 1 571 ? -12.982 -19.208 -4.328 1.00 97.88 571 SER A CA 1
ATOM 4486 C C . SER A 1 571 ? -13.333 -19.367 -2.849 1.00 97.88 571 SER A C 1
ATOM 4488 O O . SER A 1 571 ? -12.464 -19.328 -1.970 1.00 97.88 571 SER A O 1
ATOM 4490 N N . ARG A 1 572 ? -14.612 -19.608 -2.552 1.00 98.25 572 ARG A N 1
ATOM 4491 C CA . ARG A 1 572 ? -15.082 -19.935 -1.198 1.00 98.25 572 ARG A CA 1
ATOM 4492 C C . ARG A 1 572 ? -14.348 -21.139 -0.625 1.00 98.25 572 ARG A C 1
ATOM 4494 O O . ARG A 1 572 ? -13.977 -21.086 0.541 1.00 98.25 572 ARG A O 1
ATOM 4501 N N . GLN A 1 573 ? -14.097 -22.169 -1.433 1.00 98.25 573 GLN A N 1
ATOM 4502 C CA . GLN A 1 573 ? -13.348 -23.357 -1.019 1.00 98.25 573 GLN A CA 1
ATOM 4503 C C . GLN A 1 573 ? -11.955 -22.985 -0.484 1.00 98.25 573 GLN A C 1
ATOM 4505 O O . GLN A 1 573 ? -11.695 -23.195 0.699 1.00 98.25 573 GLN A O 1
ATOM 4510 N N . LEU A 1 574 ? -11.120 -22.333 -1.303 1.00 98.44 574 LEU A N 1
ATOM 4511 C CA . LEU A 1 574 ? -9.759 -21.938 -0.918 1.00 98.44 574 LEU A CA 1
ATOM 4512 C C . LEU A 1 574 ? -9.755 -21.042 0.331 1.00 98.44 574 LEU A C 1
ATOM 4514 O O . LEU A 1 574 ? -8.912 -21.190 1.211 1.00 98.44 574 LEU A O 1
ATOM 4518 N N . ALA A 1 575 ? -10.724 -20.129 0.445 1.00 98.50 575 ALA A N 1
ATOM 4519 C CA . ALA A 1 575 ? -10.828 -19.251 1.606 1.00 98.50 575 ALA A CA 1
ATO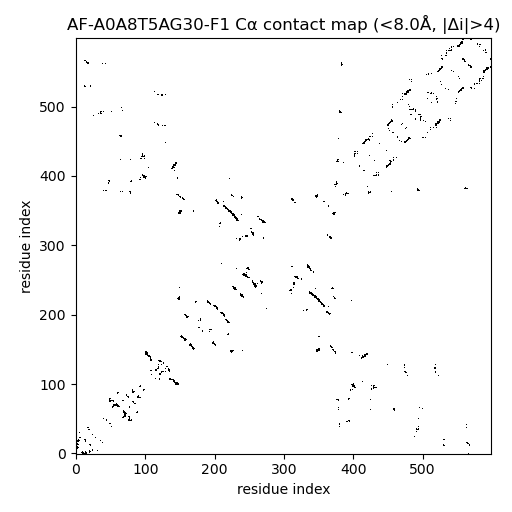M 4520 C C . ALA A 1 575 ? -11.127 -20.002 2.918 1.00 98.50 575 ALA A C 1
ATOM 4522 O O . ALA A 1 575 ? -10.590 -19.623 3.959 1.00 98.50 575 ALA A O 1
ATOM 4523 N N . HIS A 1 576 ? -11.940 -21.065 2.880 1.00 98.50 576 HIS A N 1
ATOM 4524 C CA . HIS A 1 576 ? -12.229 -21.889 4.060 1.00 98.50 576 HIS A CA 1
ATOM 4525 C C . HIS A 1 576 ? -11.107 -22.896 4.350 1.00 98.50 576 HIS A C 1
ATOM 4527 O O . HIS A 1 576 ? -10.749 -23.067 5.510 1.00 98.50 576 HIS A O 1
ATOM 4533 N N . GLU A 1 577 ? -10.483 -23.492 3.330 1.00 98.69 577 GLU A N 1
ATOM 4534 C CA . GLU A 1 577 ? -9.305 -24.361 3.497 1.00 98.69 577 GLU A CA 1
ATOM 4535 C C . GLU A 1 577 ? -8.157 -23.615 4.198 1.00 98.69 577 GLU A C 1
ATOM 4537 O O . GLU A 1 577 ? -7.593 -24.108 5.176 1.00 98.69 577 GLU A O 1
ATOM 4542 N N . CYS A 1 578 ? -7.874 -22.379 3.774 1.00 98.75 578 CYS A N 1
ATOM 4543 C CA . CYS A 1 578 ? -6.899 -21.507 4.427 1.00 98.75 578 CYS A CA 1
ATOM 4544 C C . CYS A 1 578 ? -7.320 -21.083 5.849 1.00 98.75 578 CYS A C 1
ATOM 4546 O O . CYS A 1 578 ? -6.463 -20.966 6.726 1.00 98.75 578 CYS A O 1
ATOM 4548 N N . LEU A 1 579 ? -8.618 -20.874 6.110 1.00 98.69 579 LEU A N 1
ATOM 4549 C CA . LEU A 1 579 ? -9.126 -20.552 7.451 1.00 98.69 579 LEU A CA 1
ATOM 4550 C C . LEU A 1 579 ? -8.934 -21.722 8.428 1.00 98.69 579 LEU A C 1
ATOM 4552 O O . LEU A 1 579 ? -8.447 -21.514 9.540 1.00 98.69 579 LEU A O 1
ATOM 4556 N N . GLU A 1 580 ? -9.280 -22.946 8.023 1.00 98.62 580 GLU A N 1
ATOM 4557 C CA . GLU A 1 580 ? -9.108 -24.127 8.873 1.00 98.62 580 GLU A CA 1
ATOM 4558 C C . GLU A 1 580 ? -7.630 -24.500 9.048 1.00 98.62 580 GLU A C 1
ATOM 4560 O O . GLU A 1 580 ? -7.235 -24.891 10.146 1.00 98.62 580 GLU A O 1
ATOM 4565 N N . ALA A 1 581 ? -6.780 -24.296 8.034 1.00 98.75 581 ALA A N 1
ATOM 4566 C CA . ALA A 1 581 ? -5.330 -24.429 8.184 1.00 98.75 581 ALA A CA 1
ATOM 4567 C C . ALA A 1 581 ? -4.764 -23.452 9.231 1.00 98.75 581 ALA A C 1
ATOM 4569 O O . ALA A 1 581 ? -3.973 -23.853 10.085 1.00 98.75 581 ALA A O 1
ATOM 4570 N N . ALA A 1 582 ? -5.217 -22.194 9.222 1.00 98.56 582 ALA A N 1
ATOM 4571 C CA . ALA A 1 582 ? -4.778 -21.188 10.184 1.00 98.56 582 ALA A CA 1
ATOM 4572 C C . ALA A 1 582 ? -5.249 -21.473 11.624 1.00 98.56 582 ALA A C 1
ATOM 4574 O O . ALA A 1 582 ? -4.469 -21.319 12.564 1.00 98.56 582 ALA A O 1
ATOM 4575 N N . LYS A 1 583 ? -6.488 -21.950 11.806 1.00 98.25 583 LYS A N 1
ATOM 4576 C CA . LYS A 1 583 ? -6.985 -22.428 13.111 1.00 98.25 583 LYS A CA 1
ATOM 4577 C C . LYS A 1 583 ? -6.212 -23.653 13.602 1.00 98.25 583 LYS A C 1
ATOM 4579 O O . LYS A 1 583 ? -5.811 -23.707 14.760 1.00 98.25 583 LYS A O 1
ATOM 4584 N N . LYS A 1 584 ? -5.967 -24.631 12.719 1.00 98.31 584 LYS A N 1
ATOM 4585 C CA . LYS A 1 584 ? -5.221 -25.864 13.031 1.00 98.31 584 LYS A CA 1
ATOM 4586 C C . LYS A 1 584 ? -3.772 -25.584 13.448 1.00 98.31 584 LYS A C 1
ATOM 4588 O O . LYS A 1 584 ? -3.210 -26.358 14.215 1.00 98.31 584 LYS A O 1
ATOM 4593 N N . ALA A 1 585 ? -3.194 -24.476 12.985 1.00 98.00 585 ALA A N 1
ATOM 4594 C CA . ALA A 1 585 ? -1.887 -23.983 13.414 1.00 98.00 585 ALA A CA 1
ATOM 4595 C C . ALA A 1 585 ? -1.888 -23.278 14.793 1.00 98.00 585 ALA A C 1
ATOM 4597 O O . ALA A 1 585 ? -0.836 -22.827 15.237 1.00 98.00 585 ALA A O 1
ATOM 4598 N N . GLY A 1 586 ? -3.036 -23.189 15.479 1.00 96.19 586 GLY A N 1
ATOM 4599 C CA . GLY A 1 586 ? -3.135 -22.714 16.865 1.00 96.19 586 GLY A CA 1
ATOM 4600 C C . GLY A 1 586 ? -3.524 -21.244 17.050 1.00 96.19 586 GLY A C 1
ATOM 4601 O O . GLY A 1 586 ? -3.441 -20.748 18.171 1.00 96.19 586 GLY A O 1
ATOM 4602 N N . LEU A 1 587 ? -3.951 -20.534 15.998 1.00 97.44 587 LEU A N 1
ATOM 4603 C CA . LEU A 1 587 ? -4.441 -19.158 16.140 1.00 97.44 587 LEU A CA 1
ATOM 4604 C C . LEU A 1 587 ? -5.901 -19.101 16.612 1.00 97.44 587 LEU A C 1
ATOM 4606 O O . LEU A 1 587 ? -6.800 -19.645 15.971 1.00 97.44 587 LEU A O 1
ATOM 4610 N N . GLU A 1 588 ? -6.136 -18.349 17.688 1.00 95.94 588 GLU A N 1
ATOM 4611 C CA . GLU A 1 588 ? -7.461 -18.107 18.278 1.00 95.94 588 GLU A CA 1
ATOM 4612 C C . GLU A 1 588 ? -8.293 -17.118 17.441 1.00 95.94 588 GLU A C 1
ATOM 4614 O O . GLU A 1 588 ? -9.510 -17.256 17.319 1.00 95.94 588 GLU A O 1
ATOM 4619 N N . GLN A 1 589 ? -7.643 -16.107 16.852 1.00 95.75 589 GLN A N 1
ATOM 4620 C CA . GLN A 1 589 ? -8.298 -14.931 16.263 1.00 95.75 589 GLN A CA 1
ATOM 4621 C C . GLN A 1 589 ? -8.108 -14.842 14.739 1.00 95.75 589 GLN A C 1
ATOM 4623 O O . GLN A 1 589 ? -7.488 -13.904 14.233 1.00 95.75 589 GLN A O 1
ATOM 4628 N N . VAL A 1 590 ? -8.660 -15.802 13.988 1.00 97.69 590 VAL A N 1
ATOM 4629 C CA . VAL A 1 590 ? -8.596 -15.820 12.510 1.00 97.69 590 VAL A CA 1
ATOM 4630 C C . VAL A 1 590 ? -9.952 -15.529 11.867 1.00 97.69 590 VAL A C 1
ATOM 4632 O O . VAL A 1 590 ? -10.966 -16.112 12.249 1.00 97.69 590 VAL A O 1
ATOM 4635 N N . ARG A 1 591 ? -9.974 -14.682 10.827 1.00 97.25 591 ARG A N 1
ATOM 4636 C CA . ARG A 1 591 ? -11.162 -14.461 9.983 1.00 97.25 591 ARG A CA 1
ATOM 4637 C C . ARG A 1 591 ? -10.848 -14.377 8.490 1.00 97.25 591 ARG A C 1
ATOM 4639 O O . ARG A 1 591 ? -9.733 -14.037 8.098 1.00 97.25 591 ARG A O 1
ATOM 4646 N N . ILE A 1 592 ? -11.884 -14.554 7.669 1.00 97.56 592 ILE A N 1
ATOM 4647 C CA . ILE A 1 592 ? -11.889 -14.159 6.254 1.00 97.56 592 ILE A CA 1
ATOM 4648 C C . ILE A 1 592 ? -12.515 -12.755 6.150 1.00 97.56 592 ILE A C 1
ATOM 4650 O O . ILE A 1 592 ? -13.649 -12.532 6.575 1.00 97.56 592 ILE A O 1
ATOM 4654 N N . GLY A 1 593 ? -11.768 -11.788 5.620 1.00 90.44 593 GLY A N 1
ATOM 4655 C CA . GLY A 1 593 ? -12.246 -10.453 5.258 1.00 90.44 593 GLY A CA 1
ATOM 4656 C C . GLY A 1 593 ? -12.896 -10.423 3.870 1.00 90.44 593 GLY A C 1
ATOM 4657 O O . GLY A 1 593 ? -12.944 -11.435 3.179 1.00 90.44 593 GLY A O 1
ATOM 4658 N N . ASN A 1 594 ? -13.420 -9.254 3.471 1.00 82.44 594 ASN A N 1
ATOM 4659 C CA . ASN A 1 594 ? -13.923 -8.943 2.115 1.00 82.44 594 ASN A CA 1
ATOM 4660 C C . ASN A 1 594 ? -14.676 -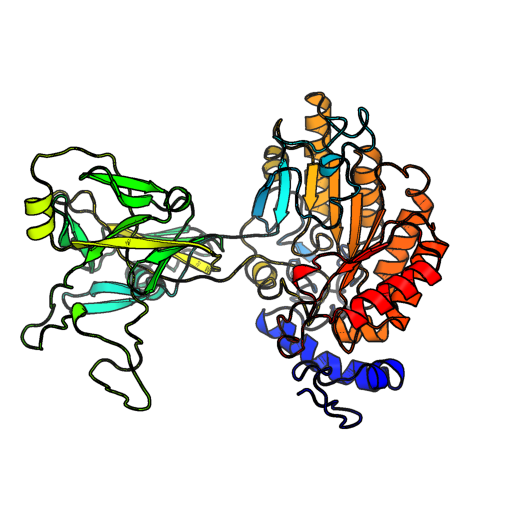10.082 1.369 1.00 82.44 594 ASN A C 1
ATOM 4662 O O . ASN A 1 594 ? -14.583 -10.217 0.150 1.00 82.44 594 ASN A O 1
ATOM 4666 N N . ILE A 1 595 ? -15.497 -10.848 2.105 1.00 89.06 595 ILE A N 1
ATOM 4667 C CA . ILE A 1 595 ? -16.189 -12.081 1.668 1.00 89.06 595 ILE A CA 1
ATOM 4668 C C . ILE A 1 595 ? -17.135 -11.928 0.461 1.00 89.06 595 ILE A C 1
ATOM 4670 O O . ILE A 1 595 ? -17.566 -12.921 -0.128 1.00 89.06 595 ILE A O 1
ATOM 4674 N N . HIS A 1 596 ? -17.461 -10.690 0.088 1.00 86.44 596 HIS A N 1
ATOM 4675 C CA . HIS A 1 596 ? -18.262 -10.347 -1.087 1.00 86.44 596 HIS A CA 1
ATOM 4676 C C . HIS A 1 596 ? -17.487 -10.482 -2.413 1.00 86.44 596 HIS A C 1
ATOM 4678 O O . HIS A 1 596 ? -18.102 -10.435 -3.471 1.00 86.44 596 HIS A O 1
ATOM 4684 N N . LEU A 1 597 ? -16.159 -10.659 -2.369 1.00 83.56 597 LEU A N 1
ATOM 4685 C CA . LEU A 1 597 ? -15.319 -10.932 -3.546 1.00 83.56 597 LEU A CA 1
ATOM 4686 C C . LEU A 1 597 ? -15.102 -12.437 -3.797 1.00 83.56 597 LEU A C 1
ATOM 4688 O O . LEU A 1 597 ? -14.503 -12.805 -4.809 1.00 83.56 597 LEU A O 1
ATOM 4692 N N . LEU A 1 598 ? -15.564 -13.302 -2.884 1.00 89.62 598 LEU A N 1
ATOM 4693 C CA . LEU A 1 598 ? -15.393 -14.751 -2.998 1.00 89.62 598 LEU A CA 1
ATOM 4694 C C . LEU A 1 598 ? -16.321 -15.343 -4.064 1.00 89.62 598 LEU A C 1
ATOM 4696 O O . LEU A 1 598 ? -17.543 -15.165 -3.970 1.00 89.62 598 LEU A O 1
ATOM 4700 N N . SER A 1 599 ? -15.736 -16.088 -5.007 1.00 89.00 599 SER A N 1
ATOM 4701 C CA . SER A 1 599 ? -16.463 -16.909 -5.989 1.00 89.00 599 SER A CA 1
ATOM 4702 C C . SER A 1 599 ? -17.013 -18.195 -5.369 1.00 89.00 599 SER A C 1
ATOM 4704 O O . SER A 1 599 ? -16.272 -18.865 -4.615 1.00 89.00 599 SER A O 1
#

Radius of gyration: 27.44 Å; Cα contacts (8 Å, |Δi|>4): 1456; chains: 1; bounding box: 72×69×74 Å

pLDDT: mean 75.73, std 22.35, range [24.11, 98.81]

Sequence (599 aa):
MGRCRICGLTSRLISDGLGLCLQCIREKPDEALQESLKAHAESRSRFGLPLFPPKDPEGIACGICMNKCQIGPGKRGFCGLVTNIDGRLIRFGGTPEKGILEWYYDPLPTNCVAWWFCAGCTGLGYPKYAYRQGAEVGYSNLAVFYGACLPEYEKLFAIIYDKPTIISIGKLVTGILKEDNADDVSFTPFILSRPRTSIKVAGLDNNCKIKYAPVSRVSRRWFDGRLIKITLGIGCTLHVTPDHPMLVLQQNKFAVINADQLNIGDYVPIAKRLPNPTQDADELDLAKLKTKDSDRKVIVGLPNIDSQKICFQRLKVRPSHPTNFLSYLIESDVHPIKVKRVDSIPYKGYVFDLEVNDPNAPLATFMLASGVFIHNCSFDCLFCQNWHYRALSSRLQPVISAESLAAKSHARVSCICYFGGDPSPQMPHALRTSEIALEKAKEEGRLLRICWESNGYMNEAFTERAARLSFESGGTVKFDIKTFNETLNQVLCGVSNKPTLENFRRIGEKFFRERLEPPVLTASTLLIPGYIDAEEVGQIANFLAHIDSKIPYTLLAFYPQYIMYDLPTTSRQLAHECLEAAKKAGLEQVRIGNIHLLS